Protein 3G1P (pdb70)

Solvent-accessible surface area: 20173 Å² total; per-residue (Å²): 98,36,40,5,28,0,15,0,0,0,10,42,54,13,4,23,0,12,22,10,128,42,60,1,0,20,65,0,93,177,41,80,143,102,82,26,67,16,2,4,2,20,2,94,29,75,130,12,23,4,3,0,3,1,0,2,38,44,10,36,105,109,50,62,29,62,46,8,64,3,0,0,0,0,0,6,46,7,19,1,0,13,2,0,11,47,0,17,89,17,79,47,119,99,9,34,2,37,2,2,55,18,132,139,4,3,59,44,0,68,161,77,43,38,15,5,46,26,88,54,77,11,106,62,50,72,80,34,84,4,87,41,4,64,0,8,0,0,32,16,58,32,81,68,86,2,3,0,0,3,2,54,22,113,153,26,69,11,0,0,0,0,3,0,14,16,17,35,146,135,1,39,115,42,0,120,87,39,77,0,81,13,0,0,0,0,0,5,36,26,52,108,109,124,51,22,219,51,36,0,1,5,69,31,0,46,50,15,17,136,63,2,176,5,86,76,0,0,0,0,11,1,20,13,97,0,6,29,70,35,64,152,62,97,36,61,114,34,32,53,38,1,112,37,46,14,126,5,91,104,21,55,4,25,0,17,0,0,0,10,45,52,13,5,25,0,13,26,10,133,41,60,2,0,42,49,0,87,182,18,93,130,84,85,17,61,24,1,3,1,9,2,82,20,94,140,11,26,6,2,0,4,0,1,3,80,44,9,33,100,106,44,59,29,61,46,8,63,4,0,0,0,0,0,6,44,7,19,0,0,28,2,0,11,33,1,18,86,16,77,47,119,99,7,36,2,39,3,2,62,21,158,147,5,3,59,41,0,65,174,93,44,41,15,6,45,27,89,58,78,12,108,58,44,79,80,34,83,4,82,39,3,70,0,8,0,0,33,16,65,26,78,69,87,2,4,0,0,3,3,40,29,92,143,35,43,8,0,0,0,1,3,0,5,24,12,44,135,140,0,20,138,45,0,123,99,43,73,0,74,9,0,0,0,0,0,5,39,20,46,107,112,112,78,26,197,37,37,0,1,6,69,20,0,48,64,15,13,123,54,1,148,5,84,75,0,0,0,1,10,0,21,16,96,0,4,32,67,33,79,154,61,94,34,62,116,37,30,58,48,0,106,34,44,12,144,2,44,95

Structure (mmCIF, N/CA/C/O backbone):
data_3G1P
#
_entry.id   3G1P
#
_cell.length_a   111.650
_cell.length_b   75.405
_cell.length_c   83.228
_cell.angle_alpha   90.00
_cell.angle_beta   126.33
_cell.angle_gamma   90.00
#
_symmetry.space_group_name_H-M   'C 1 2 1'
#
loop_
_entity.id
_entity.type
_entity.pdbx_description
1 polymer 'Protein phnP'
2 non-polymer 'ZINC ION'
3 non-polymer 'MANGANESE (II) ION'
4 non-polymer D-MALATE
5 water water
#
loop_
_atom_site.group_PDB
_atom_site.id
_atom_site.type_symbol
_atom_site.label_atom_id
_atom_site.label_alt_id
_atom_site.label_comp_id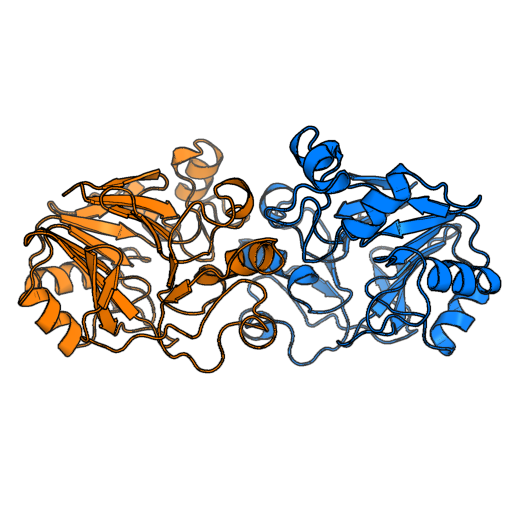
_atom_site.label_asym_id
_atom_site.label_entity_id
_atom_site.label_seq_id
_atom_site.pdbx_PDB_ins_code
_atom_site.Cartn_x
_atom_site.Cartn_y
_atom_site.Cartn_z
_atom_site.occupancy
_atom_site.B_iso_or_equiv
_atom_site.auth_seq_id
_atom_site.auth_comp_id
_atom_site.auth_asym_id
_atom_site.auth_atom_id
_atom_site.pdbx_PDB_model_num
ATOM 1 N N . SER A 1 2 ? 18.240 20.629 16.728 1.00 16.81 2 SER A N 1
ATOM 2 C CA . SER A 1 2 ? 17.303 20.626 15.561 1.00 16.86 2 SER A CA 1
ATOM 3 C C . SER A 1 2 ? 15.920 20.222 16.028 1.00 15.77 2 SER A C 1
ATOM 4 O O . SER A 1 2 ? 15.784 19.348 16.890 1.00 15.99 2 SER A O 1
ATOM 7 N N . LEU A 1 3 ? 14.907 20.880 15.480 1.00 14.48 3 LEU A N 1
ATOM 8 C CA . LEU A 1 3 ? 13.515 20.594 15.851 1.00 13.81 3 LEU A CA 1
ATOM 9 C C . LEU A 1 3 ? 12.628 20.540 14.624 1.00 13.42 3 LEU A C 1
ATOM 10 O O . LEU A 1 3 ? 12.532 21.503 13.855 1.00 13.73 3 LEU A O 1
ATOM 15 N N . THR A 1 4 ? 11.964 19.404 14.441 1.00 12.64 4 THR A N 1
ATOM 16 C CA . THR A 1 4 ? 11.045 19.217 13.345 1.00 13.49 4 THR A CA 1
ATOM 17 C C . THR A 1 4 ? 9.727 18.701 13.906 1.00 11.53 4 THR A C 1
ATOM 18 O O . THR A 1 4 ? 9.720 17.823 14.768 1.00 12.28 4 THR A O 1
ATOM 22 N N . LEU A 1 5 ? 8.625 19.234 13.414 1.00 10.89 5 LEU A N 1
ATOM 23 C CA . LEU A 1 5 ? 7.310 18.744 13.779 1.00 11.18 5 LEU A CA 1
ATOM 24 C C . LEU A 1 5 ? 6.629 18.261 12.519 1.00 11.40 5 LEU A C 1
ATOM 25 O O . LEU A 1 5 ? 6.588 19.003 11.527 1.00 12.20 5 LEU A O 1
ATOM 30 N N . THR A 1 6 ? 6.0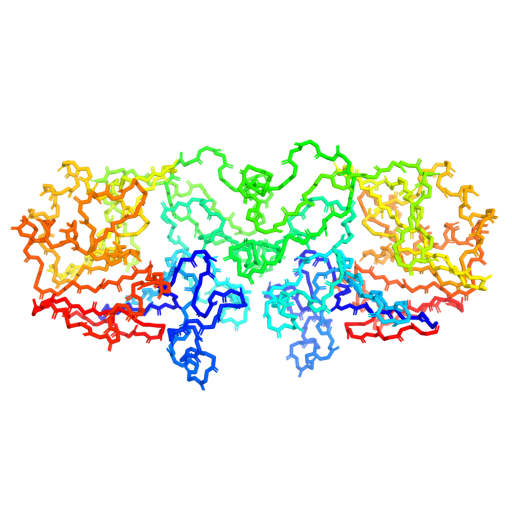64 17.067 12.554 1.00 10.13 6 THR A N 1
ATOM 31 C CA . THR A 1 6 ? 5.291 16.520 11.443 1.00 10.26 6 THR A CA 1
ATOM 32 C C . THR A 1 6 ? 3.863 16.343 11.864 1.00 9.77 6 THR A C 1
ATOM 33 O O . THR A 1 6 ? 3.623 15.784 12.939 1.00 10.40 6 THR A O 1
ATOM 37 N N . LEU A 1 7 ? 2.909 16.775 11.047 1.00 9.16 7 LEU A N 1
ATOM 38 C CA . LEU A 1 7 ? 1.486 16.556 11.306 1.00 9.43 7 LEU A CA 1
ATOM 39 C C . LEU A 1 7 ? 1.099 15.273 10.617 1.00 9.44 7 LEU A C 1
ATOM 40 O O . LEU A 1 7 ? 0.831 15.293 9.416 1.00 12.34 7 LEU A O 1
ATOM 45 N N . THR A 1 8 ? 1.044 14.159 11.322 1.00 8.72 8 THR A N 1
ATOM 46 C CA . THR A 1 8 ? 0.780 12.888 10.656 1.00 8.93 8 THR A CA 1
ATOM 47 C C . THR A 1 8 ? -0.694 12.702 10.376 1.00 9.68 8 THR A C 1
ATOM 48 O O . THR A 1 8 ? -1.066 11.974 9.446 1.00 11.85 8 THR A O 1
ATOM 52 N N . GLY A 1 9 ? -1.541 13.354 11.158 1.00 8.88 9 GLY A N 1
ATOM 53 C CA . GLY A 1 9 ? -2.979 13.353 10.901 1.00 9.31 9 GLY A CA 1
ATOM 54 C C . GLY A 1 9 ? -3.508 14.725 11.204 1.00 8.65 9 GLY A C 1
ATOM 55 O O . GLY A 1 9 ? -3.069 15.370 12.154 1.00 7.99 9 GLY A O 1
ATOM 56 N N . THR A 1 10 ? -4.449 15.188 10.392 1.00 8.44 10 THR A N 1
ATOM 57 C CA . THR A 1 10 ? -4.950 16.542 10.505 1.00 8.76 10 THR A CA 1
ATOM 58 C C . THR A 1 10 ? -6.483 16.608 10.518 1.00 8.72 10 THR A C 1
ATOM 59 O O . THR A 1 10 ? -7.069 17.694 10.400 1.00 9.92 10 THR A O 1
ATOM 63 N N . GLY A 1 11 ? -7.105 15.439 10.673 1.00 9.13 11 GLY A N 1
ATOM 64 C CA . GLY A 1 11 ? -8.553 15.349 10.745 1.00 9.66 11 GLY A CA 1
ATOM 65 C C . GLY A 1 11 ? -9.093 15.125 12.141 1.00 11.29 11 GLY A C 1
ATOM 66 O O . GLY A 1 11 ? -8.349 15.050 13.120 1.00 12.05 11 GLY A O 1
ATOM 67 N N . GLY A 1 12 ? -10.406 15.029 12.213 1.00 10.61 12 GLY A N 1
ATOM 68 C CA . GLY A 1 12 ? -11.067 14.648 13.438 1.00 12.23 12 GLY A CA 1
ATOM 69 C C . GLY A 1 12 ? -11.503 13.197 13.360 1.00 11.81 12 GLY A C 1
ATOM 70 O O . GLY A 1 12 ? -11.120 12.437 12.461 1.00 12.97 12 GLY A O 1
ATOM 71 N N . ALA A 1 13 ? -12.322 12.802 14.324 1.00 12.28 13 ALA A N 1
ATOM 72 C CA . ALA A 1 13 ? -12.760 11.424 14.423 1.00 12.47 13 ALA A CA 1
ATOM 73 C C . ALA A 1 13 ? -13.481 10.951 13.155 1.00 12.63 13 ALA A C 1
ATOM 74 O O . ALA A 1 13 ? -13.296 9.819 12.705 1.00 13.41 13 ALA A O 1
ATOM 76 N N . GLN A 1 14 ? -14.281 11.839 12.572 1.00 12.45 14 GLN A N 1
ATOM 77 C CA . GLN A 1 14 ? -15.039 11.520 11.357 1.00 12.70 14 GLN A CA 1
ATOM 78 C C . GLN A 1 14 ? -14.128 11.388 10.144 1.00 12.63 14 GLN A C 1
ATOM 79 O O . GLN A 1 14 ? -14.372 10.583 9.256 1.00 12.99 14 GLN A O 1
ATOM 85 N N . GLY A 1 15 ? -13.059 12.173 10.127 1.00 12.12 15 GLY A N 1
ATOM 86 C CA . GLY A 1 15 ? -12.102 12.144 9.031 1.00 11.64 15 GLY A CA 1
ATOM 87 C C . GLY A 1 15 ? -12.557 12.793 7.729 1.00 10.39 15 GLY A C 1
ATOM 88 O O . GLY A 1 15 ? -13.702 13.257 7.586 1.00 10.82 15 GLY A O 1
ATOM 89 N N . VAL A 1 16 ? -11.624 12.835 6.794 1.00 10.55 16 VAL A N 1
ATOM 90 C CA . VAL A 1 16 ? -11.943 13.237 5.428 1.00 10.95 16 VAL A CA 1
ATOM 91 C C . VAL A 1 16 ? -11.297 12.189 4.542 1.00 11.40 16 VAL A C 1
ATOM 92 O O . VAL A 1 16 ? -10.110 11.953 4.631 1.00 11.16 16 VAL A O 1
ATOM 96 N N . PRO A 1 17 ? -12.085 11.503 3.709 1.00 11.56 17 PRO A N 1
ATOM 97 C CA . PRO A 1 17 ? -13.515 11.667 3.524 1.00 11.68 17 PRO A CA 1
ATOM 98 C C . PRO A 1 17 ? -14.304 11.124 4.707 1.00 11.93 17 PRO A C 1
ATOM 99 O O . PRO A 1 17 ? -13.902 10.122 5.317 1.00 12.81 17 PRO A O 1
ATOM 103 N N . ALA A 1 18 ? -15.418 11.764 5.029 1.00 11.38 18 ALA A N 1
ATOM 104 C CA . ALA A 1 18 ? -16.368 11.177 5.966 1.00 11.95 18 ALA A CA 1
ATOM 105 C C . ALA A 1 18 ? -17.005 9.970 5.279 1.00 12.51 18 ALA A C 1
ATOM 106 O O . ALA A 1 18 ? -17.277 10.013 4.089 1.00 12.95 18 ALA A O 1
ATOM 108 N N . TRP A 1 19 ? -17.237 8.898 6.022 1.00 12.96 19 TRP A N 1
ATOM 109 C CA . TRP A 1 19 ? -17.693 7.668 5.377 1.00 13.51 19 TRP A CA 1
ATOM 110 C C . TRP A 1 19 ? -19.008 7.876 4.616 1.00 14.19 19 TRP A C 1
ATOM 111 O O . TRP A 1 19 ? -19.981 8.305 5.208 1.00 14.39 19 TRP A O 1
ATOM 122 N N . GLY A 1 20 ? -18.987 7.580 3.313 1.00 15.82 20 GLY A N 1
ATOM 123 C CA . GLY A 1 20 ? -20.165 7.726 2.450 1.00 16.92 20 GLY A CA 1
ATOM 124 C C . GLY A 1 20 ? -20.488 9.128 1.951 1.00 17.07 20 GLY A C 1
ATOM 125 O O . GLY A 1 20 ? -21.395 9.304 1.129 1.00 18.56 20 GLY A O 1
ATOM 126 N N . CYS A 1 21 ? -19.766 10.134 2.441 1.00 15.90 21 CYS A N 1
ATOM 127 C CA . CYS A 1 21 ? -20.059 11.504 2.056 1.00 15.08 21 CYS A CA 1
ATOM 128 C C . CYS A 1 21 ? -19.524 11.797 0.671 1.00 14.94 21 CYS A C 1
ATOM 129 O O . CYS A 1 21 ? -18.406 11.403 0.317 1.00 14.57 21 CYS A O 1
ATOM 132 N N . GLU A 1 22 ? -20.323 12.511 -0.126 1.00 15.74 22 GLU A N 1
ATOM 133 C CA . GLU A 1 22 ? -19.888 12.868 -1.467 1.00 16.47 22 GLU A CA 1
ATOM 134 C C . GLU A 1 22 ? -19.836 14.380 -1.679 1.00 16.48 22 GLU A C 1
ATOM 135 O O . GLU A 1 22 ? -19.975 14.849 -2.813 1.00 16.49 22 GLU A O 1
ATOM 141 N N . CYS A 1 23 ? -19.616 15.140 -0.606 1.00 15.83 23 CYS A N 1
ATOM 142 C CA . CYS A 1 23 ? -19.420 16.580 -0.738 1.00 15.60 23 CYS A CA 1
ATOM 143 C C . CYS A 1 23 ? -18.120 16.842 -1.492 1.00 15.28 23 CYS A C 1
ATOM 144 O O . CYS A 1 23 ? -17.364 15.927 -1.767 1.00 16.50 23 CYS A O 1
ATOM 147 N N . ALA A 1 24 ? -17.893 18.099 -1.874 1.00 15.71 24 ALA A N 1
ATOM 148 C CA . ALA A 1 24 ? -16.775 18.415 -2.732 1.00 16.15 24 ALA A CA 1
ATOM 149 C C . ALA A 1 24 ? -15.449 18.002 -2.092 1.00 15.06 24 ALA A C 1
ATOM 150 O O . ALA A 1 24 ? -14.550 17.553 -2.794 1.00 16.31 24 ALA A O 1
ATOM 152 N N . ALA A 1 25 ? -15.344 18.150 -0.771 1.00 15.77 25 ALA A N 1
ATOM 153 C CA . ALA A 1 25 ? -14.095 17.820 -0.074 1.00 14.28 25 ALA A CA 1
ATOM 154 C C . ALA A 1 25 ? -13.860 16.317 -0.010 1.00 12.91 25 ALA A C 1
ATOM 155 O O . ALA A 1 25 ? -12.766 15.853 -0.257 1.00 13.52 25 ALA A O 1
ATOM 157 N N . CYS A 1 26 ? -14.922 15.576 0.288 1.00 13.22 26 CYS A N 1
ATOM 158 C CA . CYS A 1 26 ? -14.842 14.132 0.448 1.00 13.16 26 CYS A CA 1
ATOM 159 C C . CYS A 1 26 ? -14.664 13.432 -0.898 1.00 13.58 26 CYS A C 1
ATOM 160 O O . CYS A 1 26 ? -13.855 12.520 -1.048 1.00 14.04 26 CYS A O 1
ATOM 163 N N . ALA A 1 27 ? -15.410 13.893 -1.903 1.00 14.70 27 ALA A N 1
ATOM 164 C CA . ALA A 1 27 ? -15.223 13.340 -3.234 1.00 15.12 27 ALA A CA 1
ATOM 165 C C . ALA A 1 27 ? -13.803 13.623 -3.740 1.00 14.11 27 ALA A C 1
ATOM 166 O O . ALA A 1 27 ? -13.155 12.762 -4.332 1.00 15.90 27 ALA A O 1
ATOM 168 N N . ARG A 1 28 ? -13.281 14.824 -3.458 1.00 14.00 28 ARG A N 1
ATOM 169 C CA . ARG A 1 28 ? -11.923 15.128 -3.870 1.00 14.30 28 ARG A CA 1
ATOM 170 C C . ARG A 1 28 ? -10.939 14.175 -3.182 1.00 14.07 28 ARG A C 1
ATOM 171 O O . ARG A 1 28 ? -10.001 13.704 -3.795 1.00 14.48 28 ARG A O 1
ATOM 179 N N . ALA A 1 29 ? -11.143 13.947 -1.882 1.00 14.97 29 ALA A N 1
ATOM 180 C CA . ALA A 1 29 ? -10.231 13.097 -1.116 1.00 16.48 29 ALA A CA 1
ATOM 181 C C . ALA A 1 29 ? -10.278 11.627 -1.552 1.00 17.14 29 ALA A C 1
ATOM 182 O O . ALA A 1 29 ? -9.314 10.887 -1.374 1.00 18.09 29 ALA A O 1
ATOM 184 N N . ARG A 1 30 ? -11.391 11.222 -2.163 1.00 18.86 30 ARG A N 1
ATOM 185 C CA . ARG A 1 30 ? -11.490 9.890 -2.749 1.00 20.10 30 ARG A CA 1
ATOM 186 C C . ARG A 1 30 ? -10.764 9.764 -4.078 1.00 20.19 30 ARG A C 1
ATOM 187 O O . ARG A 1 30 ? -10.168 8.726 -4.363 1.00 21.51 30 ARG A O 1
ATOM 195 N N . ARG A 1 31 ? -10.823 10.811 -4.895 1.00 20.03 31 ARG A N 1
ATOM 196 C CA . ARG A 1 31 ? -10.104 10.825 -6.162 1.00 20.19 31 ARG A CA 1
ATOM 197 C C . ARG A 1 31 ? -8.604 10.980 -5.967 1.00 19.25 31 ARG A C 1
ATOM 198 O O . ARG A 1 31 ? -7.811 10.403 -6.709 1.00 20.75 31 ARG A O 1
ATOM 206 N N . SER A 1 32 ? -8.228 11.801 -4.978 1.00 18.00 32 SER A N 1
ATOM 207 C CA . SER A 1 32 ? -6.825 12.088 -4.681 1.00 17.21 32 S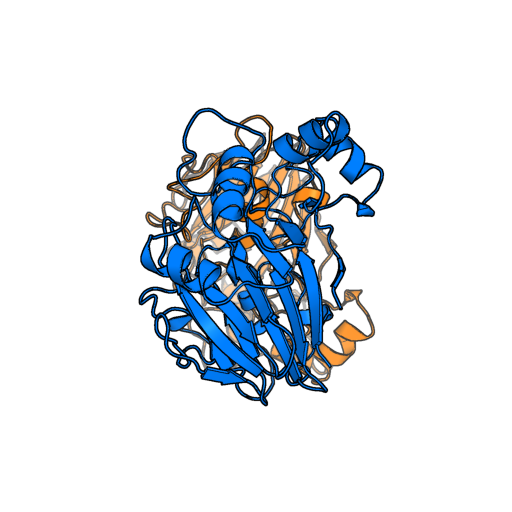ER A CA 1
ATOM 208 C C . SER A 1 32 ? -6.563 11.900 -3.188 1.00 17.07 32 SER A C 1
ATOM 209 O O . SER A 1 32 ? -6.873 12.776 -2.379 1.00 16.12 32 SER A O 1
ATOM 212 N N . PRO A 1 33 ? -5.949 10.767 -2.829 1.00 16.94 33 PRO A N 1
ATOM 213 C CA . PRO A 1 33 ? -5.733 10.442 -1.410 1.00 17.24 33 PRO A CA 1
ATOM 214 C C . PRO A 1 33 ? -4.871 11.444 -0.643 1.00 17.43 33 PRO A C 1
ATOM 215 O O . PRO A 1 33 ? -4.889 11.459 0.590 1.00 16.84 33 PRO A O 1
ATOM 219 N N . GLN A 1 34 ? -4.127 12.285 -1.350 1.00 16.77 34 GLN A N 1
ATOM 220 C CA . GLN A 1 34 ? -3.321 13.319 -0.719 1.00 16.68 34 GLN A CA 1
ATOM 221 C C . GLN A 1 34 ? -4.174 14.330 0.018 1.00 15.66 34 GLN A C 1
ATOM 222 O O . GLN A 1 34 ? -3.665 15.132 0.818 1.00 18.59 34 GLN A O 1
ATOM 228 N N . TYR A 1 35 ? -5.475 14.300 -0.225 1.00 13.47 35 TYR A N 1
ATOM 229 C CA . TYR A 1 35 ? -6.397 15.171 0.494 1.00 12.92 35 TYR A CA 1
ATOM 230 C C . TYR A 1 35 ? -7.070 14.485 1.697 1.00 12.74 35 TYR A C 1
ATOM 231 O O . TYR A 1 35 ? -7.846 15.110 2.420 1.00 13.08 35 TYR A O 1
ATOM 240 N N . ARG A 1 36 ? -6.766 13.209 1.906 1.00 12.19 36 ARG A N 1
ATOM 241 C CA . ARG A 1 36 ? -7.324 12.508 3.074 1.00 11.90 36 ARG A CA 1
ATOM 242 C C . ARG A 1 36 ? -6.768 13.113 4.375 1.00 11.42 36 ARG A C 1
ATOM 243 O O . ARG A 1 36 ? -5.626 13.602 4.412 1.00 12.39 36 ARG A O 1
ATOM 251 N N . ARG A 1 37 ? -7.588 13.057 5.421 1.00 9.97 37 ARG A N 1
ATOM 252 C CA . ARG A 1 37 ? -7.183 13.521 6.765 1.00 9.28 37 ARG A CA 1
ATOM 253 C C . ARG A 1 37 ? -7.444 12.401 7.776 1.00 9.61 37 ARG A C 1
ATOM 254 O O . ARG A 1 37 ? -8.592 12.021 8.013 1.00 11.19 37 ARG A O 1
ATOM 262 N N . GLN A 1 38 ? -6.362 11.889 8.351 1.00 9.99 38 GLN A N 1
ATOM 263 C CA . GLN A 1 38 ? -6.409 10.891 9.425 1.00 11.14 38 GLN A CA 1
ATOM 264 C C . GLN A 1 38 ? -6.427 11.608 10.768 1.00 11.36 38 GLN A C 1
ATOM 265 O O . GLN A 1 38 ? -6.236 12.816 10.849 1.00 10.69 38 GLN A O 1
ATOM 271 N N . PRO A 1 39 ? -6.677 10.858 11.851 1.00 12.45 39 PRO A N 1
ATOM 272 C CA . PRO A 1 39 ? -6.897 11.531 13.120 1.00 12.58 39 PRO A CA 1
ATOM 273 C C . PRO A 1 39 ? -5.716 12.352 13.610 1.00 11.59 39 PRO A C 1
ATOM 274 O O . PRO A 1 39 ? -4.573 11.919 13.522 1.00 11.87 39 PRO A O 1
ATOM 278 N N . CYS A 1 40 ? -6.025 13.540 14.111 1.00 10.80 40 CYS A N 1
ATOM 279 C CA . CYS A 1 40 ? -5.061 14.543 14.576 1.00 11.16 40 CYS A CA 1
ATOM 280 C C . CYS A 1 40 ? -3.920 13.966 15.416 1.00 10.39 40 CYS A C 1
ATOM 281 O O . CYS A 1 40 ? -4.146 13.483 16.523 1.00 11.73 40 CYS A O 1
ATOM 284 N N . SER A 1 41 ? -2.694 14.046 14.916 1.00 9.31 41 SER A N 1
ATOM 285 C CA . SER A 1 41 ? -1.550 13.449 15.592 1.00 9.72 41 SER A CA 1
ATOM 286 C C . SER A 1 41 ? -0.306 14.040 15.007 1.00 8.49 41 SER A C 1
ATOM 287 O O . SER A 1 41 ? -0.338 14.627 13.909 1.00 8.31 41 SER A O 1
ATOM 290 N N . GLY A 1 42 ? 0.802 13.932 15.722 1.00 8.32 42 GLY A N 1
ATOM 291 C CA . GLY A 1 42 ? 2.034 14.500 15.225 1.00 8.48 42 GLY A CA 1
ATOM 292 C C . GLY A 1 42 ? 3.254 13.758 15.695 1.00 8.12 42 GLY A C 1
ATOM 293 O O . GLY A 1 42 ? 3.176 12.815 16.498 1.00 8.28 42 GLY A O 1
ATOM 294 N N . VAL A 1 43 ? 4.397 14.146 15.158 1.00 7.88 43 VAL A N 1
ATOM 295 C CA . VAL A 1 43 ? 5.684 13.590 15.525 1.00 8.78 43 VAL A CA 1
ATOM 296 C C . VAL A 1 43 ? 6.650 14.738 15.730 1.00 9.20 43 VAL A C 1
ATOM 297 O O . VAL A 1 43 ? 6.739 15.623 14.878 1.00 10.91 43 VAL A O 1
ATOM 301 N N . VAL A 1 44 ? 7.311 14.770 16.881 1.00 8.97 44 VAL A N 1
ATOM 302 C CA . VAL A 1 44 ? 8.317 15.788 17.180 1.00 9.95 44 VAL A CA 1
ATOM 303 C C . VAL A 1 44 ? 9.673 15.125 17.198 1.00 10.28 44 VAL A C 1
ATOM 304 O O . VAL A 1 44 ? 9.882 14.117 17.871 1.00 10.69 44 VAL A O 1
ATOM 308 N N . LYS A 1 45 ? 10.623 15.675 16.457 1.00 10.52 45 LYS A N 1
ATOM 309 C CA . LYS A 1 45 ? 11.981 15.159 16.484 1.00 11.66 45 LYS A CA 1
ATOM 310 C C . LYS A 1 45 ? 12.901 16.273 16.950 1.00 10.68 45 LYS A C 1
ATOM 311 O O . LYS A 1 45 ? 12.982 17.330 16.298 1.00 10.75 45 LYS A O 1
ATOM 317 N N . PHE A 1 46 ? 13.570 16.042 18.066 1.00 11.14 46 PHE A N 1
ATOM 318 C CA . PHE A 1 46 ? 14.511 17.013 18.617 1.00 10.72 46 PHE A CA 1
ATOM 319 C C . PHE A 1 46 ? 15.857 16.314 18.633 1.00 10.85 46 PHE A C 1
ATOM 320 O O . PHE A 1 46 ? 16.063 15.388 19.395 1.00 10.77 46 PHE A O 1
ATOM 328 N N . ASN A 1 47 ? 16.755 16.756 17.754 1.00 11.56 47 ASN A N 1
ATOM 329 C CA . ASN A 1 47 ? 18.006 16.029 17.529 1.00 12.43 47 ASN A CA 1
ATOM 330 C C . ASN A 1 47 ? 17.649 14.594 17.165 1.00 12.65 47 ASN A C 1
ATOM 331 O O . ASN A 1 47 ? 16.925 14.419 16.197 1.00 13.53 47 ASN A O 1
ATOM 336 N N . ASP A 1 48 ? 18.119 13.597 17.911 1.00 14.28 48 ASP A N 1
ATOM 337 C CA . ASP A 1 48 ? 17.791 12.210 17.566 1.00 15.17 48 ASP A CA 1
ATOM 338 C C . ASP A 1 48 ? 16.516 11.681 18.241 1.00 14.50 48 ASP A C 1
ATOM 339 O O . ASP A 1 48 ? 16.072 10.575 17.936 1.00 16.21 48 ASP A O 1
ATOM 344 N N . ALA A 1 49 ? 15.928 12.472 19.128 1.00 12.58 49 ALA A N 1
ATOM 345 C CA . ALA A 1 49 ? 14.835 11.992 19.997 1.00 11.55 49 ALA A CA 1
ATOM 346 C C . ALA A 1 49 ? 13.473 12.254 19.382 1.00 10.40 49 ALA A C 1
ATOM 347 O O . ALA A 1 49 ? 13.166 13.356 18.912 1.00 11.00 49 ALA A O 1
ATOM 349 N N . ILE A 1 50 ? 12.641 11.218 19.398 1.00 9.00 50 ILE A N 1
ATOM 350 C CA . ILE A 1 50 ? 11.337 11.249 18.746 1.00 8.86 50 ILE A CA 1
ATOM 351 C C . ILE A 1 50 ? 10.199 11.074 19.755 1.00 7.93 50 ILE A C 1
ATOM 352 O O . ILE A 1 50 ? 10.202 10.133 20.532 1.00 8.30 50 ILE A O 1
ATOM 357 N N . THR A 1 51 ? 9.229 11.976 19.694 1.00 7.43 51 THR A N 1
ATOM 358 C CA . THR A 1 51 ? 8.024 11.941 20.504 1.00 7.11 51 THR A CA 1
ATOM 359 C C . THR A 1 51 ? 6.847 11.824 19.565 1.00 6.98 51 THR A C 1
ATOM 360 O O . THR A 1 51 ? 6.716 12.615 18.615 1.00 7.07 51 THR A O 1
ATOM 364 N N . LEU A 1 52 ? 5.969 10.873 19.829 1.00 7.16 52 LEU A N 1
ATOM 365 C CA . LEU A 1 52 ? 4.727 10.752 19.084 1.00 7.01 52 LEU A CA 1
ATOM 366 C C . LEU A 1 52 ? 3.626 11.460 19.860 1.00 7.21 52 LEU A C 1
ATOM 367 O O . LEU A 1 52 ? 3.307 11.052 20.994 1.00 7.30 52 LEU A O 1
ATOM 372 N N . ILE A 1 53 ? 3.058 12.503 19.290 1.00 6.75 53 ILE A N 1
ATOM 373 C CA . ILE A 1 53 ? 1.963 13.234 19.905 1.00 7.83 53 ILE A CA 1
ATOM 374 C C . ILE A 1 53 ? 0.667 12.604 19.459 1.00 8.23 53 ILE A C 1
ATOM 375 O O . ILE A 1 53 ? 0.300 12.640 18.267 1.00 7.93 53 ILE A O 1
ATOM 380 N N . ASP A 1 54 ? -0.026 12.026 20.432 1.00 7.94 54 ASP A N 1
ATOM 381 C CA . ASP A 1 54 ? -1.237 11.252 20.223 1.00 7.93 54 ASP A CA 1
ATOM 382 C C . ASP A 1 54 ? -1.041 10.000 19.373 1.00 8.84 54 ASP A C 1
ATOM 383 O O . ASP A 1 54 ? 0.075 9.710 18.901 1.00 8.80 54 ASP A O 1
ATOM 388 N N . ALA A 1 55 ? -2.092 9.202 19.262 1.00 8.86 55 ALA A N 1
ATOM 389 C CA . ALA A 1 55 ? -1.950 7.862 18.703 1.00 10.17 55 ALA A CA 1
ATOM 390 C C . ALA A 1 55 ? -3.240 7.478 18.029 1.00 11.58 55 ALA A C 1
ATOM 391 O O . ALA A 1 55 ? -3.725 6.348 18.213 1.00 14.36 55 ALA A O 1
ATOM 393 N N . GLY A 1 56 ? -3.755 8.384 17.222 1.00 12.21 56 GLY A N 1
ATOM 394 C CA . GLY A 1 56 ? -5.011 8.111 16.532 1.00 14.07 56 GLY A CA 1
ATOM 395 C C . GLY A 1 56 ? -4.821 7.305 15.266 1.00 14.70 56 GLY A C 1
ATOM 396 O O . GLY A 1 56 ? -5.787 6.715 14.782 1.00 15.27 56 GLY A O 1
ATOM 397 N N . LEU A 1 57 ? -3.605 7.274 14.716 1.00 13.63 57 LEU A N 1
ATOM 398 C CA . LEU A 1 57 ? -3.350 6.504 13.498 1.00 13.95 57 LEU A CA 1
ATOM 399 C C . LEU A 1 57 ? -3.448 5.010 13.761 1.00 14.38 57 LEU A C 1
ATOM 400 O O . LEU A 1 57 ? -3.025 4.529 14.803 1.00 13.74 57 LEU A O 1
ATOM 405 N N . HIS A 1 58 ? -3.933 4.267 12.773 1.00 15.71 58 HIS A N 1
ATOM 406 C CA . HIS A 1 58 ? -4.182 2.833 12.914 1.00 17.75 58 HIS A CA 1
ATOM 407 C C . HIS A 1 58 ? -2.966 1.977 12.574 1.00 17.57 58 HIS A C 1
ATOM 408 O O . HIS A 1 58 ? -2.999 0.764 12.773 1.00 18.98 58 HIS A O 1
ATOM 415 N N . ASP A 1 59 ? -1.921 2.584 12.024 1.00 17.29 59 ASP A N 1
ATOM 416 C CA . ASP A 1 59 ? -0.780 1.817 11.528 1.00 17.57 59 ASP A CA 1
ATOM 417 C C . ASP A 1 59 ? 0.570 2.197 12.144 1.00 16.48 59 ASP A C 1
ATOM 418 O O . ASP A 1 59 ? 1.615 2.120 11.491 1.00 16.86 59 ASP A O 1
ATOM 423 N N . LEU A 1 60 ? 0.556 2.611 13.405 1.00 15.01 60 LEU A N 1
ATOM 424 C CA . LEU A 1 60 ? 1.809 2.927 14.066 1.00 14.50 60 LEU A CA 1
ATOM 425 C C . LEU A 1 60 ? 2.742 1.721 14.093 1.00 14.05 60 LEU A C 1
ATOM 426 O O . LEU A 1 60 ? 3.960 1.883 14.075 1.00 13.99 60 LEU A O 1
ATOM 431 N N . ALA A 1 61 ? 2.181 0.509 14.124 1.00 14.34 61 ALA A N 1
ATOM 432 C CA . ALA A 1 61 ? 3.003 -0.692 14.218 1.00 15.40 61 ALA A CA 1
ATOM 433 C C . ALA A 1 61 ? 3.801 -0.933 12.941 1.00 16.04 61 ALA A C 1
ATOM 434 O O . ALA A 1 61 ? 4.759 -1.704 12.943 1.00 16.61 61 ALA A O 1
ATOM 436 N N . ASP A 1 62 ? 3.403 -0.268 11.863 1.00 16.89 62 ASP A N 1
ATOM 437 C CA . ASP A 1 62 ? 4.099 -0.371 10.588 1.00 19.26 62 ASP A CA 1
ATOM 438 C C . ASP A 1 62 ? 5.067 0.776 10.407 1.00 19.03 62 ASP A C 1
ATOM 439 O O . ASP A 1 62 ? 6.098 0.638 9.750 1.00 19.91 62 ASP A O 1
ATOM 444 N N . ARG A 1 63 ? 4.743 1.908 11.018 1.00 18.11 63 ARG A N 1
ATOM 445 C CA . ARG A 1 63 ? 5.555 3.110 10.873 1.00 18.32 63 ARG A CA 1
ATOM 446 C C . ARG A 1 63 ? 6.776 3.053 11.805 1.00 16.93 63 ARG A C 1
ATOM 447 O O . ARG A 1 63 ? 7.820 3.651 11.506 1.00 18.54 63 ARG A O 1
ATOM 455 N N . TRP A 1 64 ? 6.645 2.323 12.919 1.00 14.66 64 TRP A N 1
ATOM 456 C CA . TRP A 1 64 ? 7.630 2.351 13.996 1.00 13.59 64 TRP A CA 1
ATOM 457 C C . TRP A 1 64 ? 7.841 0.949 14.521 1.00 13.67 64 TRP A C 1
ATOM 458 O O . TRP A 1 64 ? 6.935 0.126 14.472 1.00 14.72 64 TRP A O 1
ATOM 469 N N . SER A 1 65 ? 9.037 0.670 15.011 1.00 13.81 65 SER A N 1
ATOM 470 C CA . SER A 1 65 ? 9.292 -0.551 15.759 1.00 14.48 65 SER A CA 1
ATOM 471 C C . SER A 1 65 ? 9.492 -0.214 17.237 1.00 13.72 65 SER A C 1
ATOM 472 O O . SER A 1 65 ? 9.796 0.932 17.601 1.00 13.64 65 SER A O 1
ATOM 475 N N . PRO A 1 66 ? 9.367 -1.208 18.118 1.00 13.64 66 PRO A N 1
ATOM 476 C CA . PRO A 1 66 ? 9.595 -0.871 19.522 1.00 14.40 66 PRO A CA 1
ATOM 477 C C . PRO A 1 66 ? 11.024 -0.361 19.734 1.00 15.32 66 PRO A C 1
ATOM 478 O O . PRO A 1 66 ? 11.993 -0.967 19.267 1.00 16.77 66 PRO A O 1
ATOM 482 N N . GLY A 1 67 ? 11.148 0.782 20.391 1.00 15.57 67 GLY A N 1
ATOM 483 C CA . GLY A 1 67 ? 12.446 1.357 20.678 1.00 15.51 67 GLY A CA 1
ATOM 484 C C . GLY A 1 67 ? 12.888 2.371 19.649 1.00 15.17 67 GLY A C 1
ATOM 485 O O . GLY A 1 67 ? 13.904 3.048 19.866 1.00 16.80 67 GLY A O 1
ATOM 486 N N . SER A 1 68 ? 12.145 2.518 18.547 1.00 13.83 68 SER A N 1
ATOM 487 C CA . SER A 1 68 ? 12.517 3.457 17.485 1.00 13.12 68 SER A CA 1
ATOM 488 C C . SER A 1 68 ? 12.074 4.902 17.755 1.00 12.49 68 SER A C 1
ATOM 489 O O . SER A 1 68 ? 12.436 5.833 17.033 1.00 13.46 68 SER A O 1
ATOM 492 N N . PHE A 1 69 ? 11.265 5.082 18.797 1.00 11.17 69 PHE A N 1
ATOM 493 C CA . PHE A 1 69 ? 10.924 6.414 19.274 1.00 10.38 69 PHE A CA 1
ATOM 494 C C . PHE A 1 69 ? 11.007 6.388 20.795 1.00 9.68 69 PHE A C 1
ATOM 495 O O . PHE A 1 69 ? 11.068 5.317 21.418 1.00 11.12 69 PHE A O 1
ATOM 503 N N . GLN A 1 70 ? 11.011 7.566 21.410 1.00 8.82 70 GLN A N 1
ATOM 504 C CA . GLN A 1 70 ? 11.347 7.661 22.822 1.00 9.29 70 GLN A CA 1
ATOM 505 C C . GLN A 1 70 ? 10.136 7.640 23.749 1.00 8.54 70 GLN A C 1
ATOM 506 O O . GLN A 1 70 ? 10.181 7.038 24.818 1.00 9.53 70 GLN A O 1
ATOM 512 N N . GLN A 1 71 ? 9.050 8.293 23.360 1.00 7.64 71 GLN A N 1
ATOM 513 C CA . GLN A 1 71 ? 7.844 8.297 24.202 1.00 6.52 71 GLN A CA 1
ATOM 514 C C . GLN A 1 71 ? 6.649 8.734 23.400 1.00 7.05 71 GLN A C 1
ATOM 515 O O . GLN A 1 71 ? 6.778 9.332 22.310 1.00 6.61 71 GLN A O 1
ATOM 521 N N . PHE A 1 72 ? 5.463 8.443 23.928 1.00 6.56 72 PHE A N 1
ATOM 522 C CA . PHE A 1 72 ? 4.231 9.095 23.526 1.00 6.12 72 PHE A CA 1
ATOM 523 C C . PHE A 1 72 ? 3.949 10.298 24.392 1.00 6.75 72 PHE A C 1
ATOM 524 O O . PHE A 1 72 ? 4.282 10.312 25.591 1.00 7.39 72 PHE A O 1
ATOM 532 N N . LEU A 1 73 ? 3.310 11.304 23.811 1.00 6.03 73 LEU A N 1
ATOM 533 C CA . LEU A 1 73 ? 2.819 12.450 24.541 1.00 5.99 73 LEU A CA 1
ATOM 534 C C . LEU A 1 73 ? 1.362 12.561 24.159 1.00 6.93 73 LEU A C 1
ATOM 535 O O . LEU A 1 73 ? 1.058 12.851 22.983 1.00 7.05 73 LEU A O 1
ATOM 540 N N . LEU A 1 74 ? 0.441 12.358 25.096 1.00 6.99 74 LEU A N 1
ATOM 541 C CA . LEU A 1 74 ? -0.985 12.358 24.800 1.00 6.41 74 LEU A CA 1
ATOM 542 C C . LEU A 1 74 ? -1.645 13.639 25.262 1.00 6.26 74 LEU A C 1
ATOM 543 O O . LEU A 1 74 ? -1.313 14.171 26.343 1.00 7.98 74 LEU A O 1
ATOM 548 N N . THR A 1 75 ? -2.572 14.137 24.454 1.00 6.74 75 THR A N 1
ATOM 549 C CA . THR A 1 75 ? -3.359 15.289 24.847 1.00 7.30 75 THR A CA 1
ATOM 550 C C . THR A 1 75 ? -4.546 14.884 25.729 1.00 7.97 75 THR A C 1
ATOM 551 O O . THR A 1 75 ? -4.893 15.610 26.680 1.00 8.17 75 THR A O 1
ATOM 555 N N . HIS A 1 76 ? -5.187 13.764 25.395 1.00 7.63 76 HIS A N 1
ATOM 556 C CA . HIS A 1 76 ? -6.373 13.322 26.131 1.00 8.33 76 HIS A CA 1
ATOM 557 C C . HIS A 1 76 ? -6.727 11.930 25.646 1.00 8.80 76 HIS A C 1
ATOM 558 O O . HIS A 1 76 ? -6.134 11.416 24.678 1.00 8.94 76 HIS A O 1
ATOM 565 N N . TYR A 1 77 ? -7.718 11.335 26.311 1.00 8.38 77 TYR A N 1
ATOM 566 C CA . TYR A 1 77 ? -8.021 9.923 26.117 1.00 9.06 77 TYR A CA 1
ATOM 567 C C . TYR A 1 77 ? -9.275 9.625 25.307 1.00 10.28 77 TYR A C 1
ATOM 568 O O . TYR A 1 77 ? -9.769 8.516 25.348 1.00 10.90 77 TYR A O 1
ATOM 577 N N . HIS A 1 78 ? -9.776 10.577 24.532 1.00 9.09 78 HIS A N 1
ATOM 578 C CA . HIS A 1 78 ? -10.790 10.235 23.528 1.00 9.75 78 HIS A CA 1
ATOM 579 C C . HIS A 1 78 ? -10.242 9.157 22.584 1.00 10.04 78 HIS A C 1
ATOM 580 O O . HIS A 1 78 ? -9.042 9.139 22.256 1.00 10.44 78 HIS A O 1
ATOM 587 N N . MET A 1 79 ? -11.116 8.257 22.138 1.00 10.78 79 MET A N 1
ATOM 588 C CA . MET A 1 79 ? -10.740 7.130 21.304 1.00 11.19 79 MET A CA 1
ATOM 589 C C . MET A 1 79 ? -9.932 7.526 20.087 1.00 10.90 79 MET A C 1
ATOM 590 O O . MET A 1 79 ? -8.970 6.842 19.732 1.00 10.63 79 MET A O 1
ATOM 595 N N . ASP A 1 80 ? -10.298 8.626 19.445 1.00 11.26 80 ASP A N 1
ATOM 596 C CA . ASP A 1 80 ? -9.598 9.014 18.225 1.00 11.41 80 ASP A CA 1
ATOM 597 C C . ASP A 1 80 ? -8.187 9.525 18.463 1.00 11.10 80 ASP A C 1
ATOM 598 O O . ASP A 1 80 ? -7.455 9.766 17.497 1.00 12.30 80 ASP A O 1
ATOM 603 N N . HIS A 1 81 ? -7.801 9.702 19.733 1.00 9.22 81 HIS A N 1
ATOM 604 C CA . HIS A 1 81 ? -6.435 10.085 20.075 1.00 8.50 81 HIS A CA 1
ATOM 605 C C . HIS A 1 81 ? -5.605 8.963 20.658 1.00 7.84 81 HIS A C 1
ATOM 606 O O . HIS A 1 81 ? -4.395 9.105 20.791 1.00 9.06 81 HIS A O 1
ATOM 613 N N . VAL A 1 82 ? -6.237 7.829 20.987 1.00 7.93 82 VAL A N 1
ATOM 614 C CA . VAL A 1 82 ? -5.521 6.710 21.588 1.00 8.16 82 VAL A CA 1
ATOM 615 C C . VAL A 1 82 ? -5.757 5.340 20.940 1.00 8.35 82 VAL A C 1
ATOM 616 O O . VAL A 1 82 ? -5.130 4.377 21.326 1.00 8.33 82 VAL A O 1
ATOM 620 N N . GLN A 1 83 ? -6.635 5.261 19.942 1.00 8.17 83 GLN A N 1
ATOM 621 C CA . GLN A 1 83 ? -7.011 3.962 19.374 1.00 9.60 83 GLN A CA 1
ATOM 622 C C . GLN A 1 83 ? -5.812 3.205 18.783 1.00 8.83 83 GLN A C 1
ATOM 623 O O . GLN A 1 83 ? -5.784 1.968 18.771 1.00 9.87 83 GLN A O 1
ATOM 629 N N . GLY A 1 84 ? -4.800 3.945 18.352 1.00 9.31 84 GLY A N 1
ATOM 630 C CA . GLY A 1 84 ? -3.594 3.353 17.812 1.00 9.93 84 GLY A CA 1
ATOM 631 C C . GLY A 1 84 ? -2.686 2.668 18.813 1.00 10.75 84 GLY A C 1
ATOM 632 O O . GLY A 1 84 ? -1.739 1.986 18.433 1.00 11.63 84 GLY A O 1
ATOM 633 N N . LEU A 1 85 ? -2.942 2.882 20.103 1.00 9.49 85 LEU A N 1
ATOM 634 C CA . LEU A 1 85 ? -2.155 2.210 21.143 1.00 9.58 85 LEU A CA 1
ATOM 635 C C . LEU A 1 85 ? -2.539 0.749 21.291 1.00 10.11 85 LEU A C 1
ATOM 636 O O . LEU A 1 85 ? -1.725 -0.072 21.718 1.00 10.56 85 LEU A O 1
ATOM 641 N N . PHE A 1 86 ? -3.788 0.418 20.967 1.00 10.43 86 PHE A N 1
ATOM 642 C CA . PHE A 1 86 ? -4.244 -0.969 21.123 1.00 11.69 86 PHE A CA 1
ATOM 643 C C . PHE A 1 86 ? -3.431 -2.026 20.319 1.00 12.24 86 PHE A C 1
ATOM 644 O O . PHE A 1 86 ? -3.117 -3.073 20.874 1.00 14.84 86 PHE A O 1
ATOM 652 N N . PRO A 1 87 ? -3.076 -1.753 19.038 1.00 13.37 87 PRO A N 1
ATOM 653 C CA . PRO A 1 87 ? -2.218 -2.697 18.279 1.00 13.85 87 PRO A CA 1
ATOM 654 C C . PRO A 1 87 ? -0.765 -2.757 18.769 1.00 13.85 87 PRO A C 1
ATOM 655 O O . PRO A 1 87 ? 0.004 -3.602 18.299 1.00 14.58 87 PRO A O 1
ATOM 659 N N . LEU A 1 88 ? -0.389 -1.880 19.699 1.00 12.24 88 LEU A N 1
ATOM 660 C CA . LEU A 1 88 ? 1.001 -1.807 20.168 1.00 12.07 88 LEU A CA 1
ATOM 661 C C . LEU A 1 88 ? 1.229 -2.481 21.508 1.00 11.36 88 LEU A C 1
ATOM 662 O O . LEU A 1 88 ? 2.314 -2.982 21.786 1.00 12.31 88 LEU A O 1
ATOM 667 N N . ARG A 1 89 ? 0.220 -2.460 22.372 1.00 11.51 89 ARG A N 1
ATOM 668 C CA . ARG A 1 89 ? 0.501 -2.792 23.765 1.00 11.36 89 ARG A CA 1
ATOM 669 C C . ARG A 1 89 ? 1.020 -4.202 23.977 1.00 11.31 89 ARG A C 1
ATOM 670 O O . ARG A 1 89 ? 1.760 -4.448 24.934 1.00 11.06 89 ARG A O 1
ATOM 678 N N . TRP A 1 90 ? 0.643 -5.137 23.093 1.00 11.33 90 TRP A N 1
ATOM 679 C CA . TRP A 1 90 ? 1.080 -6.531 23.237 1.00 12.16 90 TRP A CA 1
ATOM 680 C C . TRP A 1 90 ? 2.370 -6.829 22.466 1.00 12.43 90 TRP A C 1
ATOM 681 O O . TRP A 1 90 ? 2.687 -7.991 22.211 1.00 12.89 90 TRP A O 1
ATOM 692 N N . GLY A 1 91 ? 3.125 -5.796 22.115 1.00 12.16 91 GLY A N 1
ATOM 693 C CA . GLY A 1 91 ? 4.371 -6.020 21.413 1.00 12.93 91 GLY A CA 1
ATOM 694 C C . GLY A 1 91 ? 5.485 -6.556 22.298 1.00 13.05 91 GLY A C 1
ATOM 695 O O . GLY A 1 91 ? 5.304 -6.792 23.496 1.00 13.95 91 GLY A O 1
ATOM 696 N N . VAL A 1 92 ? 6.641 -6.739 21.673 1.00 13.68 92 VAL A N 1
ATOM 697 C CA . VAL A 1 92 ? 7.855 -7.232 22.312 1.00 15.41 92 VAL A CA 1
ATOM 698 C C . VAL A 1 92 ? 8.873 -6.107 22.339 1.00 15.85 92 VAL A C 1
ATOM 699 O O . VAL A 1 92 ? 9.243 -5.556 21.303 1.00 16.08 92 VAL A O 1
ATOM 703 N N . GLY A 1 93 ? 9.294 -5.729 23.539 1.00 16.39 93 GLY A N 1
ATOM 704 C CA . GLY A 1 93 ? 10.213 -4.620 23.676 1.00 17.07 93 GLY A CA 1
ATOM 705 C C . GLY A 1 93 ? 10.252 -4.093 25.086 1.00 17.34 93 GLY A C 1
ATOM 706 O O . GLY A 1 93 ? 9.562 -4.601 25.974 1.00 18.42 93 GLY A O 1
ATOM 707 N N . ASP A 1 94 ? 11.068 -3.067 25.281 1.00 17.10 94 ASP A N 1
ATOM 708 C CA . ASP A 1 94 ? 11.150 -2.366 26.555 1.00 17.40 94 AS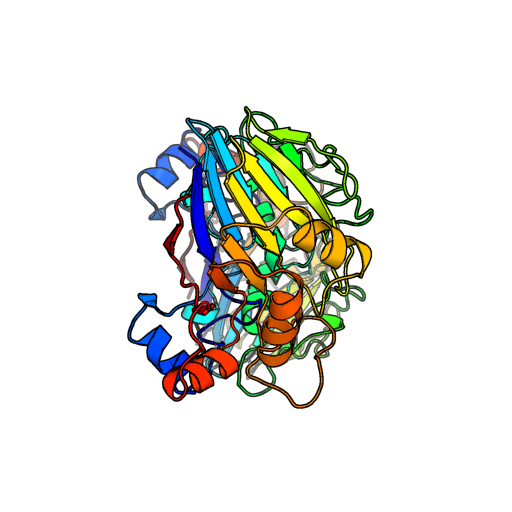P A CA 1
ATOM 709 C C . ASP A 1 94 ? 9.912 -1.491 26.772 1.00 16.01 94 ASP A C 1
ATOM 710 O O . ASP A 1 94 ? 9.210 -1.151 25.811 1.00 15.45 94 ASP A O 1
ATOM 715 N N . PRO A 1 95 ? 9.626 -1.122 28.032 1.00 14.49 95 PRO A N 1
ATOM 716 C CA . PRO A 1 95 ? 8.471 -0.255 28.299 1.00 13.98 95 PRO A CA 1
ATOM 717 C C . PRO A 1 95 ? 8.580 1.062 27.528 1.00 11.66 95 PRO A C 1
ATOM 718 O O . PRO A 1 95 ? 9.684 1.588 27.308 1.00 12.56 95 PRO A O 1
ATOM 722 N N . ILE A 1 96 ? 7.431 1.569 27.093 1.00 10.58 96 ILE A N 1
ATOM 723 C CA . ILE A 1 96 ? 7.380 2.805 26.345 1.00 10.59 96 ILE A CA 1
ATOM 724 C C . ILE A 1 96 ? 6.679 3.834 27.210 1.00 9.84 96 ILE A C 1
ATOM 725 O O . ILE A 1 96 ? 5.512 3.679 27.524 1.00 9.70 96 ILE A O 1
ATOM 730 N N . PRO A 1 97 ? 7.378 4.912 27.592 1.00 9.13 97 PRO A N 1
ATOM 731 C CA . PRO A 1 97 ? 6.747 5.922 28.420 1.00 9.29 97 PRO A CA 1
ATOM 732 C C . PRO A 1 97 ? 5.600 6.602 27.678 1.00 9.18 97 PRO A C 1
ATOM 733 O O . PRO A 1 97 ? 5.731 6.934 26.474 1.00 8.22 97 PRO A O 1
ATOM 737 N N . VAL A 1 98 ? 4.493 6.815 28.369 1.00 8.80 98 VAL A N 1
ATOM 738 C CA . VAL A 1 98 ? 3.375 7.569 27.859 1.00 8.64 98 VAL A CA 1
ATOM 739 C C . VAL A 1 98 ? 3.127 8.768 28.781 1.00 8.80 98 VAL A C 1
ATOM 740 O O . VAL A 1 98 ? 2.690 8.598 29.933 1.00 9.95 98 VAL A O 1
ATOM 744 N N . TYR A 1 99 ? 3.446 9.969 28.305 1.00 7.50 99 TYR A N 1
ATOM 745 C CA . TYR A 1 99 ? 3.229 11.195 29.055 1.00 7.99 99 TYR A CA 1
ATOM 746 C C . TYR A 1 99 ? 1.860 11.720 28.746 1.00 9.01 99 TYR A C 1
ATOM 747 O O . TYR A 1 99 ? 1.434 11.679 27.595 1.00 9.76 99 TYR A O 1
ATOM 756 N N . GLY A 1 100 ? 1.140 12.254 29.717 1.00 8.32 100 GLY A N 1
ATOM 757 C CA . GLY A 1 100 ? -0.176 12.793 29.436 1.00 9.40 100 GLY A CA 1
ATOM 758 C C . GLY A 1 100 ? -0.880 13.300 30.686 1.00 9.90 100 GLY A C 1
ATOM 759 O O . GLY A 1 100 ? -0.327 13.269 31.790 1.00 9.88 100 GLY A O 1
ATOM 760 N N . PRO A 1 101 ? -2.111 13.767 30.526 1.00 9.58 101 PRO A N 1
ATOM 761 C CA . PRO A 1 101 ? -2.857 14.291 31.679 1.00 10.29 101 PRO A CA 1
ATOM 762 C C . PRO A 1 101 ? -3.239 13.175 32.643 1.00 11.42 101 PRO A C 1
ATOM 763 O O . PRO A 1 101 ? -3.362 12.015 32.250 1.00 11.54 101 PRO A O 1
ATOM 767 N N . PRO A 1 102 ? -3.449 13.532 33.912 1.00 12.03 102 PRO A N 1
ATOM 768 C CA . PRO A 1 102 ? -3.787 12.564 34.949 1.00 12.39 102 PRO A CA 1
ATOM 769 C C . PRO A 1 102 ? -5.271 12.176 34.890 1.00 13.43 102 PRO A C 1
ATOM 770 O O . PRO A 1 102 ? -6.019 12.313 35.872 1.00 14.75 102 PRO A O 1
ATOM 774 N N . ASP A 1 103 ? -5.708 11.692 33.735 1.00 12.89 103 ASP A N 1
ATOM 775 C CA . ASP A 1 103 ? -7.061 11.171 33.554 1.00 13.47 103 ASP A CA 1
ATOM 776 C C . ASP A 1 103 ? -7.113 9.829 34.263 1.00 14.80 103 ASP A C 1
ATOM 777 O O . ASP A 1 103 ? -6.312 8.963 33.999 1.00 16.10 103 ASP A O 1
ATOM 782 N N . GLU A 1 104 ? -8.046 9.662 35.198 1.00 15.57 104 GLU A N 1
ATOM 783 C CA . GLU A 1 104 ? -8.018 8.470 36.040 1.00 17.21 104 GLU A CA 1
ATOM 784 C C . GLU A 1 104 ? -8.546 7.225 35.344 1.00 16.43 104 GLU A C 1
ATOM 785 O O . GLU A 1 104 ? -8.205 6.106 35.736 1.00 17.78 104 GLU A O 1
ATOM 791 N N . GLN A 1 105 ? -9.380 7.425 34.332 1.00 16.18 105 GLN A N 1
ATOM 792 C CA . GLN A 1 105 ? -10.061 6.324 33.662 1.00 15.86 105 GLN A CA 1
ATOM 793 C C . GLN A 1 105 ? -9.328 5.818 32.430 1.00 14.91 105 GLN A C 1
ATOM 794 O O . GLN A 1 105 ? -9.324 4.625 32.148 1.00 15.08 105 GLN A O 1
ATOM 800 N N . GLY A 1 106 ? -8.697 6.729 31.703 1.00 13.07 106 GLY A N 1
ATOM 801 C CA . GLY A 1 106 ? -8.014 6.321 30.483 1.00 12.52 106 GLY A CA 1
ATOM 802 C C . GLY A 1 106 ? -9.051 6.056 29.414 1.00 11.53 106 GLY A C 1
ATOM 803 O O . GLY A 1 106 ? -10.015 6.788 29.292 1.00 12.40 106 GLY A O 1
ATOM 804 N N . CYS A 1 107 ? -8.830 4.995 28.642 1.00 11.20 107 CYS A N 1
ATOM 805 C CA . CYS A 1 107 ? -9.753 4.569 27.586 1.00 11.63 107 CYS A CA 1
ATOM 806 C C . CYS A 1 107 ? -9.828 3.055 27.596 1.00 10.96 107 CYS A C 1
ATOM 807 O O . CYS A 1 107 ? -8.799 2.380 27.516 1.00 11.47 107 CYS A O 1
ATOM 810 N N . ASP A 1 108 ? -11.059 2.536 27.685 1.00 11.78 108 ASP A N 1
ATOM 811 C CA . ASP A 1 108 ? -11.280 1.084 27.724 1.00 11.83 108 ASP A CA 1
ATOM 812 C C . ASP A 1 108 ? -10.343 0.465 28.755 1.00 11.74 108 ASP A C 1
ATOM 813 O O . ASP A 1 108 ? -10.213 0.998 29.871 1.00 11.92 108 ASP A O 1
ATOM 818 N N . ASP A 1 109 ? -9.668 -0.627 28.419 1.00 11.11 109 ASP A N 1
ATOM 819 C CA . ASP A 1 109 ? -8.820 -1.304 29.400 1.00 12.37 109 ASP A CA 1
ATOM 820 C C . ASP A 1 109 ? -7.317 -1.032 29.279 1.00 10.97 109 ASP A C 1
ATOM 821 O O . ASP A 1 109 ? -6.499 -1.805 29.747 1.00 11.45 109 ASP A O 1
ATOM 826 N N . LEU A 1 110 ? -6.954 0.115 28.694 1.00 10.86 110 LEU A N 1
ATOM 827 C CA . LEU A 1 110 ? -5.551 0.452 28.584 1.00 11.03 110 LEU A CA 1
ATOM 828 C C . LEU A 1 110 ? -4.809 0.434 29.914 1.00 10.44 110 LEU A C 1
ATOM 829 O O . LEU A 1 110 ? -3.693 -0.100 30.030 1.00 10.58 110 LEU A O 1
ATOM 834 N N . PHE A 1 111 ? -5.416 1.079 30.915 1.00 11.08 111 PHE A N 1
ATOM 835 C CA . PHE A 1 111 ? -4.740 1.219 32.207 1.00 11.60 111 PHE A CA 1
ATOM 836 C C . PHE A 1 111 ? -4.620 -0.110 32.945 1.00 11.94 111 PHE A C 1
ATOM 837 O O . PHE A 1 111 ? -3.603 -0.403 33.535 1.00 12.74 111 PHE A O 1
ATOM 845 N N . LYS A 1 112 ? -5.665 -0.919 32.859 1.00 12.31 112 LYS A N 1
ATOM 846 C CA . LYS A 1 112 ? -5.640 -2.220 33.536 1.00 14.08 112 LYS A CA 1
ATOM 847 C C . LYS A 1 112 ? -4.691 -3.215 32.856 1.00 13.93 112 LYS A C 1
ATOM 848 O O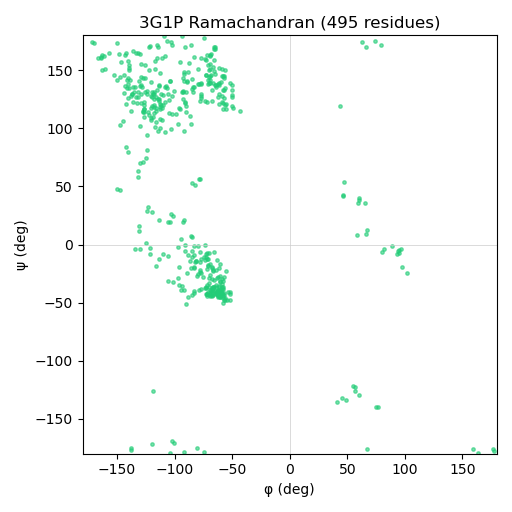 . LYS A 1 112 ? -4.053 -4.047 33.513 1.00 15.01 112 LYS A O 1
ATOM 854 N N . HIS A 1 113 ? -4.604 -3.132 31.530 1.00 13.15 113 HIS A N 1
ATOM 855 C CA . HIS A 1 113 ? -3.832 -4.072 30.715 1.00 12.56 113 HIS A CA 1
ATOM 856 C C . HIS A 1 113 ? -2.933 -3.285 29.759 1.00 12.08 113 HIS A C 1
ATOM 857 O O . HIS A 1 113 ? -3.154 -3.253 28.543 1.00 11.33 113 HIS A O 1
ATOM 864 N N . PRO A 1 114 ? -1.917 -2.625 30.306 1.00 11.44 114 PRO A N 1
ATOM 865 C CA . PRO A 1 114 ? -1.149 -1.691 29.500 1.00 10.66 114 PRO A CA 1
ATOM 866 C C . PRO A 1 114 ? -0.071 -2.352 28.656 1.00 10.86 114 PRO A C 1
ATOM 867 O O . PRO A 1 114 ? 0.480 -1.705 27.771 1.00 10.48 114 PRO A O 1
ATOM 871 N N . GLY A 1 115 ? 0.278 -3.598 28.934 1.00 11.39 115 GLY A N 1
ATOM 872 C CA . GLY A 1 115 ? 1.318 -4.235 28.137 1.00 11.47 115 GLY A CA 1
ATOM 873 C C . GLY A 1 115 ? 2.629 -3.464 28.239 1.00 12.46 115 GLY A C 1
ATOM 874 O O . GLY A 1 115 ? 3.076 -3.120 29.333 1.00 12.24 115 GLY A O 1
ATOM 875 N N . LEU A 1 116 ? 3.249 -3.145 27.109 1.00 11.00 116 LEU A N 1
ATOM 876 C CA . LEU A 1 116 ? 4.512 -2.412 27.146 1.00 12.41 116 LEU A CA 1
ATOM 877 C C . LEU A 1 116 ? 4.331 -0.901 27.361 1.00 11.28 116 LEU A C 1
ATOM 878 O O . LEU A 1 116 ? 5.323 -0.186 27.457 1.00 13.79 116 LEU A O 1
ATOM 883 N N . LEU A 1 117 ? 3.103 -0.407 27.465 1.00 10.07 117 LEU A N 1
ATOM 884 C CA . LEU A 1 117 ? 2.901 1.027 27.667 1.00 10.16 117 LEU A CA 1
ATOM 885 C C . LEU A 1 117 ? 2.994 1.402 29.141 1.00 10.66 117 LEU A C 1
ATOM 886 O O . LEU A 1 117 ? 2.400 0.737 29.986 1.00 11.54 117 LEU A O 1
ATOM 891 N N . ASP A 1 118 ? 3.731 2.466 29.450 1.00 10.00 118 ASP A N 1
ATOM 892 C CA . ASP A 1 118 ? 3.875 2.886 30.836 1.00 10.26 118 ASP A CA 1
ATOM 893 C C . ASP A 1 118 ? 3.174 4.229 31.027 1.00 9.48 118 ASP A C 1
ATOM 894 O O . ASP A 1 118 ? 3.708 5.284 30.658 1.00 8.89 118 ASP A O 1
ATOM 899 N N . PHE A 1 119 ? 1.968 4.188 31.568 1.00 9.20 119 PHE A N 1
ATOM 900 C CA . PHE A 1 119 ? 1.135 5.377 31.721 1.00 8.79 119 PHE A CA 1
ATOM 901 C C . PHE A 1 119 ? 1.412 6.181 33.000 1.00 10.03 119 PHE A C 1
ATOM 902 O O . PHE A 1 119 ? 0.668 7.107 33.307 1.00 10.43 119 PHE A O 1
ATOM 910 N N . SER A 1 120 ? 2.453 5.801 33.737 1.00 10.20 120 SER A N 1
ATOM 911 C CA . SER A 1 120 ? 2.734 6.482 35.012 1.00 10.59 120 SER A CA 1
ATOM 912 C C . SER A 1 120 ? 3.300 7.887 34.866 1.00 10.70 120 SER A C 1
ATOM 913 O O . SER A 1 120 ? 3.407 8.623 35.845 1.00 11.14 120 SER A O 1
ATOM 916 N N . HIS A 1 121 ? 3.687 8.266 33.647 1.00 9.72 121 HIS A N 1
ATOM 917 C CA . HIS A 1 121 ? 4.329 9.541 33.358 1.00 9.76 121 HIS A CA 1
ATOM 918 C C . HIS A 1 121 ? 3.324 10.676 33.216 1.00 9.75 121 HIS A C 1
ATOM 919 O O . HIS A 1 121 ? 3.344 11.451 32.228 1.00 9.04 121 HIS A O 1
ATOM 926 N N . THR A 1 122 ? 2.441 10.820 34.197 1.00 10.12 122 THR A N 1
ATOM 927 C CA . THR A 1 122 ? 1.484 11.907 34.154 1.00 11.71 122 THR A CA 1
ATOM 928 C C . THR A 1 122 ? 2.176 13.252 34.360 1.00 11.94 122 THR A C 1
ATOM 929 O O . THR A 1 122 ? 3.243 13.358 34.977 1.00 12.72 122 THR A O 1
ATOM 933 N N . VAL A 1 123 ? 1.584 14.293 33.782 1.00 10.72 123 VAL A N 1
ATOM 934 C CA . VAL A 1 123 ? 2.160 15.622 33.834 1.00 11.84 123 VAL A CA 1
ATOM 935 C C . VAL A 1 123 ? 1.186 16.612 34.458 1.00 11.04 123 VAL A C 1
ATOM 936 O O . VAL A 1 123 ? 0.022 16.290 34.651 1.00 10.93 123 VAL A O 1
ATOM 940 N N . GLU A 1 124 ? 1.669 17.826 34.762 1.00 11.94 124 GLU A N 1
ATOM 941 C CA . GLU A 1 124 ? 0.875 18.806 35.525 1.00 12.56 124 GLU A CA 1
ATOM 942 C C . GLU A 1 124 ? 0.768 20.127 34.796 1.00 11.96 124 GLU A C 1
ATOM 943 O O . GLU A 1 124 ? 1.737 20.572 34.214 1.00 11.92 124 GLU A O 1
ATOM 949 N N . PRO A 1 125 ? -0.390 20.791 34.888 1.00 12.08 125 PRO A N 1
ATOM 950 C CA . PRO A 1 125 ? -0.520 22.100 34.243 1.00 12.57 125 PRO A CA 1
ATOM 951 C C . PRO A 1 125 ? 0.614 23.054 34.578 1.00 12.86 125 PRO A C 1
ATOM 952 O O . PRO A 1 125 ? 0.932 23.281 35.760 1.00 12.87 125 PRO A O 1
ATOM 956 N N . PHE A 1 126 ? 1.212 23.627 33.543 1.00 12.16 126 PHE A N 1
ATOM 957 C CA . PHE A 1 126 ? 2.201 24.683 33.711 1.00 12.49 126 PHE A CA 1
ATOM 958 C C . PHE A 1 126 ? 3.487 24.240 34.383 1.00 12.41 126 PHE A C 1
ATOM 959 O O . PHE A 1 126 ? 4.328 25.086 34.724 1.00 14.32 126 PHE A O 1
ATOM 967 N N . VAL A 1 127 ? 3.654 22.938 34.582 1.00 12.27 127 VAL A N 1
ATOM 968 C CA . VAL A 1 127 ? 4.896 22.447 35.164 1.00 12.58 127 VAL A CA 1
ATOM 969 C C . VAL A 1 127 ? 5.767 21.873 34.054 1.00 12.01 127 VAL A C 1
ATOM 970 O O . VAL A 1 127 ? 5.419 20.860 33.421 1.00 11.67 127 VAL A O 1
ATOM 974 N N . VAL A 1 128 ? 6.879 22.528 33.776 1.00 12.02 128 VAL A N 1
ATOM 975 C CA . VAL A 1 128 ? 7.735 22.138 32.682 1.00 12.96 128 VAL A CA 1
ATOM 976 C C . VAL A 1 128 ? 8.357 20.785 32.970 1.00 12.61 128 VAL A C 1
ATOM 977 O O . VAL A 1 128 ? 8.743 20.476 34.110 1.00 13.49 128 VAL A O 1
ATOM 981 N N . PHE A 1 129 ? 8.431 19.947 31.945 1.00 11.56 129 PHE A N 1
ATOM 982 C CA . PHE A 1 129 ? 9.211 18.722 32.025 1.00 12.06 129 PHE A CA 1
ATOM 983 C C . PHE A 1 129 ? 10.107 18.591 30.798 1.00 11.80 129 PHE A C 1
ATOM 984 O O . PHE A 1 129 ? 9.939 19.327 29.809 1.00 12.36 129 PHE A O 1
ATOM 992 N N . ASP A 1 130 ? 11.090 17.709 30.870 1.00 11.64 130 ASP A N 1
ATOM 993 C CA . ASP A 1 130 ? 12.150 17.647 29.896 1.00 12.07 130 ASP A CA 1
ATOM 994 C C . ASP A 1 130 ? 12.097 16.325 29.166 1.00 11.29 130 ASP A C 1
ATOM 995 O O . ASP A 1 130 ? 12.062 15.273 29.807 1.00 12.49 130 ASP A O 1
ATOM 1000 N N . LEU A 1 131 ? 12.069 16.367 27.836 1.00 10.07 131 LEU A N 1
ATOM 1001 C CA . LEU A 1 131 ? 12.186 15.162 27.004 1.00 10.43 131 LEU A CA 1
ATOM 1002 C C . LEU A 1 131 ? 13.446 15.263 26.167 1.00 10.68 131 LEU A C 1
ATOM 1003 O O . LEU A 1 131 ? 13.483 15.994 25.173 1.00 10.41 131 LEU A O 1
ATOM 1008 N N . GLN A 1 132 ? 14.492 14.564 26.597 1.00 11.36 132 GLN A N 1
ATOM 1009 C CA . GLN A 1 132 ? 15.787 14.619 25.911 1.00 11.53 132 GLN A CA 1
ATOM 1010 C C . GLN A 1 132 ? 16.222 16.055 25.571 1.00 12.48 132 GLN A C 1
ATOM 1011 O O . GLN A 1 132 ? 16.744 16.328 24.483 1.00 13.23 132 GLN A O 1
ATOM 1017 N N . GLY A 1 133 ? 16.012 16.962 26.516 1.00 12.97 133 GLY A N 1
ATOM 1018 C CA . GLY A 1 133 ? 16.442 18.349 26.344 1.00 13.48 133 GLY A CA 1
ATOM 1019 C C . GLY A 1 133 ? 15.368 19.312 25.872 1.00 13.53 133 GLY A C 1
ATOM 1020 O O . GLY A 1 133 ? 15.502 20.530 25.999 1.00 14.55 133 GLY A O 1
ATOM 1021 N N . LEU A 1 134 ? 14.305 18.767 25.289 1.00 11.95 134 LEU A N 1
ATOM 1022 C CA . LEU A 1 134 ? 13.191 19.562 24.836 1.00 11.65 134 LEU A CA 1
ATOM 1023 C C . LEU A 1 134 ? 12.350 19.944 26.047 1.00 11.24 134 LEU A C 1
ATOM 1024 O O . LEU A 1 134 ? 11.971 19.083 26.841 1.00 11.13 134 LEU A O 1
ATOM 1029 N N . GLN A 1 135 ? 12.063 21.232 26.219 1.00 10.68 135 GLN A N 1
ATOM 1030 C CA . GLN A 1 135 ? 11.265 21.694 27.354 1.00 11.37 135 GLN A CA 1
ATOM 1031 C C . GLN A 1 135 ? 9.800 21.713 26.990 1.00 11.07 135 GLN A C 1
ATOM 1032 O O . GLN A 1 135 ? 9.406 22.384 26.026 1.00 11.99 135 GLN A O 1
ATOM 1038 N N . VAL A 1 136 ? 8.993 20.989 27.750 1.00 9.95 136 VAL A N 1
ATOM 1039 C CA . VAL A 1 136 ? 7.589 20.803 27.421 1.00 9.86 136 VAL A CA 1
ATOM 1040 C C . VAL A 1 136 ? 6.713 21.327 28.564 1.00 9.92 136 VAL A C 1
ATOM 1041 O O . VAL A 1 136 ? 6.909 20.944 29.726 1.00 9.72 136 VAL A O 1
ATOM 1045 N N . THR A 1 137 ? 5.758 22.187 28.252 1.00 9.47 137 THR A N 1
ATOM 1046 C CA . THR A 1 137 ? 4.857 22.730 29.272 1.00 9.31 137 THR A CA 1
ATOM 1047 C C . THR A 1 137 ? 3.423 22.313 28.958 1.00 9.24 137 THR A C 1
ATOM 1048 O O . THR A 1 137 ? 2.900 22.684 27.903 1.00 8.85 137 THR A O 1
ATOM 1052 N N . PRO A 1 138 ? 2.761 21.580 29.864 1.00 8.65 138 PRO A N 1
ATOM 1053 C CA . PRO A 1 138 ? 1.345 21.246 29.657 1.00 8.77 138 PRO A CA 1
ATOM 1054 C C . PRO A 1 138 ? 0.437 22.453 29.819 1.00 9.59 138 PRO A C 1
ATOM 1055 O O . PRO A 1 138 ? 0.623 23.245 30.768 1.00 9.70 138 PRO A O 1
ATOM 1059 N N . LEU A 1 139 ? -0.546 22.591 28.937 1.00 9.72 139 LEU A N 1
ATOM 1060 C CA . LEU A 1 139 ? -1.434 23.736 28.930 1.00 10.38 139 LEU A CA 1
ATOM 1061 C C . LEU A 1 139 ? -2.862 23.234 28.970 1.00 10.67 139 LEU A C 1
ATOM 1062 O O . LEU A 1 139 ? -3.314 22.580 28.063 1.00 11.17 139 LEU A O 1
ATOM 1067 N N . PRO A 1 140 ? -3.617 23.530 30.025 1.00 10.60 140 PRO A N 1
ATOM 1068 C CA . PRO A 1 140 ? -5.001 23.055 30.051 1.00 11.15 140 PRO A CA 1
ATOM 1069 C C . PRO A 1 140 ? -5.839 23.632 28.908 1.00 11.32 140 PRO A C 1
ATOM 1070 O O . PRO A 1 140 ? -5.725 24.821 28.574 1.00 12.21 140 PRO A O 1
ATOM 1074 N N . LEU A 1 141 ? -6.662 22.787 28.301 1.00 12.06 141 LEU A N 1
ATOM 1075 C CA . LEU A 1 141 ? -7.525 23.217 27.214 1.00 12.33 141 LEU A CA 1
ATOM 1076 C C . LEU A 1 141 ? -8.991 23.128 27.599 1.00 13.11 141 LEU A C 1
ATOM 1077 O O . LEU A 1 141 ? -9.312 22.561 28.647 1.00 13.46 141 LEU A O 1
ATOM 1082 N N . ASN A 1 142 ? -9.856 23.687 26.759 1.00 13.27 142 ASN A N 1
ATOM 1083 C CA . ASN A 1 142 ? -11.307 23.638 26.974 1.00 14.39 142 ASN A CA 1
ATOM 1084 C C . ASN A 1 142 ? -11.927 22.490 26.164 1.00 14.47 142 ASN A C 1
ATOM 1085 O O . ASN A 1 142 ? -12.078 22.605 24.951 1.00 14.85 142 ASN A O 1
ATOM 1090 N N . HIS A 1 143 ? -12.275 21.387 26.818 1.00 15.18 143 HIS A N 1
ATOM 1091 C CA . HIS A 1 143 ? -12.716 20.189 26.093 1.00 15.16 143 HIS A CA 1
ATOM 1092 C C . HIS A 1 143 ? -13.488 19.257 27.031 1.00 16.01 143 HIS A C 1
ATOM 1093 O O . HIS A 1 143 ? -13.373 19.366 28.243 1.00 17.13 143 HIS A O 1
ATOM 1100 N N . SER A 1 144 ? -14.258 18.330 26.464 1.00 16.56 144 SER A N 1
ATOM 1101 C CA . SER A 1 144 ? -15.143 17.479 27.276 1.00 17.59 144 SER A CA 1
ATOM 1102 C C . SER A 1 144 ? -14.417 16.437 28.124 1.00 17.63 144 SER A C 1
ATOM 1103 O O . SER A 1 144 ? -14.999 15.876 29.058 1.00 19.70 144 SER A O 1
ATOM 1106 N N . LYS A 1 145 ? -13.159 16.156 27.801 1.00 16.52 145 LYS A N 1
ATOM 1107 C CA . LYS A 1 145 ? -12.315 15.338 28.657 1.00 16.48 145 LYS A CA 1
ATOM 1108 C C . LYS A 1 145 ? -11.179 16.210 29.156 1.00 14.80 145 LYS A C 1
ATOM 1109 O O . LYS A 1 145 ? -10.884 17.244 28.547 1.00 14.68 145 LYS A O 1
ATOM 1115 N N . LEU A 1 146 ? -10.534 15.795 30.238 1.00 13.44 146 LEU A N 1
ATOM 1116 C CA . LEU A 1 146 ? -9.321 16.448 30.708 1.00 12.39 146 LEU A CA 1
ATOM 1117 C C . LEU A 1 146 ? -8.284 16.404 29.582 1.00 12.19 146 LEU A C 1
ATOM 1118 O O . LEU A 1 146 ? -7.849 15.322 29.165 1.00 11.86 146 LEU A O 1
ATOM 1123 N N . THR A 1 147 ? -7.894 17.582 29.098 1.00 11.11 147 THR A N 1
ATOM 1124 C CA . THR A 1 147 ? -7.100 17.692 27.866 1.00 10.75 147 THR A CA 1
ATOM 1125 C C . THR A 1 147 ? -6.003 18.716 28.056 1.00 9.94 147 THR A C 1
ATOM 1126 O O . THR A 1 147 ? -6.269 19.839 28.515 1.00 10.99 147 THR A O 1
ATOM 1130 N N . PHE A 1 148 ? -4.773 18.345 27.722 1.00 9.13 148 PHE A N 1
ATOM 1131 C CA . PHE A 1 148 ? -3.656 19.274 27.715 1.00 8.89 148 PHE A CA 1
ATOM 1132 C C . PHE A 1 148 ? -3.149 19.476 26.300 1.00 9.22 148 PHE A C 1
ATOM 1133 O O . PHE A 1 148 ? -3.013 18.508 25.542 1.00 9.88 148 PHE A O 1
ATOM 1141 N N . GLY A 1 149 ? -2.877 20.721 25.964 1.00 8.04 149 GLY A N 1
ATOM 1142 C CA . GLY A 1 149 ? -1.964 21.017 24.862 1.00 7.87 149 GLY A CA 1
ATOM 1143 C C . GLY A 1 149 ? -0.563 21.176 25.412 1.00 7.90 149 GLY A C 1
ATOM 1144 O O . GLY A 1 149 ? -0.346 21.046 26.640 1.00 8.49 149 GLY A O 1
ATOM 1145 N N . TYR A 1 150 ? 0.411 21.474 24.559 1.00 8.05 150 TYR A N 1
ATOM 1146 C CA . TYR A 1 150 ? 1.794 21.543 24.994 1.00 8.37 150 TYR A CA 1
ATOM 1147 C C . TYR A 1 150 ? 2.548 22.674 24.329 1.00 9.21 150 TYR A C 1
ATOM 1148 O O . TYR A 1 150 ? 2.456 22.864 23.099 1.00 9.68 150 TYR A O 1
ATOM 1157 N N . LEU A 1 151 ? 3.314 23.421 25.108 1.00 9.34 151 LEU A N 1
ATOM 1158 C CA . LEU A 1 151 ? 4.359 24.265 24.530 1.00 9.30 151 LEU A CA 1
ATOM 1159 C C . LEU A 1 151 ? 5.652 23.467 24.446 1.00 10.23 151 LEU A C 1
ATOM 1160 O O . LEU A 1 151 ? 6.049 22.811 25.404 1.00 11.12 151 LEU A O 1
ATOM 1165 N N . LEU A 1 152 ? 6.289 23.491 23.283 1.00 10.17 152 LEU A N 1
ATOM 1166 C CA . LEU A 1 152 ? 7.538 22.786 23.060 1.00 11.24 152 LEU A CA 1
ATOM 1167 C C . LEU A 1 152 ? 8.585 23.855 22.852 1.00 11.79 152 LEU A C 1
ATOM 1168 O O . LEU A 1 152 ? 8.435 24.686 21.939 1.00 12.47 152 LEU A O 1
ATOM 1173 N N . GLU A 1 153 ? 9.648 23.855 23.651 1.00 12.38 153 GLU A N 1
ATOM 1174 C CA . GLU A 1 153 ? 10.605 24.958 23.618 1.00 13.06 153 GLU A CA 1
ATOM 1175 C C . GLU A 1 153 ? 12.030 24.475 23.601 1.00 13.46 153 GLU A C 1
ATOM 1176 O O . GLU A 1 153 ? 12.385 23.564 24.337 1.00 12.90 153 GLU A O 1
ATOM 1182 N N . THR A 1 154 ? 12.838 25.083 22.739 1.00 14.26 154 THR A N 1
ATOM 1183 C CA . THR A 1 154 ? 14.266 24.855 22.693 1.00 17.11 154 THR A CA 1
ATOM 1184 C C . THR A 1 154 ? 14.906 26.206 22.959 1.00 18.80 154 THR A C 1
ATOM 1185 O O . THR A 1 154 ? 14.211 27.174 23.286 1.00 19.06 154 THR A O 1
ATOM 1189 N N . ALA A 1 155 ? 16.223 26.293 22.803 1.00 20.32 155 ALA A N 1
ATOM 1190 C CA . ALA A 1 155 ? 16.920 27.553 23.054 1.00 22.17 155 ALA A CA 1
ATOM 1191 C C . ALA A 1 155 ? 16.333 28.719 22.284 1.00 23.55 155 ALA A C 1
ATOM 1192 O O . ALA A 1 155 ? 16.231 29.826 22.819 1.00 25.09 155 ALA A O 1
ATOM 1194 N N . HIS A 1 156 ? 15.967 28.492 21.025 1.00 24.61 156 HIS A N 1
ATOM 1195 C CA . HIS A 1 156 ? 15.486 29.600 20.198 1.00 25.54 156 HIS A CA 1
ATOM 1196 C C . HIS A 1 156 ? 14.072 29.469 19.624 1.00 24.73 156 HIS A C 1
ATOM 1197 O O . HIS A 1 156 ? 13.548 30.434 19.057 1.00 25.20 156 HIS A O 1
ATOM 1204 N N . SER A 1 157 ? 13.451 28.299 19.772 1.00 22.51 157 SER A N 1
ATOM 1205 C CA . SER A 1 157 ? 12.162 28.057 19.138 1.00 20.95 157 SER A CA 1
ATOM 1206 C C . SER A 1 157 ? 11.079 27.680 20.130 1.00 18.37 157 SER A C 1
ATOM 1207 O O . SER A 1 157 ? 11.346 27.070 21.160 1.00 17.62 157 SER A O 1
ATOM 1210 N N . ARG A 1 158 ? 9.850 28.037 19.789 1.00 16.72 158 ARG A N 1
ATOM 1211 C CA . ARG A 1 158 ? 8.710 27.780 20.643 1.00 15.44 158 ARG A CA 1
ATOM 1212 C C . ARG A 1 158 ? 7.545 27.401 19.762 1.00 14.29 158 ARG A C 1
ATOM 1213 O O . ARG A 1 158 ? 7.163 28.147 18.857 1.00 13.68 158 ARG A O 1
ATOM 1221 N N . VAL A 1 159 ? 7.009 26.212 19.978 1.00 12.81 159 VAL A N 1
ATOM 1222 C CA . VAL A 1 159 ? 5.898 25.739 19.170 1.00 12.87 159 VAL A CA 1
ATOM 1223 C C . VAL A 1 159 ? 4.792 25.272 20.093 1.00 12.03 159 VAL A C 1
ATOM 1224 O O . VAL A 1 159 ? 5.049 24.589 21.078 1.00 12.25 159 VAL A O 1
ATOM 1228 N N . ALA A 1 160 ? 3.563 25.638 19.801 1.00 10.12 160 ALA A N 1
ATOM 1229 C CA . ALA A 1 160 ? 2.439 25.182 20.632 1.00 10.37 160 ALA A CA 1
ATOM 1230 C C . ALA A 1 160 ? 1.602 24.148 19.886 1.00 10.22 160 ALA A C 1
ATOM 1231 O O . ALA A 1 160 ? 1.284 24.355 18.698 1.00 10.36 160 ALA A O 1
ATOM 1233 N N . TRP A 1 161 ? 1.231 23.068 20.559 1.00 9.31 161 TRP A N 1
ATOM 1234 C CA . TRP A 1 161 ? 0.333 22.047 20.004 1.00 9.23 161 TRP A CA 1
ATOM 1235 C C . TRP A 1 161 ? -0.951 22.105 20.788 1.00 9.12 161 TRP A C 1
ATOM 1236 O O . TRP A 1 161 ? -0.952 21.670 21.961 1.00 9.60 161 TRP A O 1
ATOM 1247 N N . LEU A 1 162 ? -2.017 22.609 20.184 1.00 9.31 162 LEU A N 1
ATOM 1248 C CA . LEU A 1 162 ? -3.278 22.884 20.876 1.00 10.48 162 LEU A CA 1
ATOM 1249 C C . LEU A 1 162 ? -4.498 22.192 20.264 1.00 12.39 162 LEU A C 1
ATOM 1250 O O . LEU A 1 162 ? -5.273 22.811 19.527 1.00 13.39 162 LEU A O 1
ATOM 1255 N N . SER A 1 163 ? -4.679 20.922 20.599 1.00 14.50 163 SER A N 1
ATOM 1256 C CA . SER A 1 163 ? -5.878 20.192 20.173 1.00 16.70 163 SER A CA 1
ATOM 1257 C C . SER A 1 163 ? -6.098 19.118 21.229 1.00 17.73 163 SER A C 1
ATOM 1258 O O . SER A 1 163 ? -5.117 18.617 21.761 1.00 19.23 163 SER A O 1
ATOM 1261 N N . ASP A 1 164 ? -7.343 18.746 21.560 1.00 16.83 164 ASP A N 1
ATOM 1262 C CA . ASP A 1 164 ? -8.591 19.321 21.039 1.00 15.81 164 ASP A CA 1
ATOM 1263 C C . ASP A 1 164 ? -9.056 20.453 21.959 1.00 15.11 164 ASP A C 1
ATOM 1264 O O . ASP A 1 164 ? -8.980 20.338 23.195 1.00 14.42 164 ASP A O 1
ATOM 1269 N N . THR A 1 165 ? -9.582 21.545 21.405 1.00 15.04 165 THR A N 1
ATOM 1270 C CA . THR A 1 165 ? -10.040 22.613 22.288 1.00 15.73 165 THR A CA 1
ATOM 1271 C C . THR A 1 165 ? -11.011 23.549 21.606 1.00 16.26 165 THR A C 1
ATOM 1272 O O . THR A 1 165 ? -10.957 23.745 20.383 1.00 16.55 165 THR A O 1
ATOM 1276 N N . ALA A 1 166 ? -11.885 24.114 22.433 1.00 17.02 166 ALA A N 1
ATOM 1277 C CA . ALA A 1 166 ? -12.802 25.207 22.061 1.00 18.29 166 ALA A CA 1
ATOM 1278 C C . ALA A 1 166 ? -12.480 26.471 22.864 1.00 19.27 166 ALA A C 1
ATOM 1279 O O . ALA A 1 166 ? -12.812 26.575 24.055 1.00 20.27 166 ALA A O 1
ATOM 1281 N N . GLY A 1 167 ? -11.862 27.448 22.221 1.00 19.44 167 GLY A N 1
ATOM 1282 C CA . GLY A 1 167 ? -11.359 28.587 22.973 1.00 18.61 167 GLY A CA 1
ATOM 1283 C C . GLY A 1 167 ? -10.219 28.122 23.859 1.00 18.45 167 GLY A C 1
ATOM 1284 O O . GLY A 1 167 ? -9.793 26.959 23.795 1.00 19.75 167 GLY A O 1
ATOM 1285 N N . LEU A 1 168 ? -9.699 29.032 24.672 1.00 17.13 168 LEU A N 1
ATOM 1286 C CA . LEU A 1 168 ? -8.674 28.676 25.643 1.00 16.65 168 LEU A CA 1
ATOM 1287 C C . LEU A 1 168 ? -9.025 29.222 27.014 1.00 17.19 168 LEU A C 1
ATOM 1288 O O . LEU A 1 168 ? -9.516 30.345 27.122 1.00 17.23 168 LEU A O 1
ATOM 1293 N N . PRO A 1 169 ? -8.764 28.435 28.069 1.00 16.65 169 PRO A N 1
ATOM 1294 C CA . PRO A 1 169 ? -8.924 28.967 29.413 1.00 16.78 169 PRO A CA 1
ATOM 1295 C C . PRO A 1 169 ? -8.033 30.190 29.616 1.00 16.84 169 PRO A C 1
ATOM 1296 O O . PRO A 1 169 ? -6.978 30.297 29.010 1.00 15.31 169 PRO A O 1
ATOM 1300 N N . GLU A 1 170 ? -8.456 31.097 30.487 1.00 16.75 170 GLU A N 1
ATOM 1301 C CA . GLU A 1 170 ? -7.760 32.359 30.709 1.00 17.03 170 GLU A CA 1
ATOM 1302 C C . GLU A 1 170 ? -6.267 32.234 31.012 1.00 15.21 170 GLU A C 1
ATOM 1303 O O . GLU A 1 170 ? -5.446 32.938 30.429 1.00 14.85 170 GLU A O 1
ATOM 1309 N N . LYS A 1 171 ? -5.900 31.347 31.934 1.00 14.75 171 LYS A N 1
ATOM 1310 C CA . LYS A 1 171 ? -4.491 31.201 32.294 1.00 14.08 171 LYS A CA 1
ATOM 1311 C C . LYS A 1 171 ? -3.643 30.663 31.117 1.00 12.63 171 LYS A C 1
ATOM 1312 O O . LYS A 1 171 ? -2.486 31.042 30.965 1.00 12.74 171 LYS A O 1
ATOM 1318 N N . THR A 1 172 ? -4.217 29.751 30.326 1.00 12.48 172 THR A N 1
ATOM 1319 C CA . THR A 1 172 ? -3.532 29.223 29.148 1.00 12.19 172 THR A CA 1
ATOM 1320 C C . THR A 1 172 ? -3.371 30.316 28.092 1.00 11.99 172 THR A C 1
ATOM 1321 O O . THR A 1 172 ? -2.303 30.453 27.499 1.00 11.28 172 THR A O 1
ATOM 1325 N N . LEU A 1 173 ? -4.431 31.083 27.852 1.00 12.13 173 LEU A N 1
ATOM 1326 C CA . LEU A 1 173 ? -4.374 32.179 26.897 1.00 12.72 173 LEU A CA 1
ATOM 1327 C C . LEU A 1 173 ? -3.290 33.176 27.282 1.00 12.51 173 LEU A C 1
ATOM 1328 O O . LEU A 1 173 ? -2.454 33.573 26.467 1.00 12.75 173 LEU A O 1
ATOM 1333 N N . LYS A 1 174 ? -3.311 33.594 28.539 1.00 13.05 174 LYS A N 1
ATOM 1334 C CA . LYS A 1 174 ? -2.306 34.536 29.027 1.00 13.69 174 LYS A CA 1
ATOM 1335 C C . LYS A 1 174 ? -0.890 33.972 28.933 1.00 13.14 174 LYS A C 1
ATOM 1336 O O . LYS A 1 174 ? 0.059 34.660 28.533 1.00 12.82 174 LYS A O 1
ATOM 1342 N N . PHE A 1 175 ? -0.738 32.691 29.259 1.00 12.43 175 PHE A N 1
ATOM 1343 C CA . PHE A 1 175 ? 0.580 32.068 29.162 1.00 12.47 175 PHE A CA 1
ATOM 1344 C C . PHE A 1 175 ? 1.103 32.112 27.704 1.00 11.70 175 PHE A C 1
ATOM 1345 O O . PHE A 1 175 ? 2.285 32.373 27.445 1.00 12.56 175 PHE A O 1
ATOM 1353 N N . LEU A 1 176 ? 0.218 31.814 26.759 1.00 12.12 176 LEU A N 1
ATOM 1354 C CA . LEU A 1 176 ? 0.622 31.846 25.356 1.00 12.28 176 LEU A CA 1
ATOM 1355 C C . LEU A 1 176 ? 0.939 33.256 24.872 1.00 12.95 176 LEU A C 1
ATOM 1356 O O . LEU A 1 176 ? 1.884 33.444 24.114 1.00 13.29 176 LEU A O 1
ATOM 1361 N N . ARG A 1 177 ? 0.179 34.242 25.331 1.00 13.67 177 ARG A N 1
ATOM 1362 C CA . ARG A 1 177 ? 0.497 35.618 24.984 1.00 14.61 177 ARG A CA 1
ATOM 1363 C C . ARG A 1 177 ? 1.888 36.000 25.518 1.00 15.04 177 ARG A C 1
ATOM 1364 O O . ARG A 1 177 ? 2.660 36.672 24.847 1.00 15.96 177 ARG A O 1
ATOM 1372 N N . ASN A 1 178 ? 2.208 35.536 26.720 1.00 15.15 178 ASN A N 1
ATOM 1373 C CA . ASN A 1 178 ? 3.488 35.851 27.372 1.00 16.42 178 ASN A CA 1
ATOM 1374 C C . ASN A 1 178 ? 4.661 34.998 26.914 1.00 16.48 178 ASN A C 1
ATOM 1375 O O . ASN A 1 178 ? 5.831 35.311 27.202 1.00 17.58 178 ASN A O 1
ATOM 1380 N N . ASN A 1 179 ? 4.355 33.899 26.225 1.00 15.77 179 ASN A N 1
ATOM 1381 C CA . ASN A 1 179 ? 5.365 32.991 25.708 1.00 16.01 179 ASN A CA 1
ATOM 1382 C C . ASN A 1 179 ? 5.024 32.726 24.260 1.00 16.22 179 ASN A C 1
ATOM 1383 O O . ASN A 1 179 ? 4.704 31.598 23.880 1.00 16.69 179 ASN A O 1
ATOM 1388 N N . GLN A 1 180 ? 5.067 33.780 23.458 1.00 15.68 180 GLN A N 1
ATOM 1389 C CA . GLN A 1 180 ? 4.493 33.750 22.129 1.00 15.44 180 GLN A CA 1
ATOM 1390 C C . GLN A 1 180 ? 5.109 32.647 21.291 1.00 14.53 180 GLN A C 1
ATOM 1391 O O . GLN A 1 180 ? 6.312 32.629 21.069 1.00 15.20 180 GLN A O 1
ATOM 1397 N N . PRO A 1 181 ? 4.286 31.719 20.800 1.00 13.54 181 PRO A N 1
ATOM 1398 C CA . PRO A 1 181 ? 4.842 30.656 19.965 1.00 13.08 181 PRO A CA 1
ATOM 1399 C C . PRO A 1 181 ? 5.127 31.169 18.562 1.00 12.64 181 PRO A C 1
ATOM 1400 O O . PRO A 1 181 ? 4.304 31.901 17.976 1.00 13.29 181 PRO A O 1
ATOM 1404 N N . GLN A 1 182 ? 6.253 30.771 17.994 1.00 12.26 182 GLN A N 1
ATOM 1405 C CA . GLN A 1 182 ? 6.525 31.110 16.596 1.00 12.58 182 GLN A CA 1
ATOM 1406 C C . GLN A 1 182 ? 5.609 30.329 15.674 1.00 12.65 182 GLN A C 1
ATOM 1407 O O . GLN A 1 182 ? 5.299 30.786 14.579 1.00 13.01 182 GLN A O 1
ATOM 1413 N N . VAL A 1 183 ? 5.197 29.144 16.113 1.00 11.30 183 VAL A N 1
ATOM 1414 C CA . VAL A 1 183 ? 4.259 28.328 15.348 1.00 12.14 183 VAL A CA 1
ATOM 1415 C C . VAL A 1 183 ? 3.228 27.811 16.337 1.00 11.02 183 VAL A C 1
ATOM 1416 O O . VAL A 1 183 ? 3.607 27.298 17.394 1.00 11.43 183 VAL A O 1
ATOM 1420 N N . MET A 1 184 ? 1.947 27.941 16.005 1.00 10.38 184 MET A N 1
ATOM 1421 C CA . MET A 1 184 ? 0.859 27.409 16.837 1.00 10.93 184 MET A CA 1
ATOM 1422 C C . MET A 1 184 ? 0.025 26.463 15.993 1.00 10.75 184 MET A C 1
ATOM 1423 O O . MET A 1 184 ? -0.604 26.893 15.016 1.00 12.04 184 MET A O 1
ATOM 1428 N N . VAL A 1 185 ? 0.042 25.178 16.329 1.00 9.85 185 VAL A N 1
ATOM 1429 C CA . VAL A 1 185 ? -0.824 24.195 15.689 1.00 10.14 185 VAL A CA 1
ATOM 1430 C C . VAL A 1 185 ? -2.120 24.132 16.501 1.00 10.70 185 VAL A C 1
ATOM 1431 O O . VAL A 1 185 ? -2.085 23.826 17.704 1.00 10.83 185 VAL A O 1
ATOM 1435 N N . MET A 1 186 ? -3.242 24.451 15.872 1.00 10.87 186 MET A N 1
ATOM 1436 C CA . MET A 1 186 ? -4.489 24.738 16.571 1.00 12.15 186 MET A CA 1
ATOM 1437 C C . MET A 1 186 ? -5.682 23.992 16.000 1.00 11.44 186 MET A C 1
ATOM 1438 O O . MET A 1 186 ? -5.892 23.995 14.802 1.00 11.10 186 MET A O 1
ATOM 1443 N N . ASP A 1 187 ? -6.464 23.355 16.868 1.00 11.89 187 ASP A N 1
ATOM 1444 C CA . ASP A 1 187 ? -7.753 22.774 16.500 1.00 12.36 187 ASP A CA 1
ATOM 1445 C C . ASP A 1 187 ? -8.629 23.848 15.882 1.00 12.03 187 ASP A C 1
ATOM 1446 O O . ASP A 1 187 ? -8.915 24.873 16.513 1.00 14.14 187 ASP A O 1
ATOM 1451 N N . CYS A 1 188 ? -9.050 23.634 14.656 1.00 11.56 188 CYS A N 1
ATOM 1452 C CA . CYS A 1 188 ? -10.053 24.493 14.039 1.00 11.37 188 CYS A CA 1
ATOM 1453 C C . CYS A 1 188 ? -10.932 23.593 13.209 1.00 11.75 188 CYS A C 1
ATOM 1454 O O . CYS A 1 188 ? -10.703 23.412 12.016 1.00 11.83 188 CYS A O 1
ATOM 1457 N N . SER A 1 189 ? -11.912 22.977 13.852 1.00 11.65 189 SER A N 1
ATOM 1458 C CA . SER A 1 189 ? -12.725 21.981 13.190 1.00 12.93 189 SER A CA 1
ATOM 1459 C C . SER A 1 189 ? -13.679 22.599 12.190 1.00 13.16 189 SER A C 1
ATOM 1460 O O . SER A 1 189 ? -13.924 21.995 11.134 1.00 12.85 189 SER A O 1
ATOM 1463 N N . HIS A 1 190 ? -14.208 23.780 12.516 1.00 13.36 190 HIS A N 1
ATOM 1464 C CA . HIS A 1 190 ? -15.382 24.316 11.811 1.00 14.55 190 HIS A CA 1
ATOM 1465 C C . HIS A 1 190 ? -15.100 25.612 11.084 1.00 15.26 190 HIS A C 1
ATOM 1466 O O . HIS A 1 190 ? -14.256 26.399 11.512 1.00 14.92 190 HIS A O 1
ATOM 1473 N N . PRO A 1 191 ? -15.841 25.851 9.987 1.00 16.16 191 PRO A N 1
ATOM 1474 C CA . PRO A 1 191 ? -15.804 27.146 9.326 1.00 17.34 191 PRO A CA 1
ATOM 1475 C C . PRO A 1 191 ? -16.391 28.223 10.243 1.00 18.37 191 PRO A C 1
ATOM 1476 O O . PRO A 1 191 ? -16.991 27.906 11.268 1.00 18.47 191 PRO A O 1
ATOM 1480 N N . PRO A 1 192 ? -16.203 29.499 9.883 1.00 19.78 192 PRO A N 1
ATOM 1481 C CA . PRO A 1 192 ? -16.667 30.584 10.736 1.00 20.94 192 PRO A CA 1
ATOM 1482 C C . PRO A 1 192 ? -18.127 30.400 11.148 1.00 22.88 192 PRO A C 1
ATOM 1483 O O . PRO A 1 192 ? -18.984 30.112 10.302 1.00 23.14 192 PRO A O 1
ATOM 1487 N N . ARG A 1 193 ? -18.389 30.582 12.438 1.00 24.93 193 ARG A N 1
ATOM 1488 C CA . ARG A 1 193 ? -19.697 30.334 13.038 1.00 27.64 193 ARG A CA 1
ATOM 1489 C C . ARG A 1 193 ? -20.095 31.493 13.940 1.00 29.26 193 ARG A C 1
ATOM 1490 O O . ARG A 1 193 ? -19.260 32.317 14.327 1.00 29.44 193 ARG A O 1
ATOM 1498 N N . ALA A 1 194 ? -21.381 31.522 14.279 1.00 31.66 194 ALA A N 1
ATOM 1499 C CA . ALA A 1 194 ? -21.899 32.312 15.388 1.00 33.48 194 ALA A CA 1
ATOM 1500 C C . ALA A 1 194 ? -22.916 31.424 16.099 1.00 34.65 194 ALA A C 1
ATOM 1501 O O . ALA A 1 194 ? -23.946 31.070 15.513 1.00 35.43 194 ALA A O 1
ATOM 1503 N N . ASP A 1 195 ? -22.635 31.046 17.344 1.00 35.46 195 ASP A N 1
ATOM 1504 C CA . ASP A 1 195 ? -21.411 31.433 18.031 1.00 36.19 195 ASP A CA 1
ATOM 1505 C C . ASP A 1 195 ? -20.633 30.166 18.385 1.00 36.05 195 ASP A C 1
ATOM 1506 O O . ASP A 1 195 ? -20.378 29.334 17.514 1.00 36.15 195 ASP A O 1
ATOM 1511 N N . ALA A 1 196 ? -20.289 30.016 19.664 1.00 35.93 196 ALA A N 1
ATOM 1512 C CA . ALA A 1 196 ? -19.510 28.863 20.144 1.00 35.53 196 ALA A CA 1
ATOM 1513 C C . ALA A 1 196 ? -18.392 28.520 19.164 1.00 35.21 196 ALA A C 1
ATOM 1514 O O . ALA A 1 196 ? -17.702 29.424 18.686 1.00 35.88 196 ALA A O 1
ATOM 1516 N N . PRO A 1 197 ? -18.192 27.223 18.853 1.00 34.39 197 PRO A N 1
ATOM 1517 C CA . PRO A 1 197 ? -18.836 25.982 19.291 1.00 33.45 197 PRO A CA 1
ATOM 1518 C C . PRO A 1 197 ? -18.330 25.480 20.644 1.00 32.58 197 PRO A C 1
ATOM 1519 O O . PRO A 1 197 ? -17.500 26.128 21.279 1.00 32.55 197 PRO A O 1
ATOM 1523 N N . ARG A 1 198 ? -18.809 24.309 21.051 1.00 31.38 198 ARG A N 1
ATOM 1524 C CA . ARG A 1 198 ? -18.597 23.812 22.407 1.00 30.48 198 ARG A CA 1
ATOM 1525 C C . ARG A 1 198 ? -17.277 23.071 22.655 1.00 28.87 198 ARG A C 1
ATOM 1526 O O . ARG A 1 198 ? -16.641 23.282 23.686 1.00 29.34 198 ARG A O 1
ATOM 1534 N N . ASN A 1 199 ? -16.878 22.197 21.736 1.00 26.58 199 ASN A N 1
ATOM 1535 C CA . ASN A 1 199 ? -15.745 21.298 22.001 1.00 24.03 199 ASN A CA 1
ATOM 1536 C C . ASN A 1 199 ? -14.530 21.488 21.114 1.00 21.35 199 ASN A C 1
ATOM 1537 O O . ASN A 1 199 ? -13.431 21.024 21.443 1.00 20.47 199 ASN A O 1
ATOM 1542 N N . HIS A 1 200 ? -14.751 22.157 19.988 1.00 19.11 200 HIS A N 1
ATOM 1543 C CA . HIS A 1 200 ? -13.694 22.441 19.032 1.00 16.99 200 HIS A CA 1
ATOM 1544 C C . HIS A 1 200 ? -13.893 23.835 18.493 1.00 16.59 200 HIS A C 1
ATOM 1545 O O . HIS A 1 200 ? -15.023 24.253 18.260 1.00 17.88 200 HIS A O 1
ATOM 1552 N N . CYS A 1 201 ? -12.799 24.543 18.262 1.00 15.21 201 CYS A N 1
ATOM 1553 C CA . CYS A 1 201 ? -12.878 25.890 17.693 1.00 14.88 201 CYS A CA 1
ATOM 1554 C C . CYS A 1 201 ? -13.505 25.923 16.299 1.00 14.46 201 CYS A C 1
ATOM 1555 O O . CYS A 1 201 ? -13.395 24.985 15.514 1.00 13.79 201 CYS A O 1
ATOM 1558 N N . ASP A 1 202 ? -14.122 27.055 15.988 1.00 14.25 202 ASP A N 1
ATOM 1559 C CA . ASP A 1 202 ? -14.365 27.453 14.620 1.00 13.92 202 ASP A CA 1
ATOM 1560 C C . ASP A 1 202 ? -13.345 28.531 14.249 1.00 13.52 202 ASP A C 1
ATOM 1561 O O . ASP A 1 202 ? -12.604 29.024 15.097 1.00 12.90 202 ASP A O 1
ATOM 1566 N N . LEU A 1 203 ? -13.342 28.925 12.986 1.00 13.33 203 LEU A N 1
ATOM 1567 C CA . LEU A 1 203 ? -12.335 29.858 12.523 1.00 13.50 203 LEU A CA 1
ATOM 1568 C C . LEU A 1 203 ? -12.422 31.191 13.254 1.00 13.88 203 LEU A C 1
ATOM 1569 O O . LEU A 1 203 ? -11.399 31.802 13.534 1.00 14.09 203 LEU A O 1
ATOM 1574 N N . ASN A 1 204 ? -13.627 31.652 13.573 1.00 14.38 204 ASN A N 1
ATOM 1575 C CA . ASN A 1 204 ? -13.723 32.944 14.269 1.00 15.23 204 ASN A CA 1
ATOM 1576 C C . ASN A 1 204 ? -13.078 32.914 15.648 1.00 14.69 204 ASN A C 1
ATOM 1577 O O . ASN A 1 204 ? -12.470 33.894 16.097 1.00 15.29 204 ASN A O 1
ATOM 1582 N N . THR A 1 205 ? -13.189 31.774 16.318 1.00 14.36 205 THR A N 1
ATOM 1583 C CA . THR A 1 205 ? -12.575 31.612 17.626 1.00 14.66 205 THR A CA 1
ATOM 1584 C C . THR A 1 205 ? -11.061 31.613 17.532 1.00 13.71 205 THR A C 1
ATOM 1585 O O . THR A 1 205 ? -10.385 32.236 18.343 1.00 13.61 205 THR A O 1
ATOM 1589 N N . VAL A 1 206 ? -10.516 30.916 16.545 1.00 13.05 206 VAL A N 1
ATOM 1590 C CA . VAL A 1 206 ? -9.067 30.926 16.359 1.00 12.96 206 VAL A CA 1
ATOM 1591 C C . VAL A 1 206 ? -8.565 32.326 16.022 1.00 12.29 206 VAL A C 1
ATOM 1592 O O . VAL A 1 206 ? -7.533 32.742 16.533 1.00 11.67 206 VAL A O 1
ATOM 1596 N N . LEU A 1 207 ? -9.302 33.044 15.181 1.00 12.78 207 LEU A N 1
ATOM 1597 C CA . LEU A 1 207 ? -8.919 34.425 14.865 1.00 13.42 207 LEU A CA 1
ATOM 1598 C C . LEU A 1 207 ? -8.927 35.264 16.141 1.00 13.46 207 LEU A C 1
ATOM 1599 O O . LEU A 1 207 ? -7.999 36.039 16.399 1.00 13.62 207 LEU A O 1
ATOM 1604 N N . ALA A 1 208 ? -9.967 35.117 16.957 1.00 13.08 208 ALA A N 1
ATOM 1605 C CA . ALA A 1 208 ? -10.026 35.873 18.209 1.00 13.38 208 ALA A CA 1
ATOM 1606 C C . ALA A 1 208 ? -8.853 35.553 19.132 1.00 13.04 208 ALA A C 1
ATOM 1607 O O . ALA A 1 208 ? -8.287 36.431 19.779 1.00 13.73 208 ALA A O 1
ATOM 1609 N N . LEU A 1 209 ? -8.484 34.277 19.222 1.00 12.20 209 LEU A N 1
ATOM 1610 C CA . LEU A 1 209 ? -7.389 33.900 20.088 1.00 12.32 209 LEU A CA 1
ATOM 1611 C C . LEU A 1 209 ? -6.079 34.501 19.590 1.00 11.56 209 LEU A C 1
ATOM 1612 O O . LEU A 1 209 ? -5.260 34.974 20.391 1.00 11.42 209 LEU A O 1
ATOM 1617 N N . ASN A 1 210 ? -5.870 34.512 18.277 1.00 11.81 210 ASN A N 1
ATOM 1618 C CA . ASN A 1 210 ? -4.590 35.034 17.798 1.00 11.45 210 ASN A CA 1
ATOM 1619 C C . ASN A 1 210 ? -4.512 36.557 17.790 1.00 11.65 210 ASN A C 1
ATOM 1620 O O . ASN A 1 210 ? -3.411 37.120 17.706 1.00 11.90 210 ASN A O 1
ATOM 1625 N N . GLN A 1 211 ? -5.662 37.213 17.902 1.00 12.61 211 GLN A N 1
ATOM 1626 C CA . GLN A 1 211 ? -5.655 38.663 18.161 1.00 13.29 211 GLN A CA 1
ATOM 1627 C C . GLN A 1 211 ? -4.907 38.982 19.449 1.00 14.47 211 GLN A C 1
ATOM 1628 O O . GLN A 1 211 ? -4.268 40.035 19.569 1.00 16.05 211 GLN A O 1
ATOM 1634 N N . VAL A 1 212 ? -4.969 38.062 20.403 1.00 14.11 212 VAL A N 1
ATOM 1635 C CA . VAL A 1 212 ? -4.293 38.183 21.695 1.00 14.99 212 VAL A CA 1
ATOM 1636 C C . VAL A 1 212 ? -2.873 37.593 21.658 1.00 14.43 212 VAL A C 1
ATOM 1637 O O . VAL A 1 212 ? -1.896 38.230 22.054 1.00 14.60 212 VAL A O 1
ATOM 1641 N N . ILE A 1 213 ? -2.755 36.361 21.175 1.00 13.35 213 ILE A N 1
ATOM 1642 C CA . ILE A 1 213 ? -1.470 35.669 21.210 1.00 12.43 213 ILE A CA 1
ATOM 1643 C C . ILE A 1 213 ? -0.477 36.216 20.181 1.00 12.16 213 ILE A C 1
ATOM 1644 O O . ILE A 1 213 ? 0.735 36.281 20.448 1.00 12.78 213 ILE A O 1
ATOM 1649 N N . ARG A 1 214 ? -0.980 36.584 19.000 1.00 11.47 214 ARG A N 1
ATOM 1650 C CA . ARG A 1 214 ? -0.129 37.159 17.942 1.00 11.57 214 ARG A CA 1
ATOM 1651 C C . ARG A 1 214 ? 1.012 36.230 17.479 1.00 11.48 214 ARG A C 1
ATOM 1652 O O . ARG A 1 214 ? 2.105 36.680 17.141 1.00 12.35 214 ARG A O 1
ATOM 1660 N N . SER A 1 215 ? 0.763 34.921 17.440 1.00 10.93 215 SER A N 1
ATOM 1661 C CA . SER A 1 215 ? 1.715 34.028 16.801 1.00 10.88 215 SER A CA 1
ATOM 1662 C C . SER A 1 215 ? 1.801 34.365 15.313 1.00 11.42 215 SER A C 1
ATOM 1663 O O . SER A 1 215 ? 0.774 34.563 14.668 1.00 11.61 215 SER A O 1
ATOM 1666 N N . PRO A 1 216 ? 3.028 34.428 14.775 1.00 11.55 216 PRO A N 1
ATOM 1667 C CA . PRO A 1 216 ? 3.156 34.770 13.363 1.00 12.41 216 PRO A CA 1
ATOM 1668 C C . PRO A 1 216 ? 2.848 33.629 12.390 1.00 12.53 216 PRO A C 1
ATOM 1669 O O . PRO A 1 216 ? 2.816 33.861 11.189 1.00 13.24 216 PRO A O 1
ATOM 1673 N N . ARG A 1 217 ? 2.623 32.407 12.867 1.00 11.38 217 ARG A N 1
ATOM 1674 C CA . ARG A 1 217 ? 2.321 31.312 11.948 1.00 11.29 217 ARG A CA 1
ATOM 1675 C C . ARG A 1 217 ? 1.373 30.347 12.649 1.00 10.71 217 ARG A C 1
ATOM 1676 O O . ARG A 1 217 ? 1.778 29.599 13.544 1.00 10.59 217 ARG A O 1
ATOM 1684 N N . VAL A 1 218 ? 0.105 30.425 12.293 1.00 9.87 218 VAL A N 1
ATOM 1685 C CA . VAL A 1 218 ? -0.899 29.557 12.872 1.00 9.76 218 VAL A CA 1
ATOM 1686 C C . VAL A 1 218 ? -1.261 28.490 11.848 1.00 9.80 218 VAL A C 1
ATOM 1687 O O . VAL A 1 218 ? -1.637 28.813 10.713 1.00 11.25 218 VAL A O 1
ATOM 1691 N N . ILE A 1 219 ? -1.134 27.230 12.250 1.00 8.72 219 ILE A N 1
ATOM 1692 C CA . ILE A 1 219 ? -1.449 26.117 11.369 1.00 8.87 219 ILE A CA 1
ATOM 1693 C C . ILE A 1 219 ? -2.690 25.433 11.892 1.00 9.17 219 ILE A C 1
ATOM 1694 O O . ILE A 1 219 ? -2.688 24.912 13.026 1.00 8.81 219 ILE A O 1
ATOM 1699 N N . LEU A 1 220 ? -3.755 25.440 11.098 1.00 8.90 220 LEU A N 1
ATOM 1700 C CA . LEU A 1 220 ? -5.039 24.885 11.506 1.00 9.60 220 LEU A CA 1
ATOM 1701 C C . LEU A 1 220 ? -5.032 23.392 11.280 1.00 9.85 220 LEU A C 1
ATOM 1702 O O . LEU A 1 220 ? -4.577 22.899 10.236 1.00 10.45 220 LEU A O 1
ATOM 1707 N N . THR A 1 221 ? -5.530 22.662 12.265 1.00 9.45 221 THR A N 1
ATOM 1708 C CA . THR A 1 221 ? -5.639 21.218 12.158 1.00 9.58 221 THR A CA 1
ATOM 1709 C C . THR A 1 221 ? -6.965 20.741 12.719 1.00 9.68 221 THR A C 1
ATOM 1710 O O . THR A 1 221 ? -7.817 21.541 13.091 1.00 9.85 221 THR A O 1
ATOM 1714 N N . HIS A 1 222 ? -7.152 19.425 12.781 1.00 9.98 222 HIS A N 1
ATOM 1715 C CA . HIS A 1 222 ? -8.442 18.878 13.219 1.00 10.26 222 HIS A CA 1
ATOM 1716 C C . HIS A 1 222 ? -9.593 19.337 12.299 1.00 9.87 222 HIS A C 1
ATOM 1717 O O . HIS A 1 222 ? -10.721 19.602 12.739 1.00 11.53 222 HIS A O 1
ATOM 1724 N N . ILE A 1 223 ? -9.304 19.395 11.010 1.00 9.70 223 ILE A N 1
ATOM 1725 C CA . ILE A 1 223 ? -10.202 19.990 10.040 1.00 10.29 223 ILE A CA 1
ATOM 1726 C C . ILE A 1 223 ? -11.373 19.050 9.676 1.00 10.51 223 ILE A C 1
ATOM 1727 O O . ILE A 1 223 ? -11.151 17.926 9.203 1.00 11.53 223 ILE A O 1
ATOM 1732 N N . SER A 1 224 ? -12.612 19.522 9.857 1.00 9.92 224 SER A N 1
ATOM 1733 C CA . SER A 1 224 ? -13.798 18.746 9.431 1.00 11.73 224 SER A CA 1
ATOM 1734 C C . SER A 1 224 ? -13.985 18.840 7.925 1.00 11.75 224 SER A C 1
ATOM 1735 O O . SER A 1 224 ? -13.535 19.784 7.290 1.00 12.06 224 SER A O 1
ATOM 1738 N N . HIS A 1 225 ? -14.736 17.895 7.359 1.00 11.51 225 HIS A N 1
ATOM 1739 C CA . HIS A 1 225 ? -15.029 17.953 5.932 1.00 12.12 225 HIS A CA 1
ATOM 1740 C C . HIS A 1 225 ? -15.784 19.215 5.500 1.00 12.70 225 HIS A C 1
ATOM 1741 O O . HIS A 1 225 ? -15.552 19.727 4.384 1.00 13.10 225 HIS A O 1
ATOM 1748 N N . GLN A 1 226 ? -16.630 19.748 6.374 1.00 13.81 226 GLN A N 1
ATOM 1749 C CA . GLN A 1 226 ? -17.346 20.982 6.031 1.00 14.88 226 GLN A CA 1
ATOM 1750 C C . GLN A 1 226 ? -16.371 22.143 5.940 1.00 14.83 226 GLN A C 1
ATOM 1751 O O . GLN A 1 226 ? -16.497 22.999 5.063 1.00 14.98 226 GLN A O 1
ATOM 1757 N N . PHE A 1 227 ? -15.393 22.190 6.841 1.00 13.24 227 PHE A N 1
ATOM 1758 C CA . PHE A 1 227 ? -14.393 23.270 6.803 1.00 12.75 227 PHE A CA 1
ATOM 1759 C C . PHE A 1 227 ? -13.536 23.092 5.560 1.00 12.64 227 PHE A C 1
ATOM 1760 O O . PHE A 1 227 ? -13.262 24.067 4.853 1.00 12.30 227 PHE A O 1
ATOM 1768 N N . ASP A 1 228 ? -13.175 21.867 5.209 1.00 12.89 228 ASP A N 1
ATOM 1769 C CA . ASP A 1 228 ? -12.446 21.674 3.963 1.00 13.76 228 ASP A CA 1
ATOM 1770 C C . ASP A 1 228 ? -13.219 22.193 2.751 1.00 14.28 228 ASP A C 1
ATOM 1771 O O . ASP A 1 228 ? -12.647 22.823 1.870 1.00 15.47 228 ASP A O 1
ATOM 1776 N N . ALA A 1 229 ? -14.504 21.866 2.686 1.00 14.84 229 ALA A N 1
ATOM 1777 C CA . ALA A 1 229 ? -15.342 22.336 1.588 1.00 16.25 229 ALA A CA 1
ATOM 1778 C C . ALA A 1 229 ? -15.343 23.854 1.541 1.00 17.14 229 ALA A C 1
ATOM 1779 O O . ALA A 1 229 ? -15.244 24.444 0.461 1.00 18.28 229 ALA A O 1
ATOM 1781 N N . TRP A 1 230 ? -15.445 24.485 2.709 1.00 16.68 230 TRP A N 1
ATOM 1782 C CA . TRP A 1 230 ? -15.439 25.953 2.806 1.00 16.66 230 TRP A CA 1
ATOM 1783 C C . TRP A 1 230 ? -14.113 26.508 2.309 1.00 16.98 230 TRP A C 1
ATOM 1784 O O . TRP A 1 230 ? -14.085 27.504 1.575 1.00 16.54 230 TRP A O 1
ATOM 1795 N N . LEU A 1 231 ? -13.014 25.880 2.712 1.00 16.54 231 LEU A N 1
ATOM 1796 C CA . LEU A 1 231 ? -11.686 26.319 2.314 1.00 16.74 231 LEU A CA 1
ATOM 1797 C C . LEU A 1 231 ? -11.459 26.206 0.814 1.00 17.91 231 LEU A C 1
ATOM 1798 O O . LEU A 1 231 ? -10.577 26.869 0.263 1.00 18.61 231 LEU A O 1
ATOM 1803 N N . MET A 1 232 ? -12.229 25.353 0.141 1.00 18.44 232 MET A N 1
ATOM 1804 C CA . MET A 1 232 ? -12.087 25.230 -1.309 1.00 19.53 232 MET A CA 1
ATOM 1805 C C . MET A 1 232 ? -12.558 26.524 -1.986 1.00 20.69 232 MET A C 1
ATOM 1806 O O . MET A 1 232 ? -12.159 26.812 -3.110 1.00 22.28 232 MET A O 1
ATOM 1811 N N . GLU A 1 233 ? -13.356 27.318 -1.282 1.00 21.58 233 GLU A N 1
ATOM 1812 C CA . GLU A 1 233 ? -13.962 28.514 -1.873 1.00 22.62 233 GLU A CA 1
ATOM 1813 C C . GLU A 1 233 ? -13.676 29.816 -1.115 1.00 22.27 233 GLU A C 1
ATOM 1814 O O . GLU A 1 233 ? -14.144 30.881 -1.512 1.00 22.31 233 GLU A O 1
ATOM 1820 N N . ASN A 1 234 ? -12.901 29.739 -0.036 1.00 21.01 234 ASN A N 1
ATOM 1821 C CA . ASN A 1 234 ? -12.568 30.924 0.754 1.00 20.68 234 ASN A CA 1
ATOM 1822 C C . ASN A 1 234 ? -11.114 30.920 1.192 1.00 19.99 234 ASN A C 1
ATOM 1823 O O . ASN A 1 234 ? -10.572 29.876 1.564 1.00 20.10 234 ASN A O 1
ATOM 1828 N N . ALA A 1 235 ? -10.488 32.095 1.182 1.00 19.88 235 ALA A N 1
ATOM 1829 C CA . ALA A 1 235 ? -9.099 32.222 1.601 1.00 19.28 235 ALA A CA 1
ATOM 1830 C C . ALA A 1 235 ? -9.005 32.441 3.107 1.00 18.65 235 ALA A C 1
ATOM 1831 O O . ALA A 1 235 ? -9.955 32.900 3.728 1.00 18.83 235 ALA A O 1
ATOM 1833 N N . LEU A 1 236 ? -7.855 32.094 3.680 1.00 17.52 236 LEU A N 1
ATOM 1834 C CA . LEU A 1 236 ? -7.564 32.426 5.078 1.00 17.03 236 LEU A CA 1
ATOM 1835 C C . LEU A 1 236 ? -6.763 33.727 5.137 1.00 17.04 236 LEU A C 1
ATOM 1836 O O . LEU A 1 236 ? -6.092 34.094 4.166 1.00 17.71 236 LEU A O 1
ATOM 1841 N N . PRO A 1 237 ? -6.811 34.427 6.273 1.00 17.21 237 PRO A N 1
ATOM 1842 C CA . PRO A 1 237 ? -6.011 35.638 6.376 1.00 17.23 237 PRO A CA 1
ATOM 1843 C C . PRO A 1 237 ? -4.523 35.328 6.434 1.00 17.32 237 PRO A C 1
ATOM 1844 O O . PRO A 1 237 ? -4.128 34.188 6.723 1.00 16.36 237 PRO A O 1
ATOM 1848 N N . SER A 1 238 ? -3.702 36.338 6.166 1.00 17.85 238 SER A N 1
ATOM 1849 C CA . SER A 1 238 ? -2.259 36.231 6.271 1.00 18.27 238 SER A CA 1
ATOM 1850 C C . SER A 1 238 ? -1.873 35.683 7.637 1.00 17.17 238 SER A C 1
ATOM 1851 O O . SER A 1 238 ? -2.457 36.051 8.646 1.00 17.57 238 SER A O 1
ATOM 1854 N N . GLY A 1 239 ? -0.890 34.789 7.659 1.00 16.38 239 GLY A N 1
ATOM 1855 C CA . GLY A 1 239 ? -0.425 34.220 8.925 1.00 16.15 239 GLY A CA 1
ATOM 1856 C C . GLY A 1 239 ? -1.157 32.977 9.390 1.00 15.49 239 GLY A C 1
ATOM 1857 O O . GLY A 1 239 ? -0.820 32.421 10.440 1.00 15.15 239 GLY A O 1
ATOM 1858 N N . PHE A 1 240 ? -2.161 32.542 8.631 1.00 14.28 240 PHE A N 1
ATOM 1859 C CA . PHE A 1 240 ? -2.892 31.298 8.904 1.00 13.43 240 PHE A CA 1
ATOM 1860 C C . PHE A 1 240 ? -2.765 30.361 7.713 1.00 13.06 240 PHE A C 1
ATOM 1861 O O . PHE A 1 240 ? -2.843 30.799 6.557 1.00 15.13 240 PHE A O 1
ATOM 1869 N N . GLU A 1 241 ? -2.585 29.074 7.981 1.00 12.00 241 GLU A N 1
ATOM 1870 C CA . GLU A 1 241 ? -2.541 28.106 6.905 1.00 12.74 241 GLU A CA 1
ATOM 1871 C C . GLU A 1 241 ? -3.211 26.855 7.387 1.00 12.39 241 GLU A C 1
ATOM 1872 O O . GLU A 1 241 ? -3.399 26.673 8.584 1.00 12.52 241 GLU A O 1
ATOM 1878 N N . VAL A 1 242 ? -3.579 25.992 6.450 1.00 12.53 242 VAL A N 1
ATOM 1879 C CA . VAL A 1 242 ? -4.212 24.744 6.819 1.00 13.50 242 VAL A CA 1
ATOM 1880 C C . VAL A 1 242 ? -3.178 23.639 6.758 1.00 12.13 242 VAL A C 1
ATOM 1881 O O . VAL A 1 242 ? -2.440 23.512 5.785 1.00 13.20 242 VAL A O 1
ATOM 1885 N N . GLY A 1 243 ? -3.111 22.827 7.804 1.00 10.61 243 GLY A N 1
ATOM 1886 C CA . GLY A 1 243 ? -2.236 21.673 7.784 1.00 10.24 243 GLY A CA 1
ATOM 1887 C C . GLY A 1 243 ? -2.702 20.625 6.789 1.00 9.27 243 GLY A C 1
ATOM 1888 O O . GLY A 1 243 ? -3.822 20.643 6.349 1.00 10.87 243 GLY A O 1
ATOM 1889 N N . PHE A 1 244 ? -1.800 19.706 6.463 1.00 9.20 244 PHE A N 1
ATOM 1890 C CA . PHE A 1 244 ? -2.148 18.536 5.658 1.00 9.21 244 PHE A CA 1
ATOM 1891 C C . PHE A 1 244 ? -1.417 17.333 6.237 1.00 9.06 244 PHE A C 1
ATOM 1892 O O . PHE A 1 244 ? -0.359 17.477 6.854 1.00 8.46 244 PHE A O 1
ATOM 1900 N N . ASP A 1 245 ? -1.974 16.143 6.021 1.00 9.43 245 ASP A N 1
ATOM 1901 C CA . ASP A 1 245 ? -1.330 14.941 6.523 1.00 9.29 245 ASP A CA 1
ATOM 1902 C C . ASP A 1 245 ? 0.061 14.799 5.952 1.00 9.90 245 ASP A C 1
ATOM 1903 O O . ASP A 1 245 ? 0.233 14.854 4.728 1.00 10.08 245 ASP A O 1
ATOM 1908 N N . GLY A 1 246 ? 1.060 14.618 6.808 1.00 9.17 246 GLY A N 1
ATOM 1909 C CA . GLY A 1 246 ? 2.445 14.498 6.403 1.00 8.96 246 GLY A CA 1
ATOM 1910 C C . GLY A 1 246 ? 3.240 15.798 6.395 1.00 8.39 246 GLY A C 1
ATOM 1911 O O . GLY A 1 246 ? 4.458 15.788 6.252 1.00 10.15 246 GLY A O 1
ATOM 1912 N N . MET A 1 247 ? 2.564 16.925 6.587 1.00 8.42 247 MET A N 1
ATOM 1913 C CA . MET A 1 247 ? 3.261 18.225 6.551 1.00 9.37 247 MET A CA 1
ATOM 1914 C C . MET A 1 247 ? 4.389 18.274 7.562 1.00 10.00 247 MET A C 1
ATOM 1915 O O . MET A 1 247 ? 4.194 17.922 8.730 1.00 10.01 247 MET A O 1
ATOM 1920 N N . GLU A 1 248 ? 5.567 18.725 7.153 1.00 9.93 248 GLU A N 1
ATOM 1921 C CA . GLU A 1 248 ? 6.713 18.888 8.041 1.00 11.63 248 GLU A CA 1
ATOM 1922 C C . GLU A 1 248 ? 6.947 20.363 8.283 1.00 12.75 248 GLU A C 1
ATOM 1923 O O . GLU A 1 248 ? 6.913 21.180 7.351 1.00 13.37 248 GLU A O 1
ATOM 1929 N N . ILE A 1 249 ? 7.203 20.697 9.540 1.00 13.22 249 ILE A N 1
ATOM 1930 C CA . ILE A 1 249 ? 7.405 22.058 10.013 1.00 15.51 249 ILE A CA 1
ATOM 1931 C C . ILE A 1 249 ? 8.802 22.130 10.623 1.00 16.80 249 ILE A C 1
ATOM 1932 O O . ILE A 1 249 ? 9.113 21.431 11.587 1.00 15.62 249 ILE A O 1
ATOM 1937 N N . GLY A 1 250 ? 9.665 22.951 10.039 1.00 18.82 250 GLY A N 1
ATOM 1938 C CA . GLY A 1 250 ? 10.980 23.196 10.616 1.00 21.16 250 GLY A CA 1
ATOM 1939 C C . GLY A 1 250 ? 11.122 24.678 10.900 1.00 22.34 250 GLY A C 1
ATOM 1940 O O . GLY A 1 250 ? 10.158 25.328 11.337 1.00 23.27 250 GLY A O 1
ATOM 1941 N N . SER B 1 2 ? -26.846 -19.778 -2.327 1.00 26.95 2 SER B N 1
ATOM 1942 C CA . SER B 1 2 ? -25.386 -19.597 -2.117 1.00 26.10 2 SER B CA 1
ATOM 1943 C C . SER B 1 2 ? -25.102 -18.992 -0.744 1.00 25.69 2 SER B C 1
ATOM 1944 O O . SER B 1 2 ? -25.456 -17.849 -0.479 1.00 25.98 2 SER B O 1
ATOM 1946 N N . LEU B 1 3 ? -24.499 -19.781 0.138 1.00 24.59 3 LEU B N 1
ATOM 1947 C CA . LEU B 1 3 ? -23.998 -19.255 1.409 1.00 23.58 3 LEU B CA 1
ATOM 1948 C C . LEU B 1 3 ? -22.489 -19.389 1.466 1.00 22.97 3 LEU B C 1
ATOM 1949 O O . LEU B 1 3 ? -21.958 -20.500 1.435 1.00 22.80 3 LEU B O 1
ATOM 1954 N N . THR B 1 4 ? -21.790 -18.261 1.561 1.00 21.71 4 THR B N 1
ATOM 1955 C CA . THR B 1 4 ? -20.346 -18.318 1.722 1.00 20.81 4 THR B CA 1
ATOM 1956 C C . THR B 1 4 ? -19.898 -17.453 2.886 1.00 18.87 4 THR B C 1
ATOM 1957 O O . THR B 1 4 ? -20.580 -16.512 3.282 1.00 17.95 4 THR B O 1
ATOM 1961 N N . LEU B 1 5 ? -18.743 -17.809 3.428 1.00 16.69 5 LEU B N 1
ATOM 1962 C CA . LEU B 1 5 ? -18.148 -17.102 4.555 1.00 16.13 5 LEU B CA 1
ATOM 1963 C C . LEU B 1 5 ? -16.693 -16.844 4.230 1.00 15.35 5 LEU B C 1
ATOM 1964 O O . LEU B 1 5 ? -15.965 -17.778 3.882 1.00 16.62 5 LEU B O 1
ATOM 1969 N N . THR B 1 6 ? -16.277 -15.577 4.333 1.00 13.48 6 THR B N 1
ATOM 1970 C CA . THR B 1 6 ? -14.886 -15.205 4.140 1.00 13.35 6 THR B CA 1
ATOM 1971 C C . THR B 1 6 ? -14.330 -14.757 5.483 1.00 11.66 6 THR B C 1
ATOM 1972 O O . THR B 1 6 ? -14.920 -13.922 6.165 1.00 12.52 6 THR B O 1
ATOM 1976 N N . LEU B 1 7 ? -13.183 -15.327 5.849 1.00 11.32 7 LEU B N 1
ATOM 1977 C CA . LEU B 1 7 ? -12.514 -14.914 7.095 1.00 10.87 7 LEU B CA 1
ATOM 1978 C C . LEU B 1 7 ? -11.648 -13.706 6.802 1.00 11.65 7 LEU B C 1
ATOM 1979 O O . LEU B 1 7 ? -10.569 -13.868 6.235 1.00 14.14 7 LEU B O 1
ATOM 1984 N N . THR B 1 8 ? -12.085 -12.511 7.184 1.00 10.72 8 THR B N 1
ATOM 1985 C CA . THR B 1 8 ? -11.331 -11.299 6.851 1.00 11.73 8 THR B CA 1
ATOM 1986 C C . THR B 1 8 ? -10.197 -11.051 7.847 1.00 11.55 8 THR B C 1
ATOM 1987 O O . THR B 1 8 ? -9.223 -10.374 7.551 1.00 13.91 8 THR B O 1
ATOM 1991 N N . GLY B 1 9 ? -10.302 -11.653 9.019 1.00 10.32 9 GLY B N 1
ATOM 1992 C CA . GLY B 1 9 ? -9.218 -11.587 9.995 1.00 9.73 9 GLY B CA 1
ATOM 1993 C C . GLY B 1 9 ? -9.271 -12.858 10.812 1.00 8.86 9 GLY B C 1
ATOM 1994 O O . GLY B 1 9 ? -10.361 -13.343 11.113 1.00 9.52 9 GLY B O 1
ATOM 1995 N N . THR B 1 10 ? -8.098 -13.386 11.148 1.00 8.34 10 THR B N 1
ATOM 1996 C CA . THR B 1 10 ? -8.006 -14.661 11.845 1.00 8.84 10 THR B CA 1
ATOM 1997 C C . THR B 1 10 ? -7.089 -14.587 13.051 1.00 8.57 10 THR B C 1
ATOM 1998 O O . THR B 1 10 ? -6.709 -15.611 13.584 1.00 9.26 10 THR B O 1
ATOM 2002 N N . GLY B 1 11 ? -6.774 -13.375 13.487 1.00 9.18 11 GLY B N 1
ATOM 2003 C CA . GLY B 1 11 ? -5.902 -13.189 14.631 1.00 9.65 11 GLY B CA 1
ATOM 2004 C C . GLY B 1 11 ? -6.597 -12.666 15.865 1.00 9.95 11 GLY B C 1
ATOM 2005 O O . GLY B 1 11 ? -7.815 -12.430 15.884 1.00 10.35 11 GLY B O 1
ATOM 2006 N N . GLY B 1 12 ? -5.804 -12.508 16.915 1.00 11.02 12 GLY B N 1
ATOM 2007 C CA . GLY B 1 12 ? -6.273 -11.880 18.152 1.00 11.46 12 GLY B CA 1
ATOM 2008 C C . GLY B 1 12 ? -5.812 -10.443 18.213 1.00 12.12 12 GLY B C 1
ATOM 2009 O O . GLY B 1 12 ? -5.300 -9.900 17.251 1.00 11.98 12 GLY B O 1
ATOM 2010 N N . ALA B 1 13 ? -6.009 -9.813 19.367 1.00 11.80 13 ALA B N 1
ATOM 2011 C CA . ALA B 1 13 ? -5.669 -8.419 19.535 1.00 11.59 13 ALA B CA 1
ATOM 2012 C C . ALA B 1 13 ? -4.198 -8.129 19.264 1.00 11.31 13 ALA B C 1
ATOM 2013 O O . ALA B 1 13 ? -3.846 -7.089 18.722 1.00 12.75 13 ALA B O 1
ATOM 2015 N N . GLN B 1 14 ? -3.340 -9.053 19.649 1.00 10.15 14 GLN B N 1
ATOM 2016 C CA . GLN B 1 14 ? -1.900 -8.900 19.452 1.00 9.93 14 GLN B CA 1
ATOM 2017 C C . GLN B 1 14 ? -1.533 -9.004 17.987 1.00 10.03 14 GLN B C 1
ATOM 2018 O O . GLN B 1 14 ? -0.630 -8.324 17.523 1.00 10.02 14 GLN B O 1
ATOM 2024 N N . GLY B 1 15 ? -2.227 -9.885 17.274 1.00 9.95 15 GLY B N 1
ATOM 2025 C CA . GLY B 1 15 ? -2.014 -10.050 15.843 1.00 10.44 15 GLY B CA 1
ATOM 2026 C C . GLY B 1 15 ? -0.802 -10.885 15.496 1.00 9.27 15 GLY B C 1
ATOM 2027 O O . GLY B 1 15 ? -0.011 -11.282 16.364 1.00 9.47 15 GLY B O 1
ATOM 2028 N N . VAL B 1 16 ? -0.682 -11.191 14.201 1.00 8.96 16 VAL B N 1
ATOM 2029 C CA . VAL B 1 16 ? 0.534 -11.748 13.647 1.00 8.47 16 VAL B CA 1
ATOM 2030 C C . VAL B 1 16 ? 0.881 -10.883 12.425 1.00 8.40 16 VAL B C 1
ATOM 2031 O O . VAL B 1 16 ? 0.054 -10.742 11.516 1.00 9.47 16 VAL B O 1
ATOM 2035 N N . PRO B 1 17 ? 2.068 -10.272 12.413 1.00 8.52 17 PRO B N 1
ATOM 2036 C CA . PRO B 1 17 ? 3.122 -10.322 13.430 1.00 9.53 17 PRO B CA 1
ATOM 2037 C C . PRO B 1 17 ? 2.763 -9.536 14.683 1.00 9.32 17 PRO B C 1
ATOM 2038 O O . PRO B 1 17 ? 2.086 -8.506 14.612 1.00 10.04 17 PRO B O 1
ATOM 2042 N N . ALA B 1 18 ? 3.220 -10.046 15.819 1.00 8.86 18 ALA B N 1
ATOM 2043 C CA . ALA B 1 18 ? 3.158 -9.283 17.053 1.00 9.03 18 ALA B CA 1
ATOM 2044 C C . ALA B 1 18 ? 4.181 -8.151 16.944 1.00 9.17 18 ALA B C 1
ATOM 2045 O O . ALA B 1 18 ? 5.277 -8.342 16.407 1.00 10.18 18 ALA B O 1
ATOM 2047 N N . TRP B 1 19 ? 3.832 -6.971 17.446 1.00 9.80 19 TRP B N 1
ATOM 2048 C CA . TRP B 1 19 ? 4.676 -5.807 17.186 1.00 9.75 19 TRP B CA 1
ATOM 2049 C C . TRP B 1 19 ? 6.067 -6.022 17.768 1.00 10.73 19 TRP B C 1
ATOM 2050 O O . TRP B 1 19 ? 6.203 -6.252 18.957 1.00 10.89 19 TRP B O 1
ATOM 2061 N N . GLY B 1 20 ? 7.092 -5.966 16.921 1.00 11.85 20 GLY B N 1
ATOM 2062 C CA . GLY B 1 20 ? 8.474 -6.127 17.365 1.00 13.05 20 GLY B CA 1
ATOM 2063 C C . GLY B 1 20 ? 8.944 -7.562 17.538 1.00 13.43 20 GLY B C 1
ATOM 2064 O O . GLY B 1 20 ? 10.109 -7.814 17.831 1.00 14.19 20 GLY B O 1
ATOM 2065 N N . CYS B 1 21 ? 8.056 -8.531 17.348 1.00 12.05 21 CYS B N 1
ATOM 2066 C CA . CYS B 1 21 ? 8.445 -9.917 17.594 1.00 12.72 21 CYS B CA 1
ATOM 2067 C C . CYS B 1 21 ? 9.232 -10.499 16.429 1.00 13.38 21 CYS B C 1
ATOM 2068 O O . CYS B 1 21 ? 8.886 -10.275 15.272 1.00 13.80 21 CYS B O 1
ATOM 2071 N N . GLU B 1 22 ? 10.284 -11.249 16.744 1.00 14.25 22 GLU B N 1
ATOM 2072 C CA . GLU B 1 22 ? 11.080 -11.877 15.695 1.00 15.45 22 GLU B CA 1
ATOM 2073 C C . GLU B 1 22 ? 10.992 -13.404 15.703 1.00 15.18 22 GLU B C 1
ATOM 2074 O O . GLU B 1 22 ? 11.854 -14.086 15.139 1.00 15.80 22 GLU B O 1
ATOM 2080 N N . CYS B 1 23 ? 9.941 -13.957 16.300 1.00 14.40 23 CYS B N 1
ATOM 2081 C CA . CYS B 1 23 ? 9.761 -15.409 16.268 1.00 13.65 23 CYS B CA 1
ATOM 2082 C C . CYS B 1 23 ? 9.523 -15.875 14.832 1.00 13.17 23 CYS B C 1
ATOM 2083 O O . CYS B 1 23 ? 9.309 -15.058 13.927 1.00 12.89 23 CYS B O 1
ATOM 2086 N N . ALA B 1 24 ? 9.581 -17.185 14.620 1.00 13.61 24 ALA B N 1
ATOM 2087 C CA . ALA B 1 24 ? 9.489 -17.717 13.262 1.00 13.65 24 ALA B CA 1
ATOM 2088 C C . ALA B 1 24 ? 8.178 -17.304 12.591 1.00 12.77 24 ALA B C 1
ATOM 2089 O O . ALA B 1 24 ? 8.156 -16.971 11.405 1.00 13.96 24 ALA B O 1
ATOM 2091 N N . ALA B 1 25 ? 7.086 -17.289 13.359 1.00 12.45 25 ALA B N 1
ATOM 2092 C CA . ALA B 1 25 ? 5.787 -16.961 12.780 1.00 11.66 25 ALA B CA 1
ATOM 2093 C C . ALA B 1 25 ? 5.674 -15.483 12.412 1.00 11.02 25 ALA B C 1
ATOM 2094 O O . ALA B 1 25 ? 5.143 -15.130 11.361 1.00 10.37 25 ALA B O 1
ATOM 2096 N N . CYS B 1 26 ? 6.192 -14.619 13.267 1.00 10.30 26 CYS B N 1
ATOM 2097 C CA . CYS B 1 26 ? 6.099 -13.201 13.003 1.00 10.22 26 CYS B CA 1
ATOM 2098 C C . CYS B 1 26 ? 7.020 -12.811 11.853 1.00 11.23 26 CYS B C 1
ATOM 2099 O O . CYS B 1 26 ? 6.636 -12.015 10.993 1.00 11.43 26 CYS B O 1
ATOM 2102 N N . ALA B 1 27 ? 8.229 -13.358 11.853 1.00 11.76 27 ALA B N 1
ATOM 2103 C CA . ALA B 1 27 ? 9.139 -13.076 10.738 1.00 12.36 27 ALA B CA 1
ATOM 2104 C C . ALA B 1 27 ? 8.525 -13.554 9.410 1.00 12.86 27 ALA B C 1
ATOM 2105 O O . ALA B 1 27 ? 8.606 -12.859 8.389 1.00 13.20 27 ALA B O 1
ATOM 2107 N N . ARG B 1 28 ? 7.886 -14.718 9.427 1.00 12.95 28 ARG B N 1
ATOM 2108 C CA . ARG B 1 28 ? 7.255 -15.223 8.212 1.00 13.23 28 ARG B CA 1
ATOM 2109 C C . ARG B 1 28 ? 6.181 -14.262 7.709 1.00 13.22 28 ARG B C 1
ATOM 2110 O O . ARG B 1 28 ? 6.102 -13.961 6.519 1.00 13.70 28 ARG B O 1
ATOM 2118 N N . ALA B 1 29 ? 5.330 -13.768 8.611 1.00 12.15 29 ALA B N 1
ATOM 2119 C CA . ALA B 1 29 ? 4.247 -12.881 8.210 1.00 12.45 29 ALA B CA 1
ATOM 2120 C C . ALA B 1 29 ? 4.740 -11.546 7.666 1.00 13.20 29 ALA B C 1
ATOM 2121 O O . ALA B 1 29 ? 4.075 -10.923 6.821 1.00 14.20 29 ALA B O 1
ATOM 2123 N N . ARG B 1 30 ? 5.887 -11.078 8.145 1.00 14.77 30 ARG B N 1
ATOM 2124 C CA . ARG B 1 30 ? 6.436 -9.836 7.591 1.00 16.53 30 ARG B CA 1
ATOM 2125 C C . ARG B 1 30 ? 6.911 -10.075 6.173 1.00 17.89 30 ARG B C 1
ATOM 2126 O O . ARG B 1 30 ? 6.668 -9.260 5.277 1.00 19.74 30 ARG B O 1
ATOM 2134 N N . ARG B 1 31 ? 7.571 -11.208 5.973 1.00 17.79 31 ARG B N 1
ATOM 2135 C CA . ARG B 1 31 ? 8.169 -11.532 4.681 1.00 19.06 31 ARG B CA 1
ATOM 2136 C C . ARG B 1 31 ? 7.088 -11.866 3.663 1.00 19.43 31 ARG B C 1
ATOM 2137 O O . ARG B 1 31 ? 7.148 -11.437 2.496 1.00 20.90 31 ARG B O 1
ATOM 2145 N N . SER B 1 32 ? 6.090 -12.633 4.106 1.00 18.36 32 SER B N 1
ATOM 2146 C CA . SER B 1 32 ? 5.049 -13.179 3.245 1.00 17.61 32 SER B CA 1
ATOM 2147 C C . SER B 1 32 ? 3.695 -12.743 3.782 1.00 16.77 32 SER B C 1
ATOM 2148 O O . SER B 1 32 ? 3.127 -13.407 4.646 1.00 15.98 32 SER B O 1
ATOM 2151 N N . PRO B 1 33 ? 3.167 -11.639 3.254 1.00 15.83 33 PRO B N 1
ATOM 2152 C CA . PRO B 1 33 ? 1.982 -11.001 3.806 1.00 15.54 33 PRO B CA 1
ATOM 2153 C C . PRO B 1 33 ? 0.758 -11.892 3.941 1.00 14.00 33 PRO B C 1
ATOM 2154 O O . PRO B 1 33 ? -0.136 -11.572 4.734 1.00 13.75 33 PRO B O 1
ATOM 2158 N N . GLN B 1 34 ? 0.676 -12.974 3.169 1.00 13.01 34 GLN B N 1
ATOM 2159 C CA . GLN B 1 34 ? -0.496 -13.840 3.247 1.00 12.68 34 GLN B CA 1
ATOM 2160 C C . GLN B 1 34 ? -0.639 -14.447 4.653 1.00 11.79 34 GLN B C 1
ATOM 2161 O O . GLN B 1 34 ? -1.721 -14.889 5.006 1.00 12.37 34 GLN B O 1
ATOM 2167 N N . TYR B 1 35 ? 0.452 -14.469 5.417 1.00 11.64 35 TYR B N 1
ATOM 2168 C CA . TYR B 1 35 ? 0.427 -15.034 6.766 1.00 11.37 35 TYR B CA 1
ATOM 2169 C C . TYR B 1 35 ? 0.107 -14.009 7.851 1.00 11.32 35 TYR B C 1
ATOM 2170 O O . TYR B 1 35 ? 0.047 -14.360 9.025 1.00 12.10 35 TYR B O 1
ATOM 2179 N N . ARG B 1 36 ? -0.094 -12.755 7.492 1.00 10.45 36 ARG B N 1
ATOM 2180 C CA . ARG B 1 36 ? -0.532 -11.772 8.474 1.00 10.48 36 ARG B CA 1
ATOM 2181 C C . ARG B 1 36 ? -1.919 -12.147 8.953 1.00 10.75 36 ARG B C 1
ATOM 2182 O O . ARG B 1 36 ? -2.718 -12.691 8.203 1.00 11.99 36 ARG B O 1
ATOM 2190 N N . ARG B 1 37 ? -2.201 -11.855 10.223 1.00 9.34 37 ARG B N 1
ATOM 2191 C CA . ARG B 1 37 ? -3.531 -12.095 10.783 1.00 9.13 37 ARG B CA 1
ATOM 2192 C C . ARG B 1 37 ? -4.113 -10.851 11.433 1.00 9.91 37 ARG B C 1
ATOM 2193 O O . ARG B 1 37 ? -3.631 -10.386 12.483 1.00 10.25 37 ARG B O 1
ATOM 2201 N N . GLN B 1 38 ? -5.135 -10.298 10.795 1.00 9.54 38 GLN B N 1
ATOM 2202 C CA . GLN B 1 38 ? -5.850 -9.144 11.324 1.00 10.78 38 GLN B CA 1
ATOM 2203 C C . GLN B 1 38 ? -6.940 -9.614 12.289 1.00 10.26 38 GLN B C 1
ATOM 2204 O O . GLN B 1 38 ? -7.176 -10.807 12.424 1.00 10.09 38 GLN B O 1
ATOM 2210 N N . PRO B 1 39 ? -7.584 -8.685 12.999 1.00 10.78 39 PRO B N 1
ATOM 2211 C CA . PRO B 1 39 ? -8.500 -9.143 14.040 1.00 11.14 39 PRO B CA 1
ATOM 2212 C C . PRO B 1 39 ? -9.646 -10.027 13.542 1.00 10.94 39 PRO B C 1
ATOM 2213 O O . PRO B 1 39 ? -10.241 -9.770 12.498 1.00 10.86 39 PRO B O 1
ATOM 2217 N N . CYS B 1 40 ? -9.933 -11.052 14.328 1.00 10.56 40 CYS B N 1
ATOM 2218 C CA . CYS B 1 40 ? -10.916 -12.088 14.011 1.00 10.60 40 CYS B CA 1
ATOM 2219 C C . CYS B 1 40 ? -12.260 -11.499 13.557 1.00 10.60 40 CYS B C 1
ATOM 2220 O O . CYS B 1 40 ? -12.962 -10.834 14.320 1.00 11.68 40 CYS B O 1
ATOM 2223 N N . SER B 1 41 ? -12.636 -11.795 12.318 1.00 10.19 41 SER B N 1
ATOM 2224 C CA . SER B 1 41 ? -13.840 -11.200 11.725 1.00 10.42 41 SER B CA 1
ATOM 2225 C C . SER B 1 41 ? -14.177 -11.962 10.460 1.00 9.65 41 SER B C 1
ATOM 2226 O O . SER B 1 41 ? -13.319 -12.628 9.880 1.00 9.73 41 SER B O 1
ATOM 2229 N N . GLY B 1 42 ? -15.426 -11.833 10.011 1.00 10.23 42 GLY B N 1
ATOM 2230 C CA . GLY B 1 42 ? -15.851 -12.571 8.836 1.00 11.44 42 GLY B CA 1
ATOM 2231 C C . GLY B 1 42 ? -16.891 -11.809 8.044 1.00 10.43 42 GLY B C 1
ATOM 2232 O O . GLY B 1 42 ? -17.485 -10.869 8.538 1.00 10.71 42 GLY B O 1
ATOM 2233 N N . VAL B 1 43 ? -17.087 -12.241 6.794 1.00 10.95 43 VAL B N 1
ATOM 2234 C CA . VAL B 1 43 ? -18.127 -11.665 5.946 1.00 12.21 43 VAL B CA 1
ATOM 2235 C C . VAL B 1 43 ? -18.975 -12.816 5.427 1.00 12.17 43 VAL B C 1
ATOM 2236 O O . VAL B 1 43 ? -18.443 -13.745 4.820 1.00 12.82 43 VAL B O 1
ATOM 2240 N N . VAL B 1 44 ? -20.275 -12.757 5.703 1.00 12.86 44 VAL B N 1
ATOM 2241 C CA . VAL B 1 44 ? -21.211 -13.785 5.239 1.00 14.29 44 VAL B CA 1
ATOM 2242 C C . VAL B 1 44 ? -21.955 -13.216 4.044 1.00 15.23 44 VAL B C 1
ATOM 2243 O O . VAL B 1 44 ? -22.513 -12.124 4.121 1.00 15.70 44 VAL B O 1
ATOM 2247 N N . LYS B 1 45 ? -21.954 -13.969 2.947 1.00 16.02 45 LYS B N 1
ATOM 2248 C CA . LYS B 1 45 ? -22.763 -13.631 1.762 1.00 17.88 45 LYS B CA 1
ATOM 2249 C C . LYS B 1 45 ? -23.787 -14.730 1.568 1.00 18.41 45 LYS B C 1
ATOM 2250 O O . LYS B 1 45 ? -23.431 -15.877 1.321 1.00 18.85 45 LYS B O 1
ATOM 2256 N N . PHE B 1 46 ? -25.053 -14.377 1.711 1.00 19.08 46 PHE B N 1
ATOM 2257 C CA . PHE B 1 46 ? -26.125 -15.328 1.495 1.00 20.00 46 PHE B CA 1
ATOM 2258 C C . PHE B 1 46 ? -27.023 -14.760 0.428 1.00 21.33 46 PHE B C 1
ATOM 2259 O O . PHE B 1 46 ? -27.726 -13.777 0.668 1.00 21.16 46 PHE B O 1
ATOM 2267 N N . ASN B 1 47 ? -27.010 -15.399 -0.739 1.00 22.95 47 ASN B N 1
ATOM 2268 C CA . ASN B 1 47 ? -27.689 -14.853 -1.897 1.00 24.49 47 ASN B CA 1
ATOM 2269 C C . ASN B 1 47 ? -27.108 -13.464 -2.122 1.00 24.81 47 ASN B C 1
ATOM 2270 O O . ASN B 1 47 ? -25.894 -13.335 -2.273 1.00 25.22 47 ASN B O 1
ATOM 2275 N N . ASP B 1 48 ? -27.942 -12.432 -2.116 1.00 25.47 48 ASP B N 1
ATOM 2276 C CA . ASP B 1 48 ? -27.438 -11.076 -2.359 1.00 25.44 48 ASP B CA 1
ATOM 2277 C C . ASP B 1 48 ? -26.929 -10.393 -1.084 1.00 24.13 48 ASP B C 1
ATOM 2278 O O . ASP B 1 48 ? -26.133 -9.448 -1.154 1.00 24.76 48 ASP B O 1
ATOM 2283 N N . ALA B 1 49 ? -27.370 -10.891 0.070 1.00 21.47 49 ALA B N 1
ATOM 2284 C CA . ALA B 1 49 ? -27.242 -10.172 1.337 1.00 18.89 49 ALA B CA 1
ATOM 2285 C C . ALA B 1 49 ? -25.888 -10.389 2.007 1.00 17.55 49 ALA B C 1
ATOM 2286 O O . ALA B 1 49 ? -25.342 -11.493 1.985 1.00 17.78 49 ALA B O 1
ATOM 2288 N N . ILE B 1 50 ? -25.373 -9.332 2.629 1.00 15.80 50 ILE B N 1
ATOM 2289 C CA . ILE B 1 50 ? -24.054 -9.391 3.255 1.00 14.91 50 ILE B CA 1
ATOM 2290 C C . ILE B 1 50 ? -24.122 -9.022 4.720 1.00 13.74 50 ILE B C 1
ATOM 2291 O O . ILE B 1 50 ? -24.698 -8.006 5.082 1.00 13.20 50 ILE B O 1
ATOM 2296 N N . THR B 1 51 ? -23.524 -9.884 5.551 1.00 12.48 51 THR B N 1
ATOM 2297 C CA . THR B 1 51 ? -23.415 -9.657 6.991 1.00 12.26 51 THR B CA 1
ATOM 2298 C C . THR B 1 51 ? -21.940 -9.575 7.364 1.00 11.19 51 THR B C 1
ATOM 2299 O O . THR B 1 51 ? -21.151 -10.425 6.962 1.00 11.89 51 THR B O 1
ATOM 2303 N N . LEU B 1 52 ? -21.598 -8.533 8.133 1.00 11.04 52 LEU B N 1
ATOM 2304 C CA . LEU B 1 52 ? -20.238 -8.398 8.658 1.00 10.32 52 LEU B CA 1
ATOM 2305 C C . LEU B 1 52 ? -20.240 -8.900 10.102 1.00 9.45 52 LEU B C 1
ATOM 2306 O O . LEU B 1 52 ? -20.861 -8.288 10.983 1.00 10.07 52 LEU B O 1
ATOM 2311 N N . ILE B 1 53 ? -19.545 -10.019 10.314 1.00 9.33 53 ILE B N 1
ATOM 2312 C CA . ILE B 1 53 ? -19.374 -10.581 11.657 1.00 9.93 53 ILE B CA 1
ATOM 2313 C C . ILE B 1 53 ? -18.149 -9.919 12.297 1.00 9.52 53 ILE B C 1
ATOM 2314 O O . ILE B 1 53 ? -16.994 -10.140 11.864 1.00 10.03 53 ILE B O 1
ATOM 2319 N N . ASP B 1 54 ? -18.440 -9.104 13.305 1.00 10.01 54 ASP B N 1
ATOM 2320 C CA . ASP B 1 54 ? -17.461 -8.299 14.034 1.00 10.28 54 ASP B CA 1
ATOM 2321 C C . ASP B 1 54 ? -16.818 -7.226 13.197 1.00 10.85 54 ASP B C 1
ATOM 2322 O O . ASP B 1 54 ? -17.010 -7.164 11.982 1.00 11.22 54 ASP B O 1
ATOM 2327 N N . ALA B 1 55 ? -16.079 -6.340 13.859 1.00 10.86 55 ALA B N 1
ATOM 2328 C CA . ALA B 1 55 ? -15.675 -5.089 13.228 1.00 12.09 55 ALA B CA 1
ATOM 2329 C C . ALA B 1 55 ? -14.323 -4.660 13.752 1.00 12.27 55 ALA B C 1
ATOM 2330 O O . ALA B 1 55 ? -14.110 -3.485 14.062 1.00 13.31 55 ALA B O 1
ATOM 2332 N N . GLY B 1 56 ? -13.387 -5.589 13.806 1.00 12.16 56 GLY B N 1
ATOM 2333 C CA . GLY B 1 56 ? -12.059 -5.264 14.315 1.00 12.84 56 GLY B CA 1
ATOM 2334 C C . GLY B 1 56 ? -11.125 -4.721 13.261 1.00 13.36 56 GLY B C 1
ATOM 2335 O O . GLY B 1 56 ? -10.091 -4.167 13.613 1.00 13.56 56 GLY B O 1
ATOM 2336 N N . LEU B 1 57 ? -11.456 -4.858 11.980 1.00 13.49 57 LEU B N 1
ATOM 2337 C CA . LEU B 1 57 ? -10.583 -4.310 10.939 1.00 14.00 57 LEU B CA 1
ATOM 2338 C C . LEU B 1 57 ? -10.643 -2.793 10.977 1.00 14.32 57 LEU B C 1
ATOM 2339 O O . LEU B 1 57 ? -11.693 -2.220 11.232 1.00 13.94 57 LEU B O 1
ATOM 2344 N N . HIS B 1 58 ? -9.517 -2.135 10.716 1.00 16.50 58 HIS B N 1
ATOM 2345 C CA . HIS B 1 58 ? -9.520 -0.681 10.793 1.00 18.95 58 HIS B CA 1
ATOM 2346 C C . HIS B 1 58 ? -9.764 -0.004 9.445 1.00 19.03 58 HIS B C 1
ATOM 2347 O O . HIS B 1 58 ? -9.719 1.216 9.359 1.00 20.61 58 HIS B O 1
ATOM 2354 N N . ASP B 1 59 ? -10.032 -0.781 8.405 1.00 19.38 59 ASP B N 1
ATOM 2355 C CA . ASP B 1 59 ? -10.221 -0.194 7.080 1.00 19.86 59 ASP B CA 1
ATOM 2356 C C . ASP B 1 59 ? -11.565 -0.558 6.455 1.00 18.77 59 ASP B C 1
ATOM 2357 O O . ASP B 1 59 ? -11.697 -0.617 5.228 1.00 18.35 59 ASP B O 1
ATOM 2362 N N . LEU B 1 60 ? -12.564 -0.798 7.298 1.00 17.60 60 LEU B N 1
ATOM 2363 C CA . LEU B 1 60 ? -13.901 -1.111 6.807 1.00 17.17 60 LEU B CA 1
ATOM 2364 C C . LEU B 1 60 ? -14.458 0.013 5.930 1.00 17.56 60 LEU B C 1
ATOM 2365 O O . LEU B 1 60 ? -15.205 -0.237 4.973 1.00 17.47 60 LEU B O 1
ATOM 2370 N N . ALA B 1 61 ? -14.105 1.252 6.261 1.00 18.17 61 ALA B N 1
ATOM 2371 C CA . ALA B 1 61 ? -14.642 2.401 5.537 1.00 19.46 61 ALA B CA 1
ATOM 2372 C C . ALA B 1 61 ? -14.128 2.441 4.107 1.00 20.49 61 ALA B C 1
ATOM 2373 O O . ALA B 1 61 ? -14.733 3.107 3.255 1.00 21.65 61 ALA B O 1
ATOM 2375 N N . ASP B 1 62 ? -13.027 1.737 3.845 1.00 21.34 62 ASP B N 1
ATOM 2376 C CA . ASP B 1 62 ? -12.469 1.637 2.495 1.00 22.87 62 ASP B CA 1
ATOM 2377 C C . ASP B 1 62 ? -12.914 0.366 1.770 1.00 22.99 62 ASP B C 1
ATOM 2378 O O . ASP B 1 62 ? -12.839 0.284 0.545 1.00 24.04 62 ASP B O 1
ATOM 2383 N N . ARG B 1 63 ? -13.375 -0.627 2.524 1.00 22.14 63 ARG B N 1
ATOM 2384 C CA . ARG B 1 63 ? -13.828 -1.878 1.935 1.00 21.61 63 ARG B CA 1
ATOM 2385 C C . ARG B 1 63 ? -15.317 -1.818 1.574 1.00 20.38 63 ARG B C 1
ATOM 2386 O O . ARG B 1 63 ? -15.773 -2.547 0.694 1.00 21.52 63 ARG B O 1
ATOM 2394 N N . TRP B 1 64 ? -16.062 -0.951 2.256 1.00 18.31 64 TRP B N 1
ATOM 2395 C CA . TRP B 1 64 ? -17.522 -0.913 2.162 1.00 17.27 64 TRP B CA 1
ATOM 2396 C C . TRP B 1 64 ? -18.002 0.525 2.131 1.00 17.64 64 TRP B C 1
ATOM 2397 O O . TRP B 1 64 ? -17.328 1.417 2.651 1.00 16.53 64 TRP B O 1
ATOM 2408 N N . SER B 1 65 ? -19.150 0.762 1.502 1.00 17.98 65 SER B N 1
ATOM 2409 C CA . SER B 1 65 ? -19.849 2.037 1.641 1.00 18.11 65 SER B CA 1
ATOM 2410 C C . SER B 1 65 ? -21.143 1.851 2.429 1.00 18.38 65 SER B C 1
ATOM 2411 O O . SER B 1 65 ? -21.651 0.732 2.549 1.00 17.67 65 SER B O 1
ATOM 2414 N N . PRO B 1 66 ? -21.686 2.934 2.989 1.00 17.87 66 PRO B N 1
ATOM 2415 C CA . PRO B 1 66 ? -22.956 2.799 3.683 1.00 18.63 66 PRO B CA 1
ATOM 2416 C C . PRO B 1 66 ? -23.999 2.233 2.729 1.00 19.16 66 PRO B C 1
ATOM 2417 O O . PRO B 1 66 ? -24.204 2.767 1.633 1.00 20.44 66 PRO B O 1
ATOM 2421 N N . GLY B 1 67 ? -24.633 1.144 3.140 1.00 19.50 67 GLY B N 1
ATOM 2422 C CA . GLY B 1 67 ? -25.681 0.515 2.339 1.00 19.22 67 GLY B CA 1
ATOM 2423 C C . GLY B 1 67 ? -25.196 -0.623 1.464 1.00 19.27 67 GLY B C 1
ATOM 2424 O O . GLY B 1 67 ? -25.999 -1.292 0.822 1.00 19.44 67 GLY B O 1
ATOM 2425 N N . SER B 1 68 ? -23.888 -0.862 1.431 1.00 17.52 68 SER B N 1
ATOM 2426 C CA . SER B 1 68 ? -23.317 -1.904 0.590 1.00 17.14 68 SER B CA 1
ATOM 2427 C C . SER B 1 68 ? -23.342 -3.272 1.274 1.00 16.23 68 SER B C 1
ATOM 2428 O O . SER B 1 68 ? -22.967 -4.281 0.670 1.00 17.29 68 SER B O 1
ATOM 2431 N N . PHE B 1 69 ? -23.763 -3.280 2.536 1.00 15.66 69 PHE B N 1
ATOM 2432 C CA . PHE B 1 69 ? -23.982 -4.524 3.282 1.00 15.04 69 PHE B CA 1
ATOM 2433 C C . PHE B 1 69 ? -25.205 -4.310 4.140 1.00 15.06 69 PHE B C 1
ATOM 2434 O O . PHE B 1 69 ? -25.649 -3.174 4.332 1.00 15.59 69 PHE B O 1
ATOM 2442 N N . GLN B 1 70 ? -25.774 -5.398 4.657 1.00 13.97 70 GLN B N 1
ATOM 2443 C CA . GLN B 1 70 ? -27.079 -5.315 5.293 1.00 14.31 70 GLN B CA 1
ATOM 2444 C C . GLN B 1 70 ? -27.031 -5.060 6.802 1.00 13.02 70 GLN B C 1
ATOM 2445 O O . GLN B 1 70 ? -27.838 -4.330 7.339 1.00 14.35 70 GLN B O 1
ATOM 2451 N N . GLN B 1 71 ? -26.079 -5.686 7.504 1.00 12.84 71 GLN B N 1
ATOM 2452 C CA . GLN B 1 71 ? -26.005 -5.508 8.948 1.00 11.37 71 GLN B CA 1
ATOM 2453 C C . GLN B 1 71 ? -24.646 -5.965 9.484 1.00 10.92 71 GLN B C 1
ATOM 2454 O O . GLN B 1 71 ? -23.919 -6.703 8.822 1.00 11.02 71 GLN B O 1
ATOM 2460 N N . PHE B 1 72 ? -24.341 -5.473 10.687 1.00 10.97 72 PHE B N 1
ATOM 2461 C CA . PHE B 1 72 ? -23.275 -6.049 11.492 1.00 10.81 72 PHE B CA 1
ATOM 2462 C C . PHE B 1 72 ? -23.861 -7.115 12.404 1.00 11.38 72 PHE B C 1
ATOM 2463 O O . PHE B 1 72 ? -24.975 -6.958 12.909 1.00 11.87 72 PHE B O 1
ATOM 2471 N N . LEU B 1 73 ? -23.072 -8.157 12.671 1.00 10.45 73 LEU B N 1
ATOM 2472 C CA . LEU B 1 73 ? -23.422 -9.141 13.678 1.00 10.69 73 LEU B CA 1
ATOM 2473 C C . LEU B 1 73 ? -22.224 -9.228 14.613 1.00 10.44 73 LEU B C 1
ATOM 2474 O O . LEU B 1 73 ? -21.139 -9.631 14.189 1.00 10.12 73 LEU B O 1
ATOM 2479 N N . LEU B 1 74 ? -22.396 -8.813 15.854 1.00 9.87 74 LEU B N 1
ATOM 2480 C CA . LEU B 1 74 ? -21.265 -8.735 16.797 1.00 9.83 74 LEU B CA 1
ATOM 2481 C C . LEU B 1 74 ? -21.300 -9.879 17.787 1.00 9.85 74 LEU B C 1
ATOM 2482 O O . LEU B 1 74 ? -22.372 -10.218 18.319 1.00 10.11 74 LEU B O 1
ATOM 2487 N N . THR B 1 75 ? -20.129 -10.413 18.094 1.00 8.83 75 THR B N 1
ATOM 2488 C CA . THR B 1 75 ? -20.005 -11.427 19.135 1.00 9.06 75 THR B CA 1
ATOM 2489 C C . THR B 1 75 ? -19.919 -10.837 20.534 1.00 9.97 75 THR B C 1
ATOM 2490 O O . THR B 1 75 ? -20.505 -11.381 21.484 1.00 9.41 75 THR B O 1
ATOM 2494 N N . HIS B 1 76 ? -19.159 -9.754 20.672 1.00 8.63 76 HIS B N 1
ATOM 2495 C CA . HIS B 1 76 ? -18.931 -9.105 21.951 1.00 9.31 76 HIS B CA 1
ATOM 2496 C C . HIS B 1 76 ? -18.237 -7.771 21.742 1.00 9.75 76 HIS B C 1
ATOM 2497 O O . HIS B 1 76 ? -17.853 -7.441 20.616 1.00 10.13 76 HIS B O 1
ATOM 2504 N N . TYR B 1 77 ? -18.102 -7.012 22.830 1.00 9.13 77 TYR B N 1
ATOM 2505 C CA . TYR B 1 77 ? -17.648 -5.615 22.765 1.00 10.37 77 TYR B CA 1
ATOM 2506 C C . TYR B 1 77 ? -16.213 -5.378 23.199 1.00 10.84 77 TYR B C 1
ATOM 2507 O O . TYR B 1 77 ? -15.833 -4.248 23.477 1.00 11.67 77 TYR B O 1
ATOM 2516 N N . HIS B 1 78 ? -15.378 -6.403 23.219 1.00 10.47 78 HIS B N 1
ATOM 2517 C CA . HIS B 1 78 ? -13.944 -6.155 23.350 1.00 10.41 78 HIS B CA 1
ATOM 2518 C C . HIS B 1 78 ? -13.476 -5.284 22.202 1.00 10.13 78 HIS B C 1
ATOM 2519 O O . HIS B 1 78 ? -13.942 -5.402 21.058 1.00 9.73 78 HIS B O 1
ATOM 2526 N N . MET B 1 79 ? -12.514 -4.413 22.511 1.00 10.04 79 MET B N 1
ATOM 2527 C CA . MET B 1 79 ? -12.018 -3.462 21.540 1.00 10.33 79 MET B CA 1
ATOM 2528 C C . MET B 1 79 ? -11.593 -4.080 20.205 1.00 9.90 79 MET B C 1
ATOM 2529 O O . MET B 1 79 ? -11.865 -3.504 19.140 1.00 10.82 79 MET B O 1
ATOM 2534 N N . ASP B 1 80 ? -10.902 -5.212 20.222 1.00 10.27 80 ASP B N 1
ATOM 2535 C CA . ASP B 1 80 ? -10.476 -5.844 18.984 1.00 11.07 80 ASP B CA 1
ATOM 2536 C C . ASP B 1 80 ? -11.608 -6.364 18.113 1.00 10.42 80 ASP B C 1
ATOM 2537 O O . ASP B 1 80 ? -11.356 -6.855 17.006 1.00 11.64 80 ASP B O 1
ATOM 2542 N N . HIS B 1 81 ? -12.848 -6.324 18.612 1.00 9.38 81 HIS B N 1
ATOM 2543 C CA . HIS B 1 81 ? -13.988 -6.764 17.817 1.00 9.35 81 HIS B CA 1
ATOM 2544 C C . HIS B 1 81 ? -14.886 -5.617 17.403 1.00 9.06 81 HIS B C 1
ATOM 2545 O O . HIS B 1 81 ? -15.823 -5.810 16.627 1.00 10.24 81 HIS B O 1
ATOM 2552 N N . VAL B 1 82 ? -14.639 -4.423 17.926 1.00 9.27 82 VAL B N 1
ATOM 2553 C CA . VAL B 1 82 ? -15.501 -3.289 17.579 1.00 9.70 82 VAL B CA 1
ATOM 2554 C C . VAL B 1 82 ? -14.760 -1.998 17.223 1.00 9.43 82 VAL B C 1
ATOM 2555 O O . VAL B 1 82 ? -15.392 -1.027 16.836 1.00 10.00 82 VAL B O 1
ATOM 2559 N N . GLN B 1 83 ? -13.436 -1.991 17.341 1.00 9.75 83 GLN B N 1
ATOM 2560 C CA . GLN B 1 83 ? -12.681 -0.756 17.097 1.00 10.18 83 GLN B CA 1
ATOM 2561 C C . GLN B 1 83 ? -12.945 -0.200 15.696 1.00 10.28 83 GLN B C 1
ATOM 2562 O O . GLN B 1 83 ? -12.855 1.024 15.488 1.00 11.05 83 GLN B O 1
ATOM 2568 N N . GLY B 1 84 ? -13.281 -1.060 14.740 1.00 9.83 84 GLY B N 1
ATOM 2569 C CA . GLY B 1 84 ? -13.542 -0.612 13.382 1.00 11.72 84 GLY B CA 1
ATOM 2570 C C . GLY B 1 84 ? -14.848 0.136 13.198 1.00 11.98 84 GLY B C 1
ATOM 2571 O O . GLY B 1 84 ? -15.079 0.685 12.106 1.00 12.65 84 GLY B O 1
ATOM 2572 N N . LEU B 1 85 ? -15.698 0.161 14.230 1.00 11.65 85 LEU B N 1
ATOM 2573 C CA . LEU B 1 85 ? -16.965 0.897 14.175 1.00 11.85 85 LEU B CA 1
ATOM 2574 C C . LEU B 1 85 ? -16.755 2.382 14.355 1.00 13.34 85 LEU B C 1
ATOM 2575 O O . LEU B 1 85 ? -17.569 3.200 13.905 1.00 13.74 85 LEU B O 1
ATOM 2580 N N . PHE B 1 86 ? -15.664 2.750 15.008 1.00 13.27 86 PHE B N 1
ATOM 2581 C CA . PHE B 1 86 ? -15.424 4.165 15.291 1.00 14.41 86 PHE B CA 1
ATOM 2582 C C . PHE B 1 86 ? -15.238 5.066 14.036 1.00 15.26 86 PHE B C 1
ATOM 2583 O O . PHE B 1 86 ? -15.813 6.153 13.994 1.00 17.18 86 PHE B O 1
ATOM 2591 N N . PRO B 1 87 ? -14.489 4.606 13.015 1.00 16.40 87 PRO B N 1
ATOM 2592 C CA . PRO B 1 87 ? -14.389 5.406 11.776 1.00 17.04 87 PRO B CA 1
ATOM 2593 C C . PRO B 1 87 ? -15.660 5.365 10.915 1.00 17.33 87 PRO B C 1
ATOM 2594 O O . PRO B 1 87 ? -15.702 6.004 9.861 1.00 17.80 87 PRO B O 1
ATOM 2598 N N . LEU B 1 88 ? -16.684 4.633 11.350 1.00 16.38 88 LEU B N 1
ATOM 2599 C CA . LEU B 1 88 ? -17.904 4.465 10.549 1.00 15.87 88 LEU B CA 1
ATOM 2600 C C . LEU B 1 88 ? -19.067 5.265 11.083 1.00 15.35 88 LEU B C 1
ATOM 2601 O O . LEU B 1 88 ? -19.955 5.674 10.315 1.00 16.31 88 LEU B O 1
ATOM 2606 N N . ARG B 1 89 ? -19.113 5.457 12.395 1.00 14.64 89 ARG B N 1
ATOM 2607 C CA . ARG B 1 89 ? -20.330 5.954 13.006 1.00 14.59 89 ARG B CA 1
ATOM 2608 C C . ARG B 1 89 ? -20.718 7.350 12.527 1.00 15.06 89 ARG B C 1
ATOM 2609 O O . ARG B 1 89 ? -21.900 7.685 12.532 1.00 15.16 89 ARG B O 1
ATOM 2617 N N . TRP B 1 90 ? -19.736 8.164 12.135 1.00 15.45 90 TRP B N 1
ATOM 2618 C CA . TRP B 1 90 ? -20.022 9.534 11.695 1.00 16.03 90 TRP B CA 1
ATOM 2619 C C . TRP B 1 90 ? -20.238 9.631 10.201 1.00 16.34 90 TRP B C 1
ATOM 2620 O O . TRP B 1 90 ? -20.140 10.717 9.606 1.00 16.84 90 TRP B O 1
ATOM 2631 N N . GLY B 1 91 ? -20.564 8.513 9.579 1.00 15.75 91 GLY B N 1
ATOM 2632 C CA . GLY B 1 91 ? -20.792 8.500 8.156 1.00 16.25 91 GLY B CA 1
ATOM 2633 C C . GLY B 1 91 ? -22.112 9.115 7.740 1.00 16.49 91 GLY B C 1
ATOM 2634 O O . GLY B 1 91 ? -22.904 9.550 8.561 1.00 16.65 91 GLY B O 1
ATOM 2635 N N . VAL B 1 92 ? -22.309 9.148 6.431 1.00 17.58 92 VAL B N 1
ATOM 2636 C CA . VAL B 1 92 ? -23.515 9.699 5.837 1.00 19.00 92 VAL B CA 1
ATOM 2637 C C . VAL B 1 92 ? -24.259 8.534 5.209 1.00 19.15 92 VAL B C 1
ATOM 2638 O O . VAL B 1 92 ? -23.724 7.835 4.363 1.00 19.84 92 VAL B O 1
ATOM 2642 N N . GLY B 1 93 ? -25.487 8.308 5.651 1.00 20.12 93 GLY B N 1
ATOM 2643 C CA . GLY B 1 93 ? -26.272 7.232 5.073 1.00 20.59 93 GLY B CA 1
ATOM 2644 C C . GLY B 1 93 ? -27.388 6.798 5.986 1.00 20.25 93 GLY B C 1
ATOM 2645 O O . GLY B 1 93 ? -27.615 7.392 7.034 1.00 20.66 93 GLY B O 1
ATOM 2646 N N . ASP B 1 94 ? -28.096 5.760 5.562 1.00 20.96 94 ASP B N 1
ATOM 2647 C CA . ASP B 1 94 ? -29.188 5.209 6.340 1.00 20.97 94 ASP B CA 1
ATOM 2648 C C . ASP B 1 94 ? -28.631 4.462 7.549 1.00 20.25 94 ASP B C 1
ATOM 2649 O O . ASP B 1 94 ? -27.470 4.056 7.550 1.00 19.80 94 ASP B O 1
ATOM 2654 N N . PRO B 1 95 ? -29.458 4.280 8.582 1.00 19.77 95 PRO B N 1
ATOM 2655 C CA . PRO B 1 95 ? -29.040 3.530 9.770 1.00 19.29 95 PRO B CA 1
ATOM 2656 C C . PRO B 1 95 ? -28.590 2.122 9.414 1.00 18.66 95 PRO B C 1
ATOM 2657 O O . PRO B 1 95 ? -29.170 1.469 8.544 1.00 18.53 95 PRO B O 1
ATOM 2661 N N . ILE B 1 96 ? -27.563 1.646 10.112 1.00 17.34 96 ILE B N 1
ATOM 2662 C CA . ILE B 1 96 ? -27.040 0.313 9.865 1.00 17.08 96 ILE B CA 1
ATOM 2663 C C . ILE B 1 96 ? -27.328 -0.561 11.068 1.00 15.73 96 ILE B C 1
ATOM 2664 O O . ILE B 1 96 ? -26.890 -0.265 12.172 1.00 15.31 96 ILE B O 1
ATOM 2669 N N . PRO B 1 97 ? -28.113 -1.629 10.873 1.00 15.75 97 PRO B N 1
ATOM 2670 C CA . PRO B 1 97 ? -28.413 -2.465 12.031 1.00 15.11 97 PRO B CA 1
ATOM 2671 C C . PRO B 1 97 ? -27.168 -3.157 12.596 1.00 14.07 97 PRO B C 1
ATOM 2672 O O . PRO B 1 97 ? -26.355 -3.674 11.837 1.00 13.88 97 PRO B O 1
ATOM 2676 N N . VAL B 1 98 ? -27.075 -3.163 13.915 1.00 13.07 98 VAL B N 1
ATOM 2677 C CA . VAL B 1 98 ? -26.021 -3.901 14.615 1.00 13.17 98 VAL B CA 1
ATOM 2678 C C . VAL B 1 98 ? -26.658 -4.925 15.544 1.00 13.51 98 VAL B C 1
ATOM 2679 O O . VAL B 1 98 ? -27.218 -4.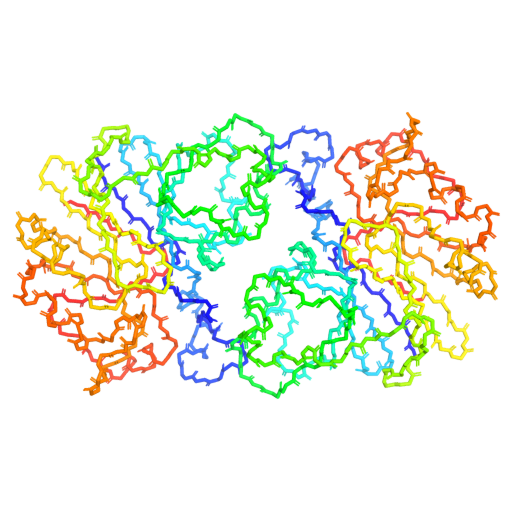570 16.559 1.00 12.88 98 VAL B O 1
ATOM 2683 N N . TYR B 1 99 ? -26.573 -6.194 15.164 1.00 12.83 99 TYR B N 1
ATOM 2684 C CA . TYR B 1 99 ? -27.111 -7.303 15.963 1.00 13.18 99 TYR B CA 1
ATOM 2685 C C . TYR B 1 99 ? -26.031 -7.781 16.917 1.00 12.83 99 TYR B C 1
ATOM 2686 O O . TYR B 1 99 ? -24.870 -7.858 16.526 1.00 13.60 99 TYR B O 1
ATOM 2695 N N . GLY B 1 100 ? -26.379 -8.105 18.153 1.00 11.78 100 GLY B N 1
ATOM 2696 C CA . GLY B 1 100 ? -25.381 -8.601 19.104 1.00 12.18 100 GLY B CA 1
ATOM 2697 C C . GLY B 1 100 ? -25.940 -8.829 20.479 1.00 12.40 100 GLY B C 1
ATOM 2698 O O . GLY B 1 100 ? -27.142 -8.678 20.684 1.00 12.20 100 GLY B O 1
ATOM 2699 N N . PRO B 1 101 ? -25.084 -9.197 21.430 1.00 12.11 101 PRO B N 1
ATOM 2700 C CA . PRO B 1 101 ? -25.534 -9.501 22.771 1.00 12.62 101 PRO B CA 1
ATOM 2701 C C . PRO B 1 101 ? -25.980 -8.242 23.496 1.00 13.67 101 PRO B C 1
ATOM 2702 O O . PRO B 1 101 ? -25.524 -7.140 23.173 1.00 13.36 101 PRO B O 1
ATOM 2706 N N . PRO B 1 102 ? -26.869 -8.388 24.488 1.00 14.28 102 PRO B N 1
ATOM 2707 C CA . PRO B 1 102 ? -27.337 -7.260 25.274 1.00 14.98 102 PRO B CA 1
ATOM 2708 C C . PRO B 1 102 ? -26.330 -6.821 26.327 1.00 15.47 102 PRO B C 1
ATOM 2709 O O . PRO B 1 102 ? -26.624 -6.753 27.516 1.00 15.45 102 PRO B O 1
ATOM 2713 N N . ASP B 1 103 ? -25.126 -6.498 25.872 1.00 15.76 103 ASP B N 1
ATOM 2714 C CA . ASP B 1 103 ? -24.122 -5.918 26.742 1.00 16.86 103 ASP B CA 1
ATOM 2715 C C . ASP B 1 103 ? -24.580 -4.491 27.041 1.00 17.86 103 ASP B C 1
ATOM 2716 O O . ASP B 1 103 ? -24.805 -3.717 26.121 1.00 18.84 103 ASP B O 1
ATOM 2721 N N . GLU B 1 104 ? -24.739 -4.155 28.311 1.00 19.16 104 GLU B N 1
ATOM 2722 C CA . GLU B 1 104 ? -25.340 -2.863 28.634 1.00 20.63 104 GLU B CA 1
ATOM 2723 C C . GLU B 1 104 ? -24.387 -1.684 28.482 1.00 20.13 104 GLU B C 1
ATOM 2724 O O . GLU B 1 104 ? -24.840 -0.559 28.317 1.00 20.78 104 GLU B O 1
ATOM 2730 N N . GLN B 1 105 ? -23.080 -1.936 28.520 1.00 18.66 105 GLN B N 1
ATOM 2731 C CA . GLN B 1 105 ? -22.095 -0.851 28.458 1.00 18.21 105 GLN B CA 1
ATOM 2732 C C . GLN B 1 105 ? -21.551 -0.592 27.060 1.00 16.97 105 GLN B C 1
ATOM 2733 O O . GLN B 1 105 ? -21.279 0.549 26.699 1.00 17.38 105 GLN B O 1
ATOM 2739 N N . GLY B 1 106 ? -21.394 -1.641 26.269 1.00 15.23 106 GLY B N 1
ATOM 2740 C CA . GLY B 1 106 ? -20.818 -1.474 24.932 1.00 14.08 106 GLY B CA 1
ATOM 2741 C C . GLY B 1 106 ? -19.312 -1.286 25.054 1.00 13.10 106 GLY B C 1
ATOM 2742 O O . GLY B 1 106 ? -18.659 -1.941 25.868 1.00 13.99 106 GLY B O 1
ATOM 2743 N N . CYS B 1 107 ? -18.772 -0.385 24.243 1.00 12.21 107 CYS B N 1
ATOM 2744 C CA . CYS B 1 107 ? -17.340 -0.071 24.290 1.00 12.55 107 CYS B CA 1
ATOM 2745 C C . CYS B 1 107 ? -17.176 1.438 24.160 1.00 11.59 107 CYS B C 1
ATOM 2746 O O . CYS B 1 107 ? -17.717 2.044 23.227 1.00 11.94 107 CYS B O 1
ATOM 2749 N N . ASP B 1 108 ? -16.430 2.021 25.102 1.00 12.48 108 ASP B N 1
ATOM 2750 C CA . ASP B 1 108 ? -16.250 3.471 25.133 1.00 12.94 108 ASP B CA 1
ATOM 2751 C C . ASP B 1 108 ? -17.604 4.155 24.912 1.00 13.27 108 ASP B C 1
ATOM 2752 O O . ASP B 1 108 ? -18.600 3.762 25.541 1.00 13.23 108 ASP B O 1
ATOM 2757 N N . ASP B 1 109 ? -17.685 5.138 24.020 1.00 12.82 109 ASP B N 1
ATOM 2758 C CA . ASP B 1 109 ? -18.934 5.895 23.882 1.00 13.83 109 ASP B CA 1
ATOM 2759 C C . ASP B 1 109 ? -19.796 5.528 22.666 1.00 13.38 109 ASP B C 1
ATOM 2760 O O . ASP B 1 109 ? -20.603 6.336 22.208 1.00 13.37 109 ASP B O 1
ATOM 2765 N N . LEU B 1 110 ? -19.666 4.292 22.172 1.00 12.90 110 LEU B N 1
ATOM 2766 C CA . LEU B 1 110 ? -20.457 3.833 21.033 1.00 13.13 110 LEU B CA 1
ATOM 2767 C C . LEU B 1 110 ? -21.957 3.982 21.283 1.00 13.13 110 LEU B C 1
ATOM 2768 O O . LEU B 1 110 ? -22.696 4.455 20.424 1.00 13.92 110 LEU B O 1
ATOM 2773 N N . PHE B 1 111 ? -22.398 3.536 22.448 1.00 14.08 111 PHE B N 1
ATOM 2774 C CA . PHE B 1 111 ? -23.836 3.535 22.728 1.00 14.63 111 PHE B CA 1
ATOM 2775 C C . PHE B 1 111 ? -24.400 4.944 22.889 1.00 15.60 111 PHE B C 1
ATOM 2776 O O . PHE B 1 111 ? -25.479 5.240 22.377 1.00 16.45 111 PHE B O 1
ATOM 2784 N N . LYS B 1 112 ? -23.674 5.800 23.607 1.00 16.22 112 LYS B N 1
ATOM 2785 C CA . LYS B 1 112 ? -24.085 7.202 23.791 1.00 18.06 112 LYS B CA 1
ATOM 2786 C C . LYS B 1 112 ? -24.049 8.003 22.494 1.00 17.79 112 LYS B C 1
ATOM 2787 O O . LYS B 1 112 ? -24.910 8.855 22.262 1.00 18.88 112 LYS B O 1
ATOM 2793 N N . HIS B 1 113 ? -23.066 7.733 21.639 1.00 17.28 113 HIS B N 1
ATOM 2794 C CA . HIS B 1 113 ? -22.921 8.472 20.388 1.00 16.30 113 HIS B CA 1
ATOM 2795 C C . HIS B 1 113 ? -22.834 7.517 19.199 1.00 15.76 113 HIS B C 1
ATOM 2796 O O . HIS B 1 113 ? -21.778 7.338 18.597 1.00 15.05 113 HIS B O 1
ATOM 2803 N N . PRO B 1 114 ? -23.952 6.875 18.867 1.00 15.08 114 PRO B N 1
ATOM 2804 C CA . PRO B 1 114 ? -23.863 5.792 17.890 1.00 14.69 114 PRO B CA 1
ATOM 2805 C C . PRO B 1 114 ? -23.825 6.229 16.432 1.00 14.36 114 PRO B C 1
ATOM 2806 O O . PRO B 1 114 ? -23.514 5.419 15.557 1.00 13.99 114 PRO B O 1
ATOM 2810 N N . GLY B 1 115 ? -24.168 7.492 16.154 1.00 14.35 115 GLY B N 1
ATOM 2811 C CA . GLY B 1 115 ? -24.223 7.956 14.767 1.00 15.26 115 GLY B CA 1
ATOM 2812 C C . GLY B 1 115 ? -25.161 7.127 13.906 1.00 15.45 115 GLY B C 1
ATOM 2813 O O . GLY B 1 115 ? -26.341 6.947 14.246 1.00 16.83 115 GLY B O 1
ATOM 2814 N N . LEU B 1 116 ? -24.675 6.606 12.787 1.00 16.30 116 LEU B N 1
ATOM 2815 C CA . LEU B 1 116 ? -25.555 5.814 11.932 1.00 16.94 116 LEU B CA 1
ATOM 2816 C C . LEU B 1 116 ? -25.694 4.358 12.370 1.00 17.10 116 LEU B C 1
ATOM 2817 O O . LEU B 1 116 ? -26.425 3.600 11.738 1.00 17.88 116 LEU B O 1
ATOM 2822 N N . LEU B 1 117 ? -25.009 3.964 13.440 1.00 16.13 117 LEU B N 1
ATOM 2823 C CA . LEU B 1 117 ? -25.110 2.577 13.903 1.00 15.70 117 LEU B CA 1
ATOM 2824 C C . LEU B 1 117 ? -26.332 2.374 14.794 1.00 15.77 117 LEU B C 1
ATOM 2825 O O . LEU B 1 117 ? -26.573 3.153 15.719 1.00 16.03 117 LEU B O 1
ATOM 2830 N N . ASP B 1 118 ? -27.107 1.327 14.510 1.00 15.69 118 ASP B N 1
ATOM 2831 C CA . ASP B 1 118 ? -28.311 1.042 15.288 1.00 16.15 118 ASP B CA 1
ATOM 2832 C C . ASP B 1 118 ? -28.111 -0.199 16.161 1.00 15.27 118 ASP B C 1
ATOM 2833 O O . ASP B 1 118 ? -28.267 -1.320 15.688 1.00 15.15 118 ASP B O 1
ATOM 2838 N N . PHE B 1 119 ? -27.754 0.033 17.415 1.00 14.60 119 PHE B N 1
ATOM 2839 C CA . PHE B 1 119 ? -27.430 -1.039 18.368 1.00 15.29 119 PHE B CA 1
ATOM 2840 C C . PHE B 1 119 ? -28.656 -1.624 19.070 1.00 15.76 119 PHE B C 1
ATOM 2841 O O . PHE B 1 119 ? -28.516 -2.435 19.988 1.00 15.59 119 PHE B O 1
ATOM 2849 N N . SER B 1 120 ? -29.848 -1.203 18.660 1.00 16.42 120 SER B N 1
ATOM 2850 C CA . SER B 1 120 ? -31.075 -1.650 19.335 1.00 17.14 120 SER B CA 1
ATOM 2851 C C . SER B 1 120 ? -31.389 -3.124 19.056 1.00 17.10 120 SER B C 1
ATOM 2852 O O . SER B 1 120 ? -32.244 -3.716 19.722 1.00 17.98 120 SER B O 1
ATOM 2855 N N . HIS B 1 121 ? -30.705 -3.704 18.081 1.00 16.58 121 HIS B N 1
ATOM 2856 C CA . HIS B 1 121 ? -31.024 -5.053 17.605 1.00 16.21 121 HIS B CA 1
ATOM 2857 C C . HIS B 1 121 ? -30.364 -6.161 18.438 1.00 15.18 121 HIS B C 1
ATOM 2858 O O . HIS B 1 121 ? -29.693 -7.045 17.895 1.00 14.75 121 HIS B O 1
ATOM 2865 N N . THR B 1 122 ? -30.559 -6.120 19.743 1.00 15.05 122 THR B N 1
ATOM 2866 C CA . THR B 1 122 ? -30.001 -7.144 20.611 1.00 15.45 122 THR B CA 1
ATOM 2867 C C . THR B 1 122 ? -30.737 -8.461 20.392 1.00 15.59 122 THR B C 1
ATOM 2868 O O . THR B 1 122 ? -31.921 -8.484 20.020 1.00 16.21 122 THR B O 1
ATOM 2872 N N . VAL B 1 123 ? -30.011 -9.552 20.599 1.00 14.35 123 VAL B N 1
ATOM 2873 C CA . VAL B 1 123 ? -30.525 -10.906 20.355 1.00 14.58 123 VAL B CA 1
ATOM 2874 C C . VAL B 1 123 ? -30.459 -11.721 21.641 1.00 14.26 123 VAL B C 1
ATOM 2875 O O . VAL B 1 123 ? -29.889 -11.276 22.632 1.00 13.26 123 VAL B O 1
ATOM 2879 N N . GLU B 1 124 ? -31.067 -12.915 21.613 1.00 14.34 124 GLU B N 1
ATOM 2880 C CA . GLU B 1 124 ? -31.206 -13.739 22.819 1.00 14.25 124 GLU B CA 1
ATOM 2881 C C . GLU B 1 124 ? -30.674 -15.150 22.575 1.00 12.85 124 GLU B C 1
ATOM 2882 O O . GLU B 1 124 ? -30.847 -15.708 21.494 1.00 13.30 124 GLU B O 1
ATOM 2888 N N . PRO B 1 125 ? -30.047 -15.747 23.592 1.00 13.39 125 PRO B N 1
ATOM 2889 C CA . PRO B 1 125 ? -29.571 -17.120 23.454 1.00 13.60 125 PRO B CA 1
ATOM 2890 C C . PRO B 1 125 ? -30.651 -18.064 22.915 1.00 13.34 125 PRO B C 1
ATOM 2891 O O . PRO B 1 125 ? -31.784 -18.123 23.454 1.00 13.87 125 PRO B O 1
ATOM 2895 N N . PHE B 1 126 ? -30.308 -18.779 21.858 1.00 12.84 126 PHE B N 1
ATOM 2896 C CA . PHE B 1 126 ? -31.136 -19.864 21.334 1.00 13.85 126 PHE B CA 1
ATOM 2897 C C . PHE B 1 126 ? -32.463 -19.408 20.751 1.00 14.15 126 PHE B C 1
ATOM 2898 O O . PHE B 1 126 ? -33.343 -20.225 20.472 1.00 15.22 126 PHE B O 1
ATOM 2906 N N . VAL B 1 127 ? -32.610 -18.109 20.539 1.00 13.72 127 VAL B N 1
ATOM 2907 C CA . VAL B 1 127 ? -33.799 -17.585 19.888 1.00 14.76 127 VAL B CA 1
ATOM 2908 C C . VAL B 1 127 ? -33.413 -17.203 18.459 1.00 14.76 127 VAL B C 1
ATOM 2909 O O . VAL B 1 127 ? -32.610 -16.270 18.238 1.00 14.40 127 VAL B O 1
ATOM 2913 N N . VAL B 1 128 ? -33.954 -17.917 17.482 1.00 14.72 128 VAL B N 1
ATOM 2914 C CA . VAL B 1 128 ? -33.598 -17.746 16.094 1.00 15.76 128 VAL B CA 1
ATOM 2915 C C . VAL B 1 128 ? -34.091 -16.420 15.550 1.00 16.08 128 VAL B C 1
ATOM 2916 O O . VAL B 1 128 ? -35.194 -15.970 15.873 1.00 15.81 128 VAL B O 1
ATOM 2920 N N . PHE B 1 129 ? -33.251 -15.780 14.748 1.00 15.03 129 PHE B N 1
ATOM 2921 C CA . PHE B 1 129 ? -33.676 -14.629 13.947 1.00 15.52 129 PHE B CA 1
ATOM 2922 C C . PHE B 1 129 ? -33.264 -14.791 12.478 1.00 15.44 129 PHE B C 1
ATOM 2923 O O . PHE B 1 129 ? -32.412 -15.628 12.138 1.00 15.76 129 PHE B O 1
ATOM 2931 N N . ASP B 1 130 ? -33.869 -13.985 11.606 1.00 15.56 130 ASP B N 1
ATOM 2932 C CA . ASP B 1 130 ? -33.752 -14.144 10.177 1.00 15.90 130 ASP B CA 1
ATOM 2933 C C . ASP B 1 130 ? -33.003 -12.960 9.583 1.00 15.64 130 ASP B C 1
ATOM 2934 O O . ASP B 1 130 ? -33.391 -11.813 9.815 1.00 16.43 130 ASP B O 1
ATOM 2939 N N . LEU B 1 131 ? -31.931 -13.247 8.844 1.00 15.02 131 LEU B N 1
ATOM 2940 C CA . LEU B 1 131 ? -31.217 -12.212 8.091 1.00 14.84 131 LEU B CA 1
ATOM 2941 C C . LEU B 1 131 ? -31.369 -12.490 6.621 1.00 15.33 131 LEU B C 1
ATOM 2942 O O . LEU B 1 131 ? -30.656 -13.312 6.067 1.00 15.53 131 LEU B O 1
ATOM 2947 N N . GLN B 1 132 ? -32.325 -11.801 5.991 1.00 15.82 132 GLN B N 1
ATOM 2948 C CA . GLN B 1 132 ? -32.598 -12.001 4.565 1.00 16.28 132 GLN B CA 1
ATOM 2949 C C . GLN B 1 132 ? -32.676 -13.488 4.217 1.00 15.48 132 GLN B C 1
ATOM 2950 O O . GLN B 1 132 ? -32.144 -13.923 3.199 1.00 16.26 132 GLN B O 1
ATOM 2956 N N . GLY B 1 133 ? -33.343 -14.272 5.060 1.00 16.74 133 GLY B N 1
ATOM 2957 C CA . GLY B 1 133 ? -33.539 -15.684 4.748 1.00 17.28 133 GLY B CA 1
ATOM 2958 C C . GLY B 1 133 ? -32.597 -16.600 5.508 1.00 17.47 133 GLY B C 1
ATOM 2959 O O . GLY B 1 133 ? -32.894 -17.773 5.708 1.00 18.18 133 GLY B O 1
ATOM 2960 N N . LEU B 1 134 ? -31.448 -16.073 5.921 1.00 16.96 134 LEU B N 1
ATOM 2961 C CA . LEU B 1 134 ? -30.481 -16.872 6.681 1.00 16.58 134 LEU B CA 1
ATOM 2962 C C . LEU B 1 134 ? -30.951 -17.001 8.124 1.00 16.05 134 LEU B C 1
ATOM 2963 O O . LEU B 1 134 ? -31.276 -16.011 8.760 1.00 15.91 134 LEU B O 1
ATOM 2968 N N . GLN B 1 135 ? -30.988 -18.229 8.643 1.00 15.40 135 GLN B N 1
ATOM 2969 C CA . GLN B 1 135 ? -31.458 -18.472 10.008 1.00 15.05 135 GLN B CA 1
ATOM 2970 C C . GLN B 1 135 ? -30.277 -18.417 10.979 1.00 14.66 135 GLN B C 1
ATOM 2971 O O . GLN B 1 135 ? -29.310 -19.162 10.809 1.00 16.46 135 GLN B O 1
ATOM 2977 N N . VAL B 1 136 ? -30.350 -17.523 11.960 1.00 13.27 136 VAL B N 1
ATOM 2978 C CA . VAL B 1 136 ? -29.228 -17.270 12.874 1.00 13.31 136 VAL B CA 1
ATOM 2979 C C . VAL B 1 136 ? -29.614 -17.572 14.322 1.00 12.75 136 VAL B C 1
ATOM 2980 O O . VAL B 1 136 ? -30.617 -17.048 14.837 1.00 12.84 136 VAL B O 1
ATOM 2984 N N . THR B 1 137 ? -28.817 -18.395 15.005 1.00 12.71 137 THR B N 1
ATOM 2985 C CA . THR B 1 137 ? -29.070 -18.716 16.402 1.00 12.50 137 THR B CA 1
ATOM 2986 C C . THR B 1 137 ? -27.929 -18.263 17.302 1.00 12.45 137 THR B C 1
ATOM 2987 O O . THR B 1 137 ? -26.818 -18.757 17.151 1.00 12.41 137 THR B O 1
ATOM 2991 N N . PRO B 1 138 ? -28.201 -17.352 18.240 1.00 11.43 138 PRO B N 1
ATOM 2992 C CA . PRO B 1 138 ? -27.127 -16.947 19.168 1.00 12.32 138 PRO B CA 1
ATOM 2993 C C . PRO B 1 138 ? -26.779 -18.057 20.138 1.00 12.55 138 PRO B C 1
ATOM 2994 O O . PRO B 1 138 ? -27.670 -18.763 20.656 1.00 13.03 138 PRO B O 1
ATOM 2998 N N . LEU B 1 139 ? -25.487 -18.235 20.385 1.00 12.08 139 LEU B N 1
ATOM 2999 C CA . LEU B 1 139 ? -24.989 -19.298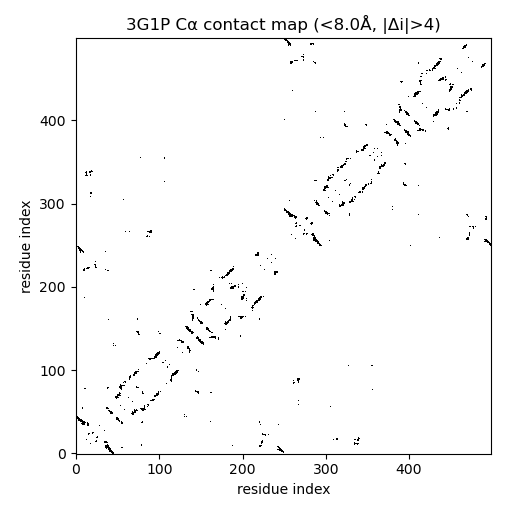 21.260 1.00 12.13 139 LEU B CA 1
ATOM 3000 C C . LEU B 1 139 ? -24.088 -18.712 22.334 1.00 12.19 139 LEU B C 1
ATOM 3001 O O . LEU B 1 139 ? -23.025 -18.180 22.015 1.00 12.25 139 LEU B O 1
ATOM 3006 N N . PRO B 1 140 ? -24.461 -18.814 23.615 1.00 12.31 140 PRO B N 1
ATOM 3007 C CA . PRO B 1 140 ? -23.587 -18.249 24.637 1.00 12.23 140 PRO B CA 1
ATOM 3008 C C . PRO B 1 140 ? -22.226 -18.919 24.643 1.00 12.06 140 PRO B C 1
ATOM 3009 O O . PRO B 1 140 ? -22.131 -20.155 24.549 1.00 11.91 140 PRO B O 1
ATOM 3013 N N . LEU B 1 141 ? -21.179 -18.114 24.800 1.00 11.42 141 LEU B N 1
ATOM 3014 C CA . LEU B 1 141 ? -19.806 -18.616 24.869 1.00 11.35 141 LEU B CA 1
ATOM 3015 C C . LEU B 1 141 ? -19.190 -18.341 26.238 1.00 11.60 141 LEU B C 1
ATOM 3016 O O . LEU B 1 141 ? -19.760 -17.625 27.067 1.00 13.19 141 LEU B O 1
ATOM 3021 N N . ASN B 1 142 ? -18.013 -18.910 26.467 1.00 11.78 142 ASN B N 1
ATOM 3022 C CA . ASN B 1 142 ? -17.327 -18.791 27.745 1.00 12.69 142 ASN B CA 1
ATOM 3023 C C . ASN B 1 142 ? -16.198 -17.771 27.601 1.00 12.15 142 ASN B C 1
ATOM 3024 O O . ASN B 1 142 ? -15.144 -18.083 27.068 1.00 12.06 142 ASN B O 1
ATOM 3029 N N . HIS B 1 143 ? -16.431 -16.541 28.048 1.00 11.86 143 HIS B N 1
ATOM 3030 C CA . HIS B 1 143 ? -15.471 -15.458 27.807 1.00 11.89 143 HIS B CA 1
ATOM 3031 C C . HIS B 1 143 ? -15.669 -14.369 28.859 1.00 12.87 143 HIS B C 1
ATOM 3032 O O . HIS B 1 143 ? -16.709 -14.350 29.525 1.00 14.18 143 HIS B O 1
ATOM 3039 N N . SER B 1 144 ? -14.704 -13.467 28.994 1.00 13.29 144 SER B N 1
ATOM 3040 C CA . SER B 1 144 ? -14.723 -12.446 30.059 1.00 15.12 144 SER B CA 1
ATOM 3041 C C . SER B 1 144 ? -15.724 -11.319 29.860 1.00 16.27 144 SER B C 1
ATOM 3042 O O . SER B 1 144 ? -15.981 -10.545 30.788 1.00 18.39 144 SER B O 1
ATOM 3045 N N . LYS B 1 145 ? -16.263 -11.206 28.656 1.00 15.58 145 LYS B N 1
ATOM 3046 C CA . LYS B 1 145 ? -17.385 -10.325 28.387 1.00 15.47 145 LYS B CA 1
ATOM 3047 C C . LYS B 1 145 ? -18.559 -11.181 27.950 1.00 14.61 145 LYS B C 1
ATOM 3048 O O . LYS B 1 145 ? -18.361 -12.318 27.509 1.00 14.55 145 LYS B O 1
ATOM 3054 N N . LEU B 1 146 ? -19.772 -10.662 28.092 1.00 13.59 146 LEU B N 1
ATOM 3055 C CA . LEU B 1 146 ? -20.945 -11.303 27.521 1.00 13.39 146 LEU B CA 1
ATOM 3056 C C . LEU B 1 146 ? -20.701 -11.497 26.029 1.00 12.96 146 LEU B C 1
ATOM 3057 O O . LEU B 1 146 ? -20.567 -10.534 25.279 1.00 12.71 146 LEU B O 1
ATOM 3062 N N . THR B 1 147 ? -20.658 -12.753 25.602 1.00 11.77 147 THR B N 1
ATOM 3063 C CA . THR B 1 147 ? -20.231 -13.110 24.258 1.00 11.46 147 THR B CA 1
ATOM 3064 C C . THR B 1 147 ? -21.129 -14.169 23.663 1.00 11.44 147 THR B C 1
ATOM 3065 O O . THR B 1 147 ? -21.407 -15.176 24.322 1.00 11.39 147 THR B O 1
ATOM 3069 N N . PHE B 1 148 ? -21.606 -13.922 22.447 1.00 11.12 148 PHE B N 1
ATOM 3070 C CA . PHE B 1 148 ? -22.351 -14.915 21.677 1.00 10.74 148 PHE B CA 1
ATOM 3071 C C . PHE B 1 148 ? -21.583 -15.347 20.439 1.00 11.39 148 PHE B C 1
ATOM 3072 O O . PHE B 1 148 ? -21.027 -14.507 19.697 1.00 12.37 148 PHE B O 1
ATOM 3080 N N . GLY B 1 149 ? -21.594 -16.646 20.175 1.00 10.48 149 GLY B N 1
ATOM 3081 C CA . GLY B 1 149 ? -21.285 -17.169 18.848 1.00 10.69 149 GLY B CA 1
ATOM 3082 C C . GLY B 1 149 ? -22.605 -17.336 18.105 1.00 10.32 149 GLY B C 1
ATOM 3083 O O . GLY B 1 149 ? -23.669 -17.043 18.673 1.00 10.26 149 GLY B O 1
ATOM 3084 N N . TYR B 1 150 ? -22.554 -17.789 16.857 1.00 9.86 150 TYR B N 1
ATOM 3085 C CA . TYR B 1 150 ? -23.782 -17.914 16.062 1.00 11.00 150 TYR B CA 1
ATOM 3086 C C . TYR B 1 150 ? -23.774 -19.164 15.221 1.00 11.41 150 TYR B C 1
ATOM 3087 O O . TYR B 1 150 ? -22.754 -19.532 14.628 1.00 12.03 150 TYR B O 1
ATOM 3096 N N . LEU B 1 151 ? -24.929 -19.826 15.190 1.00 11.16 151 LEU B N 1
ATOM 3097 C CA . LEU B 1 151 ? -25.160 -20.850 14.188 1.00 12.68 151 LEU B CA 1
ATOM 3098 C C . LEU B 1 151 ? -25.842 -20.172 13.018 1.00 12.68 151 LEU B C 1
ATOM 3099 O O . LEU B 1 151 ? -26.811 -19.441 13.204 1.00 14.52 151 LEU B O 1
ATOM 3104 N N . LEU B 1 152 ? -25.330 -20.425 11.827 1.00 12.87 152 LEU B N 1
ATOM 3105 C CA . LEU B 1 152 ? -25.896 -19.877 10.601 1.00 13.97 152 LEU B CA 1
ATOM 3106 C C . LEU B 1 152 ? -26.427 -21.044 9.812 1.00 14.67 152 LEU B C 1
ATOM 3107 O O . LEU B 1 152 ? -25.682 -21.988 9.535 1.00 14.58 152 LEU B O 1
ATOM 3112 N N . GLU B 1 153 ? -27.707 -20.992 9.437 1.00 16.05 153 GLU B N 1
ATOM 3113 C CA . GLU B 1 153 ? -28.316 -22.133 8.762 1.00 17.59 153 GLU B CA 1
ATOM 3114 C C . GLU B 1 153 ? -29.186 -21.745 7.571 1.00 17.87 153 GLU B C 1
ATOM 3115 O O . GLU B 1 153 ? -29.966 -20.803 7.647 1.00 18.13 153 GLU B O 1
ATOM 3121 N N . THR B 1 154 ? -29.027 -22.485 6.482 1.00 18.60 154 THR B N 1
ATOM 3122 C CA . THR B 1 154 ? -29.930 -22.405 5.332 1.00 20.27 154 THR B CA 1
ATOM 3123 C C . THR B 1 154 ? -30.069 -23.804 4.768 1.00 20.84 154 THR B C 1
ATOM 3124 O O . THR B 1 154 ? -29.072 -24.483 4.572 1.00 21.23 154 THR B O 1
ATOM 3128 N N . ALA B 1 155 ? -31.305 -24.251 4.535 1.00 21.57 155 ALA B N 1
ATOM 3129 C CA . ALA B 1 155 ? -31.531 -25.554 3.913 1.00 22.31 155 ALA B CA 1
ATOM 3130 C C . ALA B 1 155 ? -30.690 -26.642 4.557 1.00 22.80 155 ALA B C 1
ATOM 3131 O O . ALA B 1 155 ? -29.944 -27.348 3.878 1.00 23.40 155 ALA B O 1
ATOM 3133 N N . HIS B 1 156 ? -30.794 -26.758 5.875 1.00 23.51 156 HIS B N 1
ATOM 3134 C CA . HIS B 1 156 ? -30.077 -27.800 6.622 1.00 24.17 156 HIS B CA 1
ATOM 3135 C C . HIS B 1 156 ? -28.544 -27.799 6.476 1.00 23.93 156 HIS B C 1
ATOM 3136 O O . HIS B 1 156 ? -27.882 -28.736 6.933 1.00 24.73 156 HIS B O 1
ATOM 3143 N N . SER B 1 157 ? -27.990 -26.767 5.839 1.00 22.85 157 SER B N 1
ATOM 3144 C CA . SER B 1 157 ? -26.537 -26.525 5.841 1.00 22.19 157 SER B CA 1
ATOM 3145 C C . SER B 1 157 ? -26.236 -25.576 6.990 1.00 20.57 157 SER B C 1
ATOM 3146 O O . SER B 1 157 ? -26.818 -24.500 7.058 1.00 20.02 157 SER B O 1
ATOM 3149 N N . ARG B 1 158 ? -25.324 -25.976 7.879 1.00 18.37 158 ARG B N 1
ATOM 3150 C CA . ARG B 1 158 ? -25.047 -25.230 9.103 1.00 17.37 158 ARG B CA 1
ATOM 3151 C C . ARG B 1 158 ? -23.572 -24.886 9.259 1.00 16.33 158 ARG B C 1
ATOM 3152 O O . ARG B 1 158 ? -22.707 -25.747 9.119 1.00 15.81 158 ARG B O 1
ATOM 3160 N N . VAL B 1 159 ? -23.302 -23.618 9.570 1.00 14.59 159 VAL B N 1
ATOM 3161 C CA . VAL B 1 159 ? -21.964 -23.137 9.907 1.00 14.09 159 VAL B CA 1
ATOM 3162 C C . VAL B 1 159 ? -22.010 -22.479 11.278 1.00 12.75 159 VAL B C 1
ATOM 3163 O O . VAL B 1 159 ? -22.891 -21.675 11.545 1.00 13.01 159 VAL B O 1
ATOM 3167 N N . ALA B 1 160 ? -21.065 -22.829 12.152 1.00 11.44 160 ALA B N 1
ATOM 3168 C CA . ALA B 1 160 ? -21.005 -22.211 13.474 1.00 10.58 160 ALA B CA 1
ATOM 3169 C C . ALA B 1 160 ? -19.832 -21.243 13.529 1.00 10.69 160 ALA B C 1
ATOM 3170 O O . ALA B 1 160 ? -18.746 -21.584 13.066 1.00 11.60 160 ALA B O 1
ATOM 3172 N N . TRP B 1 161 ? -20.073 -20.055 14.076 1.00 10.00 161 TRP B N 1
ATOM 3173 C CA . TRP B 1 161 ? -19.025 -19.051 14.324 1.00 10.01 161 TRP B CA 1
ATOM 3174 C C . TRP B 1 161 ? -18.825 -18.932 15.820 1.00 9.92 161 TRP B C 1
ATOM 3175 O O . TRP B 1 161 ? -19.695 -18.402 16.523 1.00 9.90 161 TRP B O 1
ATOM 3186 N N . LEU B 1 162 ? -17.699 -19.453 16.313 1.00 9.73 162 LEU B N 1
ATOM 3187 C CA . LEU B 1 162 ? -17.479 -19.583 17.753 1.00 10.83 162 LEU B CA 1
ATOM 3188 C C . LEU B 1 162 ? -16.180 -18.908 18.207 1.00 11.60 162 LEU B C 1
ATOM 3189 O O . LEU B 1 162 ? -15.218 -19.570 18.545 1.00 12.01 162 LEU B O 1
ATOM 3194 N N . SER B 1 163 ? -16.197 -17.580 18.257 1.00 13.29 163 SER B N 1
ATOM 3195 C CA . SER B 1 163 ? -15.111 -16.798 18.857 1.00 15.27 163 SER B CA 1
ATOM 3196 C C . SER B 1 163 ? -15.741 -15.582 19.551 1.00 15.67 163 SER B C 1
ATOM 3197 O O . SER B 1 163 ? -16.740 -15.066 19.055 1.00 17.26 163 SER B O 1
ATOM 3200 N N . ASP B 1 164 ? -15.205 -15.090 20.672 1.00 14.92 164 ASP B N 1
ATOM 3201 C CA . ASP B 1 164 ? -14.074 -15.649 21.435 1.00 13.01 164 ASP B CA 1
ATOM 3202 C C . ASP B 1 164 ? -14.609 -16.585 22.528 1.00 12.55 164 ASP B C 1
ATOM 3203 O O . ASP B 1 164 ? -15.621 -16.260 23.159 1.00 12.24 164 ASP B O 1
ATOM 3208 N N . THR B 1 165 ? -13.934 -17.690 22.830 1.00 11.80 165 THR B N 1
ATOM 3209 C CA . THR B 1 165 ? -14.438 -18.598 23.871 1.00 12.36 165 THR B CA 1
ATOM 3210 C C . THR B 1 165 ? -13.362 -19.560 24.357 1.00 12.61 165 THR B C 1
ATOM 3211 O O . THR B 1 165 ? -12.459 -19.938 23.598 1.00 11.87 165 THR B O 1
ATOM 3215 N N . ALA B 1 166 ? -13.499 -19.952 25.619 1.00 13.24 166 ALA B N 1
ATOM 3216 C CA . ALA B 1 166 ? -12.733 -21.028 26.261 1.00 15.57 166 ALA B CA 1
ATOM 3217 C C . ALA B 1 166 ? -13.674 -22.145 26.704 1.00 17.25 166 ALA B C 1
ATOM 3218 O O . ALA B 1 166 ? -14.468 -21.954 27.631 1.00 18.93 166 ALA B O 1
ATOM 3220 N N . GLY B 1 167 ? -13.578 -23.317 26.094 1.00 18.15 167 GLY B N 1
ATOM 3221 C CA . GLY B 1 167 ? -14.476 -24.426 26.419 1.00 17.66 167 GLY B CA 1
ATOM 3222 C C . GLY B 1 167 ? -15.939 -24.026 26.575 1.00 18.35 167 GLY B C 1
ATOM 3223 O O . GLY B 1 167 ? -16.300 -23.266 27.477 1.00 19.25 167 GLY B O 1
ATOM 3224 N N . LEU B 1 168 ? -16.798 -24.590 25.737 1.00 16.47 168 LEU B N 1
ATOM 3225 C CA . LEU B 1 168 ? -18.191 -24.134 25.616 1.00 16.10 168 LEU B CA 1
ATOM 3226 C C . LEU B 1 168 ? -19.077 -24.416 26.821 1.00 16.42 168 LEU B C 1
ATOM 3227 O O . LEU B 1 168 ? -18.968 -25.465 27.443 1.00 16.05 168 LEU B O 1
ATOM 3232 N N . PRO B 1 169 ? -20.006 -23.497 27.114 1.00 16.17 169 PRO B N 1
ATOM 3233 C CA . PRO B 1 169 ? -21.037 -23.800 28.097 1.00 17.12 169 PRO B CA 1
ATOM 3234 C C . PRO B 1 169 ? -21.805 -25.072 27.720 1.00 17.48 169 PRO B C 1
ATOM 3235 O O . PRO B 1 169 ? -21.969 -25.380 26.542 1.00 16.82 169 PRO B O 1
ATOM 3239 N N . GLU B 1 170 ? -22.295 -25.794 28.727 1.00 18.80 170 GLU B N 1
ATOM 3240 C CA . GLU B 1 170 ? -22.966 -27.078 28.483 1.00 20.07 170 GLU B CA 1
ATOM 3241 C C . GLU B 1 170 ? -24.153 -26.996 27.526 1.00 19.25 170 GLU B C 1
ATOM 3242 O O . GLU B 1 170 ? -24.287 -27.824 26.628 1.00 19.61 170 GLU B O 1
ATOM 3248 N N . LYS B 1 171 ? -25.023 -26.006 27.711 1.00 19.01 171 LYS B N 1
ATOM 3249 C CA . LYS B 1 171 ? -26.191 -25.901 26.841 1.00 18.45 171 LYS B CA 1
ATOM 3250 C C . LYS B 1 171 ? -25.780 -25.631 25.395 1.00 17.22 171 LYS B C 1
ATOM 3251 O O . LYS B 1 171 ? -26.396 -26.118 24.443 1.00 17.44 171 LYS B O 1
ATOM 3257 N N . THR B 1 172 ? -24.728 -24.832 25.232 1.00 16.21 172 THR B N 1
ATOM 3258 C CA . THR B 1 172 ? -24.225 -24.538 23.897 1.00 15.18 172 THR B CA 1
ATOM 3259 C C . THR B 1 172 ? -23.577 -25.767 23.256 1.00 14.04 172 THR B C 1
ATOM 3260 O O . THR B 1 172 ? -23.814 -26.068 22.093 1.00 13.29 172 THR B O 1
ATOM 3264 N N . LEU B 1 173 ? -22.762 -26.473 24.036 1.00 14.31 173 LEU B N 1
ATOM 3265 C CA . LEU B 1 173 ? -22.161 -27.720 23.583 1.00 15.06 173 LEU B CA 1
ATOM 3266 C C . LEU B 1 173 ? -23.231 -28.746 23.150 1.00 15.16 173 LEU B C 1
ATOM 3267 O O . LEU B 1 173 ? -23.145 -29.338 22.073 1.00 15.87 173 LEU B O 1
ATOM 3272 N N . LYS B 1 174 ? -24.249 -28.919 23.987 1.00 16.37 174 LYS B N 1
ATOM 3273 C CA . LYS B 1 174 ? -25.345 -29.840 23.682 1.00 17.72 174 LYS B CA 1
ATOM 3274 C C . LYS B 1 174 ? -26.099 -29.411 22.432 1.00 16.89 174 LYS B C 1
ATOM 3275 O O . LYS B 1 174 ? -26.371 -30.220 21.545 1.00 16.86 174 LYS B O 1
ATOM 3281 N N . PHE B 1 175 ? -26.408 -28.115 22.330 1.00 16.56 175 PHE B N 1
ATOM 3282 C CA . PHE B 1 175 ? -27.093 -27.611 21.147 1.00 16.29 175 PHE B CA 1
ATOM 3283 C C . PHE B 1 175 ? -26.288 -27.906 19.880 1.00 15.71 175 PHE B C 1
ATOM 3284 O O . PHE B 1 175 ? -26.822 -28.341 18.868 1.00 15.83 175 PHE B O 1
ATOM 3292 N N . LEU B 1 176 ? -24.979 -27.676 19.932 1.00 14.62 176 LEU B N 1
ATOM 3293 C CA . LEU B 1 176 ? -24.167 -27.902 18.744 1.00 14.56 176 LEU B CA 1
ATOM 3294 C C . LEU B 1 176 ? -24.114 -29.388 18.380 1.00 15.06 176 LEU B C 1
ATOM 3295 O O . LEU B 1 176 ? -24.141 -29.751 17.213 1.00 15.59 176 LEU B O 1
ATOM 3300 N N . ARG B 1 177 ? -24.052 -30.243 19.391 1.00 15.85 177 ARG B N 1
ATOM 3301 C CA . ARG B 1 177 ? -24.092 -31.689 19.149 1.00 17.37 177 ARG B CA 1
ATOM 3302 C C . ARG B 1 177 ? -25.382 -32.071 18.437 1.00 18.11 177 ARG B C 1
ATOM 3303 O O . ARG B 1 177 ? -25.371 -32.882 17.519 1.00 17.93 177 ARG B O 1
ATOM 3311 N N . ASN B 1 178 ? -26.478 -31.447 18.851 1.00 18.85 178 ASN B N 1
ATOM 3312 C CA . ASN B 1 178 ? -27.804 -31.777 18.322 1.00 20.26 178 ASN B CA 1
ATOM 3313 C C . ASN B 1 178 ? -28.145 -31.058 17.025 1.00 20.79 178 ASN B C 1
ATOM 3314 O O . ASN B 1 178 ? -29.151 -31.361 16.380 1.00 21.76 178 ASN B O 1
ATOM 3319 N N . ASN B 1 179 ? -27.326 -30.076 16.655 1.00 20.43 179 ASN B N 1
ATOM 3320 C CA . ASN B 1 179 ? -27.502 -29.337 15.409 1.00 20.66 179 ASN B CA 1
ATOM 3321 C C . ASN B 1 179 ? -26.158 -29.280 14.691 1.00 20.48 179 ASN B C 1
ATOM 3322 O O . ASN B 1 179 ? -25.629 -28.201 14.390 1.00 20.50 179 ASN B O 1
ATOM 3327 N N . GLN B 1 180 ? -25.622 -30.462 14.419 1.00 19.61 180 GLN B N 1
ATOM 3328 C CA . GLN B 1 180 ? -24.243 -30.636 13.993 1.00 18.86 180 GLN B CA 1
ATOM 3329 C C . GLN B 1 180 ? -23.874 -29.711 12.850 1.00 18.14 180 GLN B C 1
ATOM 3330 O O . GLN B 1 180 ? -24.461 -29.772 11.780 1.00 19.11 180 GLN B O 1
ATOM 3336 N N . PRO B 1 181 ? -22.884 -28.838 13.070 1.00 16.76 181 PRO B N 1
ATOM 3337 C CA . PRO B 1 181 ? -22.484 -27.972 11.960 1.00 15.95 181 PRO B CA 1
ATOM 3338 C C . PRO B 1 181 ? -21.605 -28.716 10.975 1.00 16.29 181 PRO B C 1
ATOM 3339 O O . PRO B 1 181 ? -20.709 -29.466 11.391 1.00 16.52 181 PRO B O 1
ATOM 3343 N N . GLN B 1 182 ? -21.829 -28.506 9.685 1.00 16.52 182 GLN B N 1
ATOM 3344 C CA . GLN B 1 182 ? -20.949 -29.072 8.679 1.00 16.61 182 GLN B CA 1
ATOM 3345 C C . GLN B 1 182 ? -19.569 -28.408 8.755 1.00 15.92 182 GLN B C 1
ATOM 3346 O O . GLN B 1 182 ? -18.551 -29.023 8.444 1.00 15.78 182 GLN B O 1
ATOM 3352 N N . VAL B 1 183 ? -19.552 -27.144 9.187 1.00 15.09 183 VAL B N 1
ATOM 3353 C CA . VAL B 1 183 ? -18.306 -26.402 9.353 1.00 14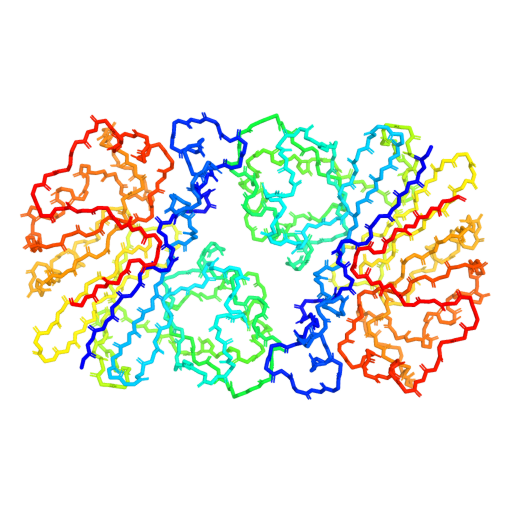.73 183 VAL B CA 1
ATOM 3354 C C . VAL B 1 183 ? -18.392 -25.587 10.632 1.00 13.86 183 VAL B C 1
ATOM 3355 O O . VAL B 1 183 ? -19.398 -24.938 10.884 1.00 13.37 183 VAL B O 1
ATOM 3359 N N . MET B 1 184 ? -17.328 -25.611 11.426 1.00 13.07 184 MET B N 1
ATOM 3360 C CA . MET B 1 184 ? -17.282 -24.867 12.686 1.00 13.42 184 MET B CA 1
ATOM 3361 C C . MET B 1 184 ? -16.020 -24.014 12.663 1.00 13.16 184 MET B C 1
ATOM 3362 O O . MET B 1 184 ? -14.921 -24.547 12.488 1.00 13.57 184 MET B O 1
ATOM 3367 N N . VAL B 1 185 ? -16.179 -22.695 12.763 1.00 11.97 185 VAL B N 1
ATOM 3368 C CA . VAL B 1 185 ? -15.050 -21.766 12.887 1.00 11.58 185 VAL B CA 1
ATOM 3369 C C . VAL B 1 185 ? -14.872 -21.478 14.374 1.00 10.88 185 VAL B C 1
ATOM 3370 O O . VAL B 1 185 ? -15.768 -20.945 15.010 1.00 11.52 185 VAL B O 1
ATOM 3374 N N . MET B 1 186 ? -13.722 -21.843 14.921 1.00 10.76 186 MET B N 1
ATOM 3375 C CA . MET B 1 186 ? -13.573 -22.026 16.367 1.00 11.44 186 MET B CA 1
ATOM 3376 C C . MET B 1 186 ? -12.360 -21.234 16.848 1.00 10.14 186 MET B C 1
ATOM 3377 O O . MET B 1 186 ? -11.287 -21.385 16.279 1.00 10.43 186 MET B O 1
ATOM 3382 N N . ASP B 1 187 ? -12.514 -20.422 17.898 1.00 10.75 187 ASP B N 1
ATOM 3383 C CA . ASP B 1 187 ? -11.368 -19.794 18.579 1.00 11.50 187 ASP B CA 1
ATOM 3384 C C . ASP B 1 187 ? -10.407 -20.891 19.046 1.00 11.05 187 ASP B C 1
ATOM 3385 O O . ASP B 1 187 ? -10.776 -21.764 19.829 1.00 13.11 187 ASP B O 1
ATOM 3390 N N . CYS B 1 188 ? -9.167 -20.862 18.571 1.00 9.02 188 CYS B N 1
ATOM 3391 C CA . CYS B 1 188 ? -8.126 -21.724 19.123 1.00 9.47 188 CYS B CA 1
ATOM 3392 C C . CYS B 1 188 ? -6.879 -20.859 19.145 1.00 9.14 188 CYS B C 1
ATOM 3393 O O . CYS B 1 188 ? -6.040 -20.925 18.251 1.00 9.41 188 CYS B O 1
ATOM 3396 N N . SER B 1 189 ? -6.777 -20.002 20.149 1.00 8.34 189 SER B N 1
ATOM 3397 C CA . SER B 1 189 ? -5.670 -19.085 20.256 1.00 9.63 189 SER B CA 1
ATOM 3398 C C . SER B 1 189 ? -4.356 -19.786 20.504 1.00 8.87 189 SER B C 1
ATOM 3399 O O . SER B 1 189 ? -3.311 -19.349 20.021 1.00 10.11 189 SER B O 1
ATOM 3402 N N . HIS B 1 190 ? -4.398 -20.860 21.293 1.00 8.99 190 HIS B N 1
ATOM 3403 C CA . HIS B 1 190 ? -3.176 -21.391 21.903 1.00 9.77 190 HIS B CA 1
ATOM 3404 C C . HIS B 1 190 ? -2.791 -22.753 21.374 1.00 9.93 190 HIS B C 1
ATOM 3405 O O . HIS B 1 190 ? -3.658 -23.578 21.070 1.00 10.34 190 HIS B O 1
ATOM 3412 N N . PRO B 1 191 ? -1.477 -23.017 21.322 1.00 11.24 191 PRO B N 1
ATOM 3413 C CA . PRO B 1 191 ? -1.044 -24.376 21.019 1.00 11.76 191 PRO B CA 1
ATOM 3414 C C . PRO B 1 191 ? -1.485 -25.320 22.150 1.00 12.30 191 PRO B C 1
ATOM 3415 O O . PRO B 1 191 ? -1.961 -24.863 23.190 1.00 12.22 191 PRO B O 1
ATOM 3419 N N . PRO B 1 192 ? -1.354 -26.632 21.946 1.00 11.79 192 PRO B N 1
ATOM 3420 C CA . PRO B 1 192 ? -1.833 -27.552 22.986 1.00 12.43 192 PRO B CA 1
ATOM 3421 C C . PRO B 1 192 ? -1.181 -27.281 24.342 1.00 12.92 192 PRO B C 1
ATOM 3422 O O . PRO B 1 192 ? 0.031 -27.112 24.431 1.00 13.94 192 PRO B O 1
ATOM 3426 N N . ARG B 1 193 ? -2.025 -27.270 25.366 1.00 12.74 193 ARG B N 1
ATOM 3427 C CA . ARG B 1 193 ? -1.629 -26.943 26.734 1.00 13.64 193 ARG B CA 1
ATOM 3428 C C . ARG B 1 193 ? -2.054 -28.071 27.672 1.00 13.76 193 ARG B C 1
ATOM 3429 O O . ARG B 1 193 ? -3.029 -28.776 27.425 1.00 12.43 193 ARG B O 1
ATOM 3437 N N . ALA B 1 194 ? -1.343 -28.199 28.788 1.00 13.89 194 ALA B N 1
ATOM 3438 C CA . ALA B 1 194 ? -1.713 -29.153 29.830 1.00 14.78 194 ALA B CA 1
ATOM 3439 C C . ALA B 1 194 ? -2.968 -28.734 30.612 1.00 15.28 194 ALA B C 1
ATOM 3440 O O . ALA B 1 194 ? -3.618 -29.571 31.225 1.00 17.33 194 ALA B O 1
ATOM 3442 N N . ASP B 1 195 ? -3.295 -27.443 30.587 1.00 15.11 195 ASP B N 1
ATOM 3443 C CA . ASP B 1 195 ? -4.501 -26.929 31.241 1.00 15.69 195 ASP B CA 1
ATOM 3444 C C . ASP B 1 195 ? -5.289 -26.094 30.269 1.00 15.21 195 ASP B C 1
ATOM 3445 O O . ASP B 1 195 ? -4.710 -25.354 29.480 1.00 15.39 195 ASP B O 1
ATOM 3450 N N . ALA B 1 196 ? -6.609 -26.176 30.368 1.00 15.44 196 ALA B N 1
ATOM 3451 C CA . ALA B 1 196 ? -7.485 -25.360 29.531 1.00 15.61 196 ALA B CA 1
ATOM 3452 C C . ALA B 1 196 ? -7.325 -23.907 29.948 1.00 16.34 196 ALA B C 1
ATOM 3453 O O . ALA B 1 196 ? -7.524 -23.573 31.114 1.00 16.22 196 ALA B O 1
ATOM 3455 N N . PRO B 1 197 ? -6.958 -23.021 29.011 1.00 16.47 197 PRO B N 1
ATOM 3456 C CA . PRO B 1 197 ? -6.853 -21.596 29.348 1.00 17.06 197 PRO B CA 1
ATOM 3457 C C . PRO B 1 197 ? -8.222 -20.944 29.618 1.00 17.27 197 PRO B C 1
ATOM 3458 O O . PRO B 1 197 ? -9.252 -21.482 29.222 1.00 17.76 197 PRO B O 1
ATOM 3462 N N . ARG B 1 198 ? -8.199 -19.781 30.264 1.00 18.86 198 ARG B N 1
ATOM 3463 C CA . ARG B 1 198 ? -9.404 -19.097 30.766 1.00 20.47 198 ARG B CA 1
ATOM 3464 C C . ARG B 1 198 ? -10.337 -18.444 29.739 1.00 20.46 198 ARG B C 1
ATOM 3465 O O . ARG B 1 198 ? -11.562 -18.556 29.840 1.00 22.01 198 ARG B O 1
ATOM 3473 N N . ASN B 1 199 ? -9.782 -17.730 28.776 1.00 19.03 199 ASN B N 1
ATOM 3474 C CA . ASN B 1 199 ? -10.632 -16.933 27.878 1.00 16.93 199 ASN B CA 1
ATOM 3475 C C . ASN B 1 199 ? -10.685 -17.347 26.413 1.00 14.64 199 ASN B C 1
ATOM 3476 O O . ASN B 1 199 ? -11.534 -16.862 25.648 1.00 13.52 199 ASN B O 1
ATOM 3481 N N . HIS B 1 200 ? -9.768 -18.232 26.029 1.00 12.67 200 HIS B N 1
ATOM 3482 C CA . HIS B 1 200 ? -9.652 -18.709 24.661 1.00 12.02 200 HIS B CA 1
ATOM 3483 C C . HIS B 1 200 ? -9.176 -20.132 24.729 1.00 11.68 200 HIS B C 1
ATOM 3484 O O . HIS B 1 200 ? -8.331 -20.475 25.572 1.00 13.64 200 HIS B O 1
ATOM 3491 N N . CYS B 1 201 ? -9.668 -20.958 23.819 1.00 10.75 201 CYS B N 1
ATOM 3492 C CA . CYS B 1 201 ? -9.271 -22.369 23.758 1.00 9.83 201 CYS B CA 1
ATOM 3493 C C . CYS B 1 201 ? -7.813 -22.581 23.361 1.00 9.30 201 CYS B C 1
ATOM 3494 O O . CYS B 1 201 ? -7.222 -21.792 22.636 1.00 9.37 201 CYS B O 1
ATOM 3497 N N . ASP B 1 202 ? -7.266 -23.697 23.826 1.00 8.75 202 ASP B N 1
ATOM 3498 C CA . ASP B 1 202 ? -6.072 -24.291 23.219 1.00 9.06 202 ASP B CA 1
ATOM 3499 C C . ASP B 1 202 ? -6.483 -25.476 22.355 1.00 8.76 202 ASP B C 1
ATOM 3500 O O . ASP B 1 202 ? -7.625 -25.901 22.356 1.00 9.41 202 ASP B O 1
ATOM 3505 N N . LEU B 1 203 ? -5.536 -26.005 21.602 1.00 8.83 203 LEU B N 1
ATOM 3506 C CA . LEU B 1 203 ? -5.881 -27.081 20.689 1.00 8.99 203 LEU B CA 1
ATOM 3507 C C . LEU B 1 203 ? -6.510 -28.282 21.393 1.00 9.51 203 LEU B C 1
ATOM 3508 O O . LEU B 1 203 ? -7.435 -28.895 20.873 1.00 10.00 203 LEU B O 1
ATOM 3513 N N . ASN B 1 204 ? -5.979 -28.680 22.554 1.00 9.78 204 ASN B N 1
ATOM 3514 C CA . ASN B 1 204 ? -6.502 -29.846 23.239 1.00 10.97 204 ASN B CA 1
ATOM 3515 C C . ASN B 1 204 ? -7.974 -29.658 23.628 1.00 11.24 204 ASN B C 1
ATOM 3516 O O . ASN B 1 204 ? -8.757 -30.598 23.575 1.00 13.13 204 ASN B O 1
ATOM 3521 N N . THR B 1 205 ? -8.364 -28.436 23.993 1.00 11.16 205 THR B N 1
ATOM 3522 C CA . THR B 1 205 ? -9.769 -28.157 24.318 1.00 12.02 205 THR B CA 1
ATOM 3523 C C . THR B 1 205 ? -10.643 -28.304 23.072 1.00 11.47 205 THR B C 1
ATOM 3524 O O . THR B 1 205 ? -11.721 -28.877 23.114 1.00 11.86 205 THR B O 1
ATOM 3528 N N . VAL B 1 206 ? -10.172 -27.770 21.947 1.00 11.23 206 VAL B N 1
ATOM 3529 C CA . VAL B 1 206 ? -10.946 -27.883 20.733 1.00 11.28 206 VAL B CA 1
ATOM 3530 C C . VAL B 1 206 ? -11.139 -29.345 20.321 1.00 10.75 206 VAL B C 1
ATOM 3531 O O . VAL B 1 206 ? -12.242 -29.734 19.889 1.00 11.11 206 VAL B O 1
ATOM 3535 N N . LEU B 1 207 ? -10.086 -30.156 20.468 1.00 10.88 207 LEU B N 1
ATOM 3536 C CA . LEU B 1 207 ? -10.193 -31.563 20.107 1.00 11.60 207 LEU B CA 1
ATOM 3537 C C . LEU B 1 207 ? -11.229 -32.224 21.029 1.00 11.99 207 LEU B C 1
ATOM 3538 O O . LEU B 1 207 ? -12.095 -32.983 20.568 1.00 12.77 207 LEU B O 1
ATOM 3543 N N . ALA B 1 208 ? -11.186 -31.902 22.311 1.00 12.98 208 ALA B N 1
ATOM 3544 C CA . ALA B 1 208 ? -12.167 -32.473 23.242 1.00 13.86 208 ALA B CA 1
ATOM 3545 C C . ALA B 1 208 ? -13.599 -32.074 22.864 1.00 14.17 208 ALA B C 1
ATOM 3546 O O . ALA B 1 208 ? -14.513 -32.911 22.862 1.00 15.55 208 ALA B O 1
ATOM 3548 N N . LEU B 1 209 ? -13.804 -30.797 22.526 1.00 13.83 209 LEU B N 1
ATOM 3549 C CA . LEU B 1 209 ? -15.141 -30.315 22.192 1.00 14.20 209 LEU B CA 1
ATOM 3550 C C . LEU B 1 209 ? -15.669 -31.010 20.949 1.00 13.37 209 LEU B C 1
ATOM 3551 O O . LEU B 1 209 ? -16.849 -31.350 20.865 1.00 13.36 209 LEU B O 1
ATOM 3556 N N . ASN B 1 210 ? -14.804 -31.224 19.963 1.00 12.72 210 ASN B N 1
ATOM 3557 C CA . ASN B 1 210 ? -15.298 -31.804 18.723 1.00 13.43 210 ASN B CA 1
ATOM 3558 C C . ASN B 1 210 ? -15.542 -33.296 18.798 1.00 14.09 210 ASN B C 1
ATOM 3559 O O . ASN B 1 210 ? -16.156 -33.871 17.899 1.00 13.94 210 ASN B O 1
ATOM 3564 N N . GLN B 1 211 ? -15.047 -33.920 19.860 1.00 15.94 211 GLN B N 1
ATOM 3565 C CA . GLN B 1 211 ? -15.404 -35.318 20.107 1.00 17.96 211 GLN B CA 1
ATOM 3566 C C . GLN B 1 211 ? -16.869 -35.434 20.492 1.00 18.63 211 GLN B C 1
ATOM 3567 O O . GLN B 1 211 ? -17.503 -36.471 20.277 1.00 19.90 211 GLN B O 1
ATOM 3573 N N . VAL B 1 212 ? -17.411 -34.359 21.054 1.00 17.86 212 VAL B N 1
ATOM 3574 C CA . VAL B 1 212 ? -18.824 -34.296 21.402 1.00 17.74 212 VAL B CA 1
ATOM 3575 C C . VAL B 1 212 ? -19.660 -33.785 20.231 1.00 17.79 212 VAL B C 1
ATOM 3576 O O . VAL B 1 212 ? -20.708 -34.356 19.897 1.00 18.07 212 VAL B O 1
ATOM 3580 N N . ILE B 1 213 ? -19.196 -32.720 19.581 1.00 16.22 213 ILE B N 1
ATOM 3581 C CA . ILE B 1 213 ? -19.973 -32.112 18.511 1.00 15.75 213 ILE B CA 1
ATOM 3582 C C . ILE B 1 213 ? -19.875 -32.887 17.201 1.00 15.88 213 ILE B C 1
ATOM 3583 O O . ILE B 1 213 ? -20.853 -32.987 16.468 1.00 16.60 213 ILE B O 1
ATOM 3588 N N . ARG B 1 214 ? -18.681 -33.387 16.890 1.00 15.86 214 ARG B N 1
ATOM 3589 C CA . ARG B 1 214 ? -18.467 -34.214 15.699 1.00 17.07 214 ARG B CA 1
ATOM 3590 C C . ARG B 1 214 ? -18.688 -33.457 14.380 1.00 16.62 214 ARG B C 1
ATOM 3591 O O . ARG B 1 214 ? -19.162 -34.024 13.389 1.00 17.94 214 ARG B O 1
ATOM 3599 N N . SER B 1 215 ? -18.330 -32.179 14.345 1.00 15.85 215 SER B N 1
ATOM 3600 C CA . SER B 1 215 ? -18.348 -31.461 13.077 1.00 15.17 215 SER B CA 1
ATOM 3601 C C . SER B 1 215 ? -17.270 -32.031 12.166 1.00 15.23 215 SER B C 1
ATOM 3602 O O . SER B 1 215 ? -16.130 -32.227 12.591 1.00 15.34 215 SER B O 1
ATOM 3605 N N . PRO B 1 216 ? -17.615 -32.302 10.907 1.00 15.29 216 PRO B N 1
ATOM 3606 C CA . PRO B 1 216 ? -16.624 -32.882 10.004 1.00 15.25 216 PRO B CA 1
ATOM 3607 C C . PRO B 1 216 ? -15.546 -31.922 9.513 1.00 15.17 216 PRO B C 1
ATOM 3608 O O . PRO B 1 216 ? -14.576 -32.360 8.905 1.00 15.31 216 PRO B O 1
ATOM 3612 N N . ARG B 1 217 ? -15.711 -30.624 9.760 1.00 14.17 217 ARG B N 1
ATOM 3613 C CA . ARG B 1 217 ? -14.710 -29.653 9.327 1.00 13.51 217 ARG B CA 1
ATOM 3614 C C . ARG B 1 217 ? -14.578 -28.514 10.326 1.00 12.87 217 ARG B C 1
ATOM 3615 O O . ARG B 1 217 ? -15.449 -27.667 10.417 1.00 13.92 217 ARG B O 1
ATOM 3623 N N . VAL B 1 218 ? -13.491 -28.521 11.083 1.00 11.78 218 VAL B N 1
ATOM 3624 C CA . VAL B 1 218 ? -13.260 -27.495 12.089 1.00 10.64 218 VAL B CA 1
ATOM 3625 C C . VAL B 1 218 ? -12.135 -26.592 11.605 1.00 10.64 218 VAL B C 1
ATOM 3626 O O . VAL B 1 218 ? -11.036 -27.058 11.292 1.00 11.58 218 VAL B O 1
ATOM 3630 N N . ILE B 1 219 ? -12.430 -25.295 11.511 1.00 9.91 219 ILE B N 1
ATOM 3631 C CA . ILE B 1 219 ? -11.452 -24.318 11.062 1.00 9.75 219 ILE B CA 1
ATOM 3632 C C . ILE B 1 219 ? -11.072 -23.462 12.250 1.00 9.35 219 ILE B C 1
ATOM 3633 O O . ILE B 1 219 ? -11.921 -22.817 12.854 1.00 9.89 219 ILE B O 1
ATOM 3638 N N . LEU B 1 220 ? -9.786 -23.476 12.585 1.00 8.39 220 LEU B N 1
ATOM 3639 C CA . LEU B 1 220 ? -9.283 -22.767 13.759 1.00 8.59 220 LEU B CA 1
ATOM 3640 C C . LEU B 1 220 ? -9.014 -21.313 13.419 1.00 8.73 220 LEU B C 1
ATOM 3641 O O . LEU B 1 220 ? -8.422 -20.997 12.371 1.00 9.11 220 LEU B O 1
ATOM 3646 N N . THR B 1 221 ? -9.435 -20.421 14.306 1.00 8.37 221 THR B N 1
ATOM 3647 C CA . THR B 1 221 ? -9.185 -19.007 14.106 1.00 9.00 221 THR B CA 1
ATOM 3648 C C . THR B 1 221 ? -8.756 -18.340 15.416 1.00 9.17 221 THR B C 1
ATOM 3649 O O . THR B 1 221 ? -8.578 -19.021 16.436 1.00 9.28 221 THR B O 1
ATOM 3653 N N . HIS B 1 222 ? -8.562 -17.030 15.380 1.00 8.87 222 HIS B N 1
ATOM 3654 C CA . HIS B 1 222 ? -8.081 -16.299 16.518 1.00 9.27 222 HIS B CA 1
ATOM 3655 C C . HIS B 1 222 ? -6.703 -16.824 16.929 1.00 8.80 222 HIS B C 1
ATOM 3656 O O . HIS B 1 222 ? -6.386 -16.901 18.119 1.00 9.83 222 HIS B O 1
ATOM 3663 N N . ILE B 1 223 ? -5.861 -17.135 15.954 1.00 8.65 223 ILE B N 1
ATOM 3664 C CA . ILE B 1 223 ? -4.584 -17.818 16.134 1.00 8.67 223 ILE B CA 1
ATOM 3665 C C . ILE B 1 223 ? -3.509 -16.871 16.675 1.00 8.94 223 ILE B C 1
ATOM 3666 O O . ILE B 1 223 ? -3.273 -15.801 16.089 1.00 8.89 223 ILE B O 1
ATOM 3671 N N . SER B 1 224 ? -2.857 -17.237 17.779 1.00 8.59 224 SER B N 1
ATOM 3672 C CA . SER B 1 224 ? -1.769 -16.414 18.302 1.00 8.83 224 SER B CA 1
ATOM 3673 C C . SER B 1 224 ? -0.452 -16.717 17.595 1.00 8.44 224 SER B C 1
ATOM 3674 O O . SER B 1 224 ? -0.279 -17.780 16.989 1.00 8.50 224 SER B O 1
ATOM 3677 N N . HIS B 1 225 ? 0.507 -15.809 17.697 1.00 7.60 225 HIS B N 1
ATOM 3678 C CA . HIS B 1 225 ? 1.796 -16.095 17.072 1.00 8.26 225 HIS B CA 1
ATOM 3679 C C . HIS B 1 225 ? 2.463 -17.349 17.634 1.00 8.73 225 HIS B C 1
ATOM 3680 O O . HIS B 1 225 ? 3.155 -18.034 16.908 1.00 9.56 225 HIS B O 1
ATOM 3687 N N . GLN B 1 226 ? 2.254 -17.673 18.912 1.00 9.20 226 GLN B N 1
ATOM 3688 C CA . GLN B 1 226 ? 2.851 -18.883 19.477 1.00 9.64 226 GLN B CA 1
ATOM 3689 C C . GLN B 1 226 ? 2.242 -20.131 18.833 1.00 9.56 226 GLN B C 1
ATOM 3690 O O . GLN B 1 226 ? 2.924 -21.139 18.594 1.00 10.66 226 GLN B O 1
ATOM 3696 N N . PHE B 1 227 ? 0.934 -20.102 18.597 1.00 8.90 227 PHE B N 1
ATOM 3697 C CA . PHE B 1 227 ? 0.289 -21.245 17.943 1.00 8.76 227 PHE B CA 1
ATOM 3698 C C . PHE B 1 227 ? 0.770 -21.346 16.501 1.00 8.94 227 PHE B C 1
ATOM 3699 O O . PHE B 1 227 ? 1.073 -22.444 16.041 1.00 9.23 227 PHE B O 1
ATOM 3707 N N . ASP B 1 228 ? 0.889 -20.224 15.793 1.00 8.58 228 ASP B N 1
ATOM 3708 C CA . ASP B 1 228 ? 1.479 -20.280 14.440 1.00 9.72 228 ASP B CA 1
ATOM 3709 C C . ASP B 1 228 ? 2.876 -20.885 14.452 1.00 10.18 228 ASP B C 1
ATOM 3710 O O . ASP B 1 228 ? 3.213 -21.715 13.602 1.00 10.98 228 ASP B O 1
ATOM 3715 N N . ALA B 1 229 ? 3.703 -20.499 15.407 1.00 10.51 229 ALA B N 1
ATOM 3716 C CA . ALA B 1 229 ? 5.024 -21.109 15.496 1.00 11.12 229 ALA B CA 1
ATOM 3717 C C . ALA B 1 229 ? 4.940 -22.624 15.683 1.00 11.86 229 ALA B C 1
ATOM 3718 O O . ALA B 1 229 ? 5.710 -23.380 15.072 1.00 13.14 229 ALA B O 1
ATOM 3720 N N . TRP B 1 230 ? 4.017 -23.079 16.524 1.00 10.81 230 TRP B N 1
ATOM 3721 C CA . TRP B 1 230 ? 3.838 -24.504 16.756 1.00 11.12 230 TRP B CA 1
ATOM 3722 C C . TRP B 1 230 ? 3.377 -25.178 15.468 1.00 11.69 230 TRP B C 1
ATOM 3723 O O . TRP B 1 230 ? 3.851 -26.265 15.121 1.00 11.56 230 TRP B O 1
ATOM 3734 N N . LEU B 1 231 ? 2.461 -24.533 14.750 1.00 11.10 231 LEU B N 1
ATOM 3735 C CA . LEU B 1 231 ? 1.893 -25.110 13.524 1.00 11.49 231 LEU B CA 1
ATOM 3736 C C . LEU B 1 231 ? 2.947 -25.227 12.430 1.00 13.07 231 LEU B C 1
ATOM 3737 O O . LEU B 1 231 ? 2.808 -26.054 11.524 1.00 14.39 231 LEU B O 1
ATOM 3742 N N . MET B 1 232 ? 4.008 -24.435 12.523 1.00 13.10 232 MET B N 1
ATOM 3743 C CA . MET B 1 232 ? 5.080 -24.511 11.531 1.00 15.49 232 MET B CA 1
ATOM 3744 C C . MET B 1 232 ? 5.877 -25.805 11.704 1.00 16.46 232 MET B C 1
ATOM 3745 O O . MET B 1 232 ? 6.595 -26.224 10.790 1.00 17.58 232 MET B O 1
ATOM 3750 N N . GLU B 1 233 ? 5.761 -26.438 12.864 1.00 15.87 233 GLU B N 1
ATOM 3751 C CA . GLU B 1 233 ? 6.552 -27.642 13.137 1.00 17.25 233 GLU B CA 1
ATOM 3752 C C . GLU B 1 233 ? 5.699 -28.870 13.458 1.00 16.77 233 GLU B C 1
ATOM 3753 O O . GLU B 1 233 ? 6.235 -29.968 13.650 1.00 17.36 233 GLU B O 1
ATOM 3759 N N . ASN B 1 234 ? 4.382 -28.701 13.515 1.00 15.69 234 ASN B N 1
ATOM 3760 C CA . ASN B 1 234 ? 3.489 -29.762 13.965 1.00 15.90 234 ASN B CA 1
ATOM 3761 C C . ASN B 1 234 ? 2.203 -29.759 13.175 1.00 15.78 234 ASN B C 1
ATOM 3762 O O . ASN B 1 234 ? 1.627 -28.701 12.947 1.00 16.95 234 ASN B O 1
ATOM 3767 N N . ALA B 1 235 ? 1.735 -30.934 12.770 1.00 16.28 235 ALA B N 1
ATOM 3768 C CA . ALA B 1 235 ? 0.534 -31.018 11.966 1.00 16.01 235 ALA B CA 1
ATOM 3769 C C . ALA B 1 235 ? -0.714 -31.114 12.833 1.00 15.33 235 ALA B C 1
ATOM 3770 O O . ALA B 1 235 ? -0.677 -31.694 13.925 1.00 16.27 235 ALA B O 1
ATOM 3772 N N . LEU B 1 236 ? -1.815 -30.562 12.327 1.00 15.12 236 LEU B N 1
ATOM 3773 C CA . LEU B 1 236 ? -3.117 -30.755 12.953 1.00 14.52 236 LEU B CA 1
ATOM 3774 C C . LEU B 1 236 ? -3.658 -32.105 12.559 1.00 14.70 236 LEU B C 1
ATOM 3775 O O . LEU B 1 236 ? -3.382 -32.579 11.458 1.00 15.06 236 LEU B O 1
ATOM 3780 N N . PRO B 1 237 ? -4.469 -32.709 13.433 1.00 14.09 237 PRO B N 1
ATOM 3781 C CA . PRO B 1 237 ? -5.120 -33.960 13.059 1.00 14.87 237 PRO B CA 1
ATOM 3782 C C . PRO B 1 237 ? -6.108 -33.750 11.920 1.00 14.79 237 PRO B C 1
ATOM 3783 O O . PRO B 1 237 ? -6.606 -32.634 11.709 1.00 14.77 237 PRO B O 1
ATOM 3787 N N . SER B 1 238 ? -6.422 -34.835 11.223 1.00 14.95 238 SER B N 1
ATOM 3788 C CA . SER B 1 238 ? -7.450 -34.856 10.199 1.00 15.14 238 SER B CA 1
ATOM 3789 C C . SER B 1 238 ? -8.748 -34.257 10.727 1.00 14.13 238 SER B C 1
ATOM 3790 O O . SER B 1 238 ? -9.148 -34.531 11.849 1.00 14.47 238 SER B O 1
ATOM 3793 N N . GLY B 1 239 ? -9.396 -33.443 9.905 1.00 13.31 239 GLY B N 1
ATOM 3794 C CA . GLY B 1 239 ? -10.671 -32.849 10.272 1.00 12.01 239 GLY B CA 1
ATOM 3795 C C . GLY B 1 239 ? -10.548 -31.438 10.832 1.00 11.51 239 GLY B C 1
ATOM 3796 O O . GLY B 1 239 ? -11.557 -30.804 11.125 1.00 12.78 239 GLY B O 1
ATOM 3797 N N . PHE B 1 240 ? -9.308 -30.968 10.987 1.00 11.54 240 PHE B N 1
ATOM 3798 C CA . PHE B 1 240 ? -9.031 -29.659 11.576 1.00 11.59 240 PHE B CA 1
ATOM 3799 C C . PHE B 1 240 ? -8.098 -28.924 10.658 1.00 12.01 240 PHE B C 1
ATOM 3800 O O . PHE B 1 240 ? -7.137 -29.511 10.169 1.00 13.89 240 PHE B O 1
ATOM 3808 N N . GLU B 1 241 ? -8.357 -27.645 10.413 1.00 12.38 241 GLU B N 1
ATOM 3809 C CA . GLU B 1 241 ? -7.465 -26.897 9.575 1.00 12.92 241 GLU B CA 1
ATOM 3810 C C . GLU B 1 241 ? -7.308 -25.519 10.147 1.00 11.92 241 GLU B C 1
ATOM 3811 O O . GLU B 1 241 ? -8.164 -25.055 10.908 1.00 11.06 241 GLU B O 1
ATOM 3817 N N . VAL B 1 242 ? -6.219 -24.860 9.787 1.00 12.45 242 VAL B N 1
ATOM 3818 C CA . VAL B 1 242 ? -6.033 -23.511 10.312 1.00 13.45 242 VAL B CA 1
ATOM 3819 C C . VAL B 1 242 ? -6.573 -22.475 9.335 1.00 12.72 242 VAL B C 1
ATOM 3820 O O . VAL B 1 242 ? -6.324 -22.520 8.122 1.00 13.88 242 VAL B O 1
ATOM 3824 N N . GLY B 1 243 ? -7.362 -21.551 9.859 1.00 11.29 243 GLY B N 1
ATOM 3825 C CA . GLY B 1 243 ? -7.881 -20.489 9.024 1.00 11.04 243 GLY B CA 1
ATOM 3826 C C . GLY B 1 243 ? -6.784 -19.503 8.655 1.00 10.80 243 GLY B C 1
ATOM 3827 O O . GLY B 1 243 ? -5.708 -19.485 9.251 1.00 11.02 243 GLY B O 1
ATOM 3828 N N . PHE B 1 244 ? -7.045 -18.708 7.633 1.00 10.71 244 PHE B N 1
ATOM 3829 C CA . PHE B 1 244 ? -6.134 -17.663 7.238 1.00 10.23 244 PHE B CA 1
ATOM 3830 C C . PHE B 1 244 ? -6.905 -16.476 6.688 1.00 9.80 244 PHE B C 1
ATOM 3831 O O . PHE B 1 244 ? -8.051 -16.610 6.280 1.00 9.56 244 PHE B O 1
ATOM 3839 N N . ASP B 1 245 ? -6.279 -15.301 6.722 1.00 9.93 245 ASP B N 1
ATOM 3840 C CA . ASP B 1 245 ? -6.953 -14.093 6.252 1.00 11.04 245 ASP B CA 1
ATOM 3841 C C . ASP B 1 245 ? -7.287 -14.252 4.769 1.00 11.67 245 ASP B C 1
ATOM 3842 O O . ASP B 1 245 ? -6.426 -14.590 3.969 1.00 13.34 245 ASP B O 1
ATOM 3847 N N . GLY B 1 246 ? -8.545 -14.034 4.434 1.00 11.82 246 GLY B N 1
ATOM 3848 C CA . GLY B 1 246 ? -8.989 -14.178 3.037 1.00 12.44 246 GLY B CA 1
ATOM 3849 C C . GLY B 1 246 ? -9.555 -15.544 2.692 1.00 13.30 246 GLY B C 1
ATOM 3850 O O . GLY B 1 246 ? -10.066 -15.749 1.591 1.00 15.11 246 GLY B O 1
ATOM 3851 N N . MET B 1 247 ? -9.497 -16.493 3.620 1.00 12.97 247 MET B N 1
ATOM 3852 C CA . MET B 1 247 ? -10.037 -17.836 3.363 1.00 13.39 247 MET B CA 1
ATOM 3853 C C . MET B 1 247 ? -11.520 -17.761 3.009 1.00 14.18 247 MET B C 1
ATOM 3854 O O . MET B 1 247 ? -12.289 -17.088 3.670 1.00 13.84 247 MET B O 1
ATOM 3859 N N . GLU B 1 248 ? -11.916 -18.470 1.948 1.00 15.06 248 GLU B N 1
ATOM 3860 C CA . GLU B 1 248 ? -13.311 -18.547 1.533 1.00 16.50 248 GLU B CA 1
ATOM 3861 C C . GLU B 1 248 ? -13.872 -19.911 1.888 1.00 15.95 248 GLU B C 1
ATOM 3862 O O . GLU B 1 248 ? -13.273 -20.931 1.560 1.00 17.25 248 GLU B O 1
ATOM 3868 N N . ILE B 1 249 ? -15.020 -19.914 2.556 1.00 15.78 249 ILE B N 1
ATOM 3869 C CA . ILE B 1 249 ? -15.645 -21.140 3.015 1.00 16.59 249 ILE B CA 1
ATOM 3870 C C . ILE B 1 249 ? -17.011 -21.305 2.358 1.00 17.71 249 ILE B C 1
ATOM 3871 O O . ILE B 1 249 ? -17.848 -20.410 2.421 1.00 16.96 249 ILE B O 1
ATOM 3876 N N . GLY B 1 250 ? -17.221 -22.452 1.710 1.00 19.58 250 GLY B N 1
ATOM 3877 C CA . GLY B 1 250 ? -18.514 -22.761 1.082 1.00 22.01 250 GLY B CA 1
ATOM 3878 C C . GLY B 1 250 ? -19.286 -23.816 1.859 1.00 23.49 250 GLY B C 1
ATOM 3879 O O . GLY B 1 250 ? -18.780 -24.385 2.831 1.00 23.66 250 GLY B O 1
ATOM 3880 N N . VAL B 1 251 ? -20.517 -24.084 1.428 1.00 24.86 251 VAL B N 1
ATOM 3881 C CA . VAL B 1 251 ? -21.372 -25.063 2.089 1.00 26.07 251 VAL B CA 1
ATOM 3882 C C . VAL B 1 251 ? -21.951 -26.084 1.123 1.00 26.93 251 VAL B C 1
ATOM 3883 O O . VAL B 1 251 ? -21.890 -27.291 1.372 1.00 27.63 251 VAL B O 1
#

Sequence (499 aa):
SLTLTLTGTGGAQGVPAWGCECAACARARRSPQYRRQPCSGVVKFNDAITLIDAGLHDLADRWSPGSFQQFLLTHYHMDHVQGLFPLRWGVGDPIPVYGPPDEQGCDDLFKHPGLLDFSHTVEPFVVFDLQGLQVTPLPLNHSKLTFGYLLETAHSRVAWLSDTAGLPEKTLKFLRNNQPQVMVMDCSHPPRADAPRNHCDLNTVLALNQVIRSPRVILTHISHQFDAWLMENALPSGFEVGFDGMEIGSLTLTLTGTGGAQGVPAWGCECAACARARRSPQYRRQPCSGVVKFNDAITLIDAGLHDLADRWSPGSFQQFLLTHYHMDHVQGLFPLRWGVGDPIPVYGPPDEQGCDDLFKHPGLLDFSHTVEPFVVFDLQGLQVTPLPLNHSKLTFGYLLETAHSRVAWLSDTAGLPEKTLKFLRNNQPQVMVMDCSHPPRADAPRNHCDLNTVLALNQVIRSPRVILTHISHQFDAWLMENALPSGFEVGFDGMEIGV

Foldseek 3Di:
DKKKWFQFFADPCWAVRPPDCFPQNVVCVVPVQSTGAHTWMWMQDPQAIETEFFLDQPVVPVDPAPSHAAYEYFFQDCNRHVRQVVPQQDDYAAHEYEYAVQPPHYDCCPVRVRSYDDPNYDDAQDWDADPQWTKHWFFAQAPTGGTWIWTDHPPAIETEEPDHWAGDPVRLVVLLVVPHLEYEAFAAADDDPDTDRHHHHPVRVVVSCVRNVRQAYEYGNYHSNNVSVCVPDPDDHRYYYDTNGDMDD/DKKKWWQFFADPCWAVRVPDDAPQNVCCVVPVQSTGAQTWMWIQDPNAIETEFFQDQCVVVVDPVPSHAAYEYFFQDCNRHVNQVVPQQDDDAAHEYEYAPQPPHYDCCPVRVRSYDDPRYDDAQDWDDDPQWIKHWFFAQAPTGGTWIWTDDPLAIETGEPDHFQGDPVRLVVLLVSQHLEYEAFAAADDDPDGDRGHGHPVSVVVSCVRNVHQAYEYGNYHSNNVSVVVPDPDDHRYYYDTRGDMGDD

Secondary structure (DSSP, 8-state):
-EEEEEEE-B-SS-BSPTT--SHHHHHHHH-GGG-B-BSEEEEEETTEEEEE----TTHHHH--TTSS-EEE-S---HHHHGGGTTTTT-SSS-EEEEE---SS-STTTTTS-TTEEEEEE--TT--EEETTEEEEEEE--SSS--EEEEEE-SS-EEEEE-S-SS--HHHHHHHHHT--SEEEEE--BSS-SS--SSS-BHHHHHHHHHHH--S-EEEES--HHHHHHHTT-PPPTTEEE--TTEEE-/-EEEEEEE-B-SS-BSPTT--SHHHHHHHHSGGG-BPBSEEEEEETTEEEEE----TTHHHH--TTSS-EEE-S---HHHHGGGTTTTT-SSS-EEEEE---SS-STTTTTS-TTEEEEEE--TT--EEETTEEEEEEE--SSS--EEEEEEETTEEEEEE-S-SS--HHHHHHHHHT--SEEEEE--B---SS--SSS-BHHHHHHHHHHH--S-EEEESB-HHHHHHHTTSPPPTTEEE--TTEEE--

InterPro domains:
  IPR001279 Metallo-beta-lactamase [PF12706] (72-223)
  IPR017693 Phosphonate metabolism protein PhnP [TIGR03307] (3-248)
  IPR035682 Phosphonate metabolism protein, MBL domain [cd07736] (13-188)
  IPR036866 Ribonuclease Z/Hydroxyacylglutathione hydrolase-like [G3DSA:3.60.15.10] (1-251)
  IPR036866 Ribonuclease Z/Hydroxyacylglutathione hydrolase-like [SSF56281] (5-251)

Nearest PDB structures (foldseek):
  3p2u-assembly1_A  TM=1.003E+00  e=9.738E-55  Escherichia coli K-12
  6b9v-assembly1_A  TM=8.470E-01  e=8.557E-19  Candidatus Koribacter versatilis Ellin345
  6b9v-assembly1_B  TM=8.381E-01  e=2.040E-18  Candidatus Koribacter versatilis Ellin345
  7fct-assembly1_A  TM=6.809E-01  e=9.579E-11  Bacillus phage vB_BtM_BMBsp2
  6i1d-assembly1_A  TM=5.331E-01  e=1.335E-07  Saccharomyces cerevisiae S288C

GO terms:
  GO:0030145 manganese ion binding (F, IDA)
  GO:0042803 protein homodimerization activity (F, IDA)
  GO:0103043 phosphoribosyl 1,2-cyclic phosphate phosphodiesterase activity (F, IDA)
  GO:0019700 organic phosphonate catabolic process (P, IMP)

CATH classification: 3.60.15.10

Organism: Escherichia coli (strain K12) (NCBI:txid83333)

Radius of gyration: 24.39 Å; Cα contacts (8 Å, |Δi|>4): 1266; chains: 2; bounding box: 52×74×42 Å

B-factor: mean 19.07, std 13.96, range [5.99, 353.72]